Protein AF-A0A3S3P1I5-F1 (afdb_monomer_lite)

InterPro domains:
  IPR001251 CRAL-TRIO lipid binding domain [PF00650] (101-238)
  IPR001251 CRAL-TRIO lipid binding domain [PS50191] (78-244)
  IPR001251 CRAL-TRIO lipid binding domain [SM00516] (88-241)
  IPR001251 CRAL-TRIO lipid binding domain [cd00170] (95-239)
  IPR013320 Concanavalin A-like lectin/glucanase domain superfamily [SSF49899] (307-430)
  IPR036273 CRAL/TRIO, N-terminal domain superfamily [SSF46938] (18-89)
  IPR036865 CRAL-TRIO lipid binding domain superfamily [G3DSA:3.40.525.10] (7-259)
  IPR036865 CRAL-TRIO lipid binding domain superfamily [SSF52087] (93-247)
  IPR043136 B30.2/SPRY domain superfamily [G3DSA:2.60.120.920] (282-457)
  IPR053012 Endoplasmic reticulum-organelle contact domain-containing protein [PTHR46384] (13-240)

Sequence (585 aa):
MSQAKSDEKKYTNKSAHIVQRMRNEFLKEYARDPNQFDERDAEKVKTDDWFVKRFLLARNRDEKKAQNMLISTLRFFKEKNFRNIKPNDFPGEIYSLGGIFTYENDKEGNGTVYMRIKFVLRVSELKETMKKFASFLIFNLDEQVNGQGITAVVDFKDCGMRNCDLDLLWFAITTLTSYCPYGLTRILVVDLPKILQTFWFQAKYFIPSKWHNLIVFVDRNSIADYIEIEKLPKFLGGTCNRPYRGAEVIPDGCPSAFDFVRKLGHSVQLVAELADPQYVCSSTSVQQNGSLIHINAGDKLSVNPINCYYMLPSHGVESGTHFYEFTALESQSSFVGFTTKNHFAHGFRIRGLFYDGSLSSGGIFLSSFGPKIRKGDKVFSKLELTSDSIKMYVKHNERKLGLAFDVPRSNISALYPAISVYGDAVFKIRKLDAYPSSMEYEPPVYKGIEGDYKFEEALENGTRTSNDEWKNFELQIENKPERSNDTCQLYNLNFVLVNFIRAQLTRDEFGKDNVILISSSAIGIDGEAARAEIFVKELLSDFGGISVSGENFDIISKHNTQLKLKRFVMPAPKAVTKNPFLPQN

Foldseek 3Di:
DDDDDDPDPPDPVPCVVLLVVLLVVVVVVCVVPVLLADPVLNVCSVPPSCLLVLLCVLVVNPSVSSSVLSSVLRSVCSVLVLVPDDLQLAALQCQQVLQKFWFAAKPLRATEIEHELQLQAPDVLCVVVVLSVNLSRVLVSLVVCSLSAYEYEYHCVVHDPNSDDVVVLLSVQCSCSRNVRNRHQAYEDEPQDPNCVVVVVVSVVSHDPVCVVRYDYYYLVCVCVIHPLCRDDVVSVRDDPDDRHRPVRGDPNRHHPQVSCVVVVDDPLSSQQRDDAQKDKQDPQWDDGRQKIWHAPDPDQPPFWIKIFGCVPVQADFAAKWKKKKWWQAAPAKWKFKAAPVQDDTGQSHAGFIDQQFTDRSNDTDGGQGDGDHNGKMKMWMWHHDQFWTWIWIDIHPFQLATAATETCVPVGHMTIMMTGGHITMMGMDIDPDDPDDSHGDFDDDDPPFFKKFWDFKDDLNDTPDDPLSRVKIWGKDWDVVPADQFKTKIWIWIVQPKTWIWIWIQGNVRDIAIDDIDIDPDDDDDRSVVVVVLVVVLNVQFDGWDDDPQWIKTAGPRGIITIIGGDGDDRDDHHYYRRSDDDD

Secondary structure (DSSP, 8-state):
-------------TTHHHHHHHHHHHHHHHHH-GGGS-HHHHHHHHH-HHHHHHHHHHTTT-HHHHHHHHHHHHHHHHHTTGGG--GGGS-HHHHHHTSEEEES--TT--EEEEEEGGG----HHHHHHHHHHHHHHHHHHHHHHTTS-EEEEEE-TT--GGG--HHHHHHHHHHHHHTSTTTEEEEEEES--GGGHHHHHHHHHHS-GGGGGGEEEE-TTTGGGTS-GGGSBGGGT--B-S--SSGGGPPTTPPPHHHHHHHTT--HHHHHTTSS-SEEES-S-EEEETTEEEE---SS--SSPEEEEE-SSTT-B-SEEEEEEEEEEEEEEEEEEEE-GGG--SGGG--EEEESSEEE-SSSEEEE-SPPP-TT-EEEEEEEE-SSEEEEEEEETTEEEEEEEEEE-TT---BEEEEEEEEEEEEEEEEES--SS--S--PPPP-SS-EEEEEEEEEETTEE---GGGGG-EEEEEE-GGG-BTTEEEEEEEEESSSEEEEEEEEETT--EEEEEEEE------THHHHHHHHHHHHHHTEEEEEEETTEEEEEETTSEEEEEEE--PPPPPPB-S-TTS---

Structure (mmCIF, N/CA/C/O backbone):
data_AF-A0A3S3P1I5-F1
#
_entry.id   AF-A0A3S3P1I5-F1
#
loop_
_atom_site.group_PDB
_atom_site.id
_atom_site.type_symbol
_atom_site.label_atom_id
_atom_site.label_alt_id
_atom_site.label_comp_id
_atom_site.label_asym_id
_atom_site.label_entity_id
_atom_site.label_seq_id
_atom_site.pdbx_PDB_ins_code
_atom_site.Cartn_x
_atom_site.Cartn_y
_atom_site.Cartn_z
_atom_site.occupancy
_atom_site.B_iso_or_equiv
_atom_site.auth_seq_id
_atom_site.auth_comp_id
_atom_site.auth_asym_id
_atom_site.auth_atom_id
_atom_site.pdbx_PDB_model_num
ATOM 1 N N . MET A 1 1 ? 2.886 18.415 -58.358 1.00 35.53 1 MET A N 1
ATOM 2 C CA . MET A 1 1 ? 3.874 17.318 -58.267 1.00 35.53 1 MET A CA 1
ATOM 3 C C . MET A 1 1 ? 5.239 17.934 -58.013 1.00 35.53 1 MET A C 1
ATOM 5 O O . MET A 1 1 ? 5.839 18.468 -58.930 1.00 35.53 1 MET A O 1
ATOM 9 N N . SER A 1 2 ? 5.666 17.955 -56.752 1.00 33.59 2 SER A N 1
ATOM 10 C CA . SER A 1 2 ? 6.970 18.459 -56.317 1.00 33.59 2 SER A CA 1
ATOM 11 C C . SER A 1 2 ? 7.660 17.299 -55.606 1.00 33.59 2 SER A C 1
ATOM 13 O O . SER A 1 2 ? 7.254 16.919 -54.510 1.00 33.59 2 SER A O 1
ATOM 15 N N . GLN A 1 3 ? 8.608 16.657 -56.289 1.00 31.33 3 GLN A N 1
ATOM 16 C CA . GLN A 1 3 ? 9.484 15.649 -55.698 1.00 31.33 3 GLN A CA 1
ATOM 17 C C . GLN A 1 3 ? 10.530 16.379 -54.854 1.00 31.33 3 GLN A C 1
ATOM 19 O O . GLN A 1 3 ? 11.439 17.015 -55.388 1.00 31.33 3 GLN A O 1
ATOM 24 N N . ALA A 1 4 ? 10.387 16.292 -53.533 1.00 35.81 4 ALA A N 1
ATOM 25 C CA . ALA A 1 4 ? 11.450 16.643 -52.608 1.00 35.81 4 ALA A CA 1
ATOM 26 C C . ALA A 1 4 ? 12.604 15.646 -52.796 1.00 35.81 4 ALA A C 1
ATOM 28 O O . ALA A 1 4 ? 12.429 14.436 -52.653 1.00 35.81 4 ALA A O 1
ATOM 29 N N . LYS A 1 5 ? 13.772 16.174 -53.171 1.00 36.16 5 LYS A N 1
ATOM 30 C CA . LYS A 1 5 ? 15.036 15.442 -53.255 1.00 36.16 5 LYS A CA 1
ATOM 31 C C . LYS A 1 5 ? 15.383 14.890 -51.873 1.00 36.16 5 LYS A C 1
ATOM 33 O O . LYS A 1 5 ? 15.523 15.656 -50.926 1.00 36.16 5 LYS A O 1
ATOM 38 N N . SER A 1 6 ? 15.535 13.573 -51.771 1.00 34.59 6 SER A N 1
ATOM 39 C CA . SER A 1 6 ? 16.194 12.937 -50.636 1.00 34.59 6 SER A CA 1
ATOM 40 C C . SER A 1 6 ? 17.692 13.226 -50.721 1.00 34.59 6 SER A C 1
ATOM 42 O O . SER A 1 6 ? 18.356 12.760 -51.650 1.00 34.59 6 SER A O 1
ATOM 44 N N . ASP A 1 7 ? 18.222 13.989 -49.770 1.00 36.50 7 ASP A N 1
ATOM 45 C CA . ASP A 1 7 ? 19.663 14.164 -49.609 1.00 36.50 7 ASP A CA 1
ATOM 46 C C . ASP A 1 7 ? 20.293 12.839 -49.159 1.00 36.50 7 ASP A C 1
ATOM 48 O O . ASP A 1 7 ? 20.287 12.457 -47.988 1.00 36.50 7 ASP A O 1
ATOM 52 N N . GLU A 1 8 ? 20.831 12.109 -50.130 1.00 35.31 8 GLU A N 1
ATOM 53 C CA . GLU A 1 8 ? 21.612 10.900 -49.922 1.00 35.31 8 GLU A CA 1
ATOM 54 C C . GLU A 1 8 ? 22.943 11.283 -49.244 1.00 35.31 8 GLU A C 1
ATOM 56 O O . GLU A 1 8 ? 23.821 11.911 -49.846 1.00 35.31 8 GLU A O 1
ATOM 61 N N . LYS A 1 9 ? 23.107 10.937 -47.957 1.00 36.88 9 LYS A N 1
ATOM 62 C CA . LYS A 1 9 ? 24.373 11.107 -47.220 1.00 36.88 9 LYS A CA 1
ATOM 63 C C . LYS A 1 9 ? 25.491 10.337 -47.938 1.00 36.88 9 LYS A C 1
ATOM 65 O O . LYS A 1 9 ? 25.678 9.138 -47.743 1.00 36.88 9 LYS A O 1
ATOM 70 N N . LYS A 1 10 ? 26.294 11.044 -48.737 1.00 33.50 10 LYS A N 1
ATOM 71 C CA . LYS A 1 10 ? 27.502 10.525 -49.398 1.00 33.50 10 LYS A CA 1
ATOM 72 C C . LYS A 1 10 ? 28.579 10.185 -48.355 1.00 33.50 10 LYS A C 1
ATOM 74 O O . LYS A 1 10 ? 29.402 11.021 -47.981 1.00 33.50 10 LYS A O 1
ATOM 79 N N . TYR A 1 11 ? 28.607 8.945 -47.868 1.00 42.16 11 TYR A N 1
ATOM 80 C CA . TYR A 1 11 ? 29.710 8.464 -47.035 1.00 42.16 11 TYR A CA 1
ATOM 81 C C . TYR A 1 11 ? 30.971 8.286 -47.893 1.00 42.16 11 TYR A C 1
ATOM 83 O O . TYR A 1 11 ? 31.068 7.373 -48.708 1.00 42.16 11 TYR A O 1
ATOM 91 N N . THR A 1 12 ? 31.984 9.130 -47.691 1.00 47.41 12 THR A N 1
ATOM 92 C CA . THR A 1 12 ? 33.310 8.914 -48.289 1.00 47.41 12 THR A CA 1
ATOM 93 C C . THR A 1 12 ? 33.938 7.648 -47.695 1.00 47.41 12 THR A C 1
ATOM 95 O O . THR A 1 12 ? 34.118 7.512 -46.482 1.00 47.41 12 THR A O 1
ATOM 98 N N . ASN A 1 13 ? 34.244 6.671 -48.548 1.00 62.81 13 ASN A N 1
ATOM 99 C CA . ASN A 1 13 ? 34.503 5.294 -48.133 1.00 62.81 13 ASN A CA 1
ATOM 100 C C . ASN A 1 13 ? 35.945 5.021 -47.651 1.00 62.81 13 ASN A C 1
ATOM 102 O O . ASN A 1 13 ? 36.518 3.963 -47.903 1.00 62.81 13 ASN A O 1
ATOM 106 N N . LYS A 1 14 ? 36.558 5.962 -46.918 1.00 68.50 14 LYS A N 1
ATOM 107 C CA . LYS A 1 14 ? 37.915 5.784 -46.356 1.00 68.50 14 LYS A CA 1
ATOM 108 C C . LYS A 1 14 ? 38.019 4.590 -45.394 1.00 68.50 14 LYS A C 1
ATOM 110 O O . LYS A 1 14 ? 39.122 4.175 -45.070 1.00 68.50 14 LYS A O 1
ATOM 115 N N . SER A 1 15 ? 36.889 4.050 -44.930 1.00 81.31 15 SER A N 1
ATOM 116 C CA . SER A 1 15 ? 36.824 2.934 -43.981 1.00 81.31 15 SER A CA 1
ATOM 117 C C . SER A 1 15 ? 36.355 1.605 -44.580 1.00 81.31 15 SER A C 1
ATOM 119 O O . SER A 1 15 ? 36.384 0.632 -43.835 1.00 81.31 15 SER A O 1
ATOM 121 N N . ALA A 1 16 ? 35.967 1.513 -45.863 1.00 86.38 16 ALA A N 1
ATOM 122 C CA . ALA A 1 16 ? 35.454 0.254 -46.442 1.00 86.38 16 ALA A CA 1
ATOM 123 C C . ALA A 1 16 ? 36.399 -0.910 -46.229 1.00 86.38 16 ALA A C 1
ATOM 125 O O . ALA A 1 16 ? 35.989 -1.983 -45.813 1.00 86.38 16 ALA A O 1
ATOM 126 N N . HIS A 1 17 ? 37.677 -0.683 -46.516 1.00 89.25 17 HIS A N 1
ATOM 127 C CA . HIS A 1 17 ? 38.681 -1.726 -46.418 1.00 89.25 17 HIS A CA 1
ATOM 128 C C . HIS A 1 17 ? 38.835 -2.224 -44.970 1.00 89.25 17 HIS A C 1
ATOM 130 O O . HIS A 1 17 ? 39.037 -3.414 -44.762 1.00 89.25 17 HIS A O 1
ATOM 136 N N . ILE A 1 18 ? 38.672 -1.346 -43.970 1.00 92.19 18 ILE A N 1
ATOM 137 C CA . ILE A 1 18 ? 38.684 -1.720 -42.545 1.00 92.19 18 ILE A CA 1
ATOM 138 C C . ILE A 1 18 ? 37.405 -2.480 -42.184 1.00 92.19 18 ILE A C 1
ATOM 140 O O . ILE A 1 18 ? 37.477 -3.525 -41.550 1.00 92.19 18 ILE A O 1
ATOM 144 N N . VAL A 1 19 ? 36.240 -1.993 -42.624 1.00 93.38 19 VAL A N 1
ATOM 145 C CA . VAL A 1 19 ? 34.943 -2.660 -42.418 1.00 93.38 19 VAL A CA 1
ATOM 146 C C . VAL A 1 19 ? 34.963 -4.071 -43.007 1.00 93.38 19 VAL A C 1
ATOM 148 O O . VAL A 1 19 ? 34.580 -5.022 -42.333 1.00 93.38 19 VAL A O 1
ATOM 151 N N . GLN A 1 20 ? 35.492 -4.230 -44.220 1.00 94.19 20 GLN A N 1
ATOM 152 C CA . GLN A 1 20 ? 35.612 -5.530 -44.867 1.00 94.19 20 GLN A CA 1
ATOM 153 C C . GLN A 1 20 ? 36.593 -6.452 -44.133 1.00 94.19 20 GLN A C 1
ATOM 155 O O . GLN A 1 20 ? 36.316 -7.642 -44.000 1.00 94.19 20 GLN A O 1
ATOM 160 N N . ARG A 1 21 ? 37.719 -5.935 -43.620 1.00 94.62 21 ARG A N 1
ATOM 161 C CA . ARG A 1 21 ? 38.635 -6.733 -42.789 1.00 94.62 21 ARG A CA 1
ATOM 162 C C . ARG A 1 21 ? 37.979 -7.190 -41.490 1.00 94.62 21 ARG A C 1
ATOM 164 O O . ARG A 1 21 ? 38.061 -8.373 -41.178 1.00 94.62 21 ARG A O 1
ATOM 171 N N . MET A 1 22 ? 37.284 -6.293 -40.790 1.00 96.12 22 MET A N 1
ATOM 172 C CA . MET A 1 22 ? 36.538 -6.625 -39.573 1.00 96.12 22 MET A CA 1
ATOM 173 C C . MET A 1 22 ? 35.468 -7.693 -39.835 1.00 96.12 22 MET A C 1
ATOM 175 O O . MET A 1 22 ? 35.365 -8.673 -39.098 1.00 96.12 22 MET A O 1
ATOM 179 N N . ARG A 1 23 ? 34.716 -7.550 -40.934 1.00 96.50 23 ARG A N 1
ATOM 180 C CA . ARG A 1 23 ? 33.736 -8.540 -41.398 1.00 96.50 23 ARG A CA 1
ATOM 181 C C . ARG A 1 23 ? 34.389 -9.896 -41.650 1.00 96.50 23 ARG A C 1
ATOM 183 O O . ARG A 1 23 ? 33.915 -10.902 -41.134 1.00 96.50 23 ARG A O 1
ATOM 190 N N . ASN A 1 24 ? 35.490 -9.932 -42.397 1.00 96.19 24 ASN A N 1
ATOM 191 C CA . ASN A 1 24 ? 36.204 -11.175 -42.683 1.00 96.19 24 ASN A CA 1
ATOM 192 C C . ASN A 1 24 ? 36.729 -11.837 -41.401 1.00 96.19 24 ASN A C 1
ATOM 194 O O . ASN A 1 24 ? 36.658 -13.056 -41.272 1.00 96.19 24 ASN A O 1
ATOM 198 N N . GLU A 1 25 ? 37.244 -11.053 -40.454 1.00 95.94 25 GLU A N 1
ATOM 199 C CA . GLU A 1 25 ? 37.744 -11.579 -39.184 1.00 95.94 25 GLU A CA 1
ATOM 200 C C . GLU A 1 25 ? 36.613 -12.132 -38.313 1.00 95.94 25 GLU A C 1
ATOM 202 O O . GLU A 1 25 ? 36.729 -13.241 -37.796 1.00 95.94 25 GLU A O 1
ATOM 207 N N . PHE A 1 26 ? 35.479 -11.428 -38.243 1.00 97.00 26 PHE A N 1
ATOM 208 C CA . PHE A 1 26 ? 34.276 -11.945 -37.594 1.00 97.00 26 PHE A CA 1
ATOM 209 C C . PHE A 1 26 ? 33.808 -13.254 -38.239 1.00 97.00 26 PHE A C 1
ATOM 211 O O . PHE A 1 26 ? 33.504 -14.204 -37.530 1.00 97.00 26 PHE A O 1
ATOM 218 N N . LEU A 1 27 ? 33.789 -13.349 -39.573 1.00 96.06 27 LEU A N 1
ATOM 219 C CA . LEU A 1 27 ? 33.339 -14.559 -40.268 1.00 96.06 27 LEU A CA 1
ATOM 220 C C . LEU A 1 27 ? 34.244 -15.769 -40.013 1.00 96.06 27 LEU A C 1
ATOM 222 O O . LEU A 1 27 ? 33.740 -16.887 -39.939 1.00 96.06 27 LEU A O 1
ATOM 226 N N . LYS A 1 28 ? 35.555 -15.569 -39.819 1.00 95.88 28 LYS A N 1
ATOM 227 C CA . LYS A 1 28 ? 36.449 -16.650 -39.371 1.00 95.88 28 LYS A CA 1
ATOM 228 C C . LYS A 1 28 ? 36.082 -17.137 -37.974 1.00 95.88 28 LYS A C 1
ATOM 230 O O . LYS A 1 28 ? 36.137 -18.334 -37.716 1.00 95.88 28 LYS A O 1
ATOM 235 N N . GLU A 1 29 ? 35.746 -16.225 -37.069 1.00 94.69 29 GLU A N 1
ATOM 236 C CA . GLU A 1 29 ? 35.347 -16.570 -35.704 1.00 94.69 29 GLU A CA 1
ATOM 237 C C . GLU A 1 29 ? 33.972 -17.239 -35.663 1.00 94.69 29 GLU A C 1
ATOM 239 O O . GLU A 1 29 ? 33.818 -18.275 -35.023 1.00 94.69 29 GLU A O 1
ATOM 244 N N . TYR A 1 30 ? 33.015 -16.723 -36.434 1.00 95.50 30 TYR A N 1
ATOM 245 C CA . TYR A 1 30 ? 31.697 -17.319 -36.617 1.00 95.50 30 TYR A CA 1
ATOM 246 C C . TYR A 1 30 ? 31.790 -18.735 -37.199 1.00 95.50 30 TYR A C 1
ATOM 248 O O . TYR A 1 30 ? 31.117 -19.633 -36.716 1.00 95.50 30 TYR A O 1
ATOM 256 N N . ALA A 1 31 ? 32.668 -18.971 -38.180 1.00 95.38 31 ALA A N 1
ATOM 257 C CA . ALA A 1 31 ? 32.878 -20.304 -38.747 1.00 95.38 31 ALA A CA 1
ATOM 258 C C . ALA A 1 31 ? 33.515 -21.298 -37.758 1.00 95.38 31 ALA A C 1
ATOM 260 O O . ALA A 1 31 ? 33.302 -22.501 -37.889 1.00 95.38 31 ALA A O 1
ATOM 261 N N . ARG A 1 32 ? 34.301 -20.818 -36.781 1.00 95.50 32 ARG A N 1
ATOM 262 C CA . ARG A 1 32 ? 34.902 -21.671 -35.741 1.00 95.50 32 ARG A CA 1
ATOM 263 C C . ARG A 1 32 ? 33.875 -22.132 -34.713 1.00 95.50 32 ARG A C 1
ATOM 265 O O . ARG A 1 32 ? 33.935 -23.284 -34.298 1.00 95.50 32 ARG A O 1
ATOM 272 N N . ASP A 1 33 ? 32.976 -21.245 -34.293 1.00 93.75 33 ASP A N 1
ATOM 273 C CA . ASP A 1 33 ? 31.913 -21.569 -33.338 1.00 93.75 33 ASP A CA 1
ATOM 274 C C . ASP A 1 33 ? 30.654 -20.710 -33.583 1.00 93.75 33 ASP A C 1
ATOM 276 O O . ASP A 1 33 ? 30.484 -19.648 -32.969 1.00 93.75 33 ASP A O 1
ATOM 280 N N . PRO A 1 34 ? 29.744 -21.160 -34.470 1.00 93.00 34 PRO A N 1
ATOM 281 C CA . PRO A 1 34 ? 28.529 -20.415 -34.802 1.00 93.00 34 PRO A CA 1
ATOM 282 C C . PRO A 1 34 ? 27.584 -20.216 -33.610 1.00 93.00 34 PRO A C 1
ATOM 284 O O . PRO A 1 34 ? 26.812 -19.257 -33.587 1.00 93.00 34 PRO A O 1
ATOM 287 N N . ASN A 1 35 ? 27.641 -21.098 -32.604 1.00 93.56 35 ASN A N 1
ATOM 288 C CA . ASN A 1 35 ? 26.706 -21.100 -31.475 1.00 93.56 35 ASN A CA 1
ATOM 289 C C . ASN A 1 35 ? 26.898 -19.906 -30.533 1.00 93.56 35 ASN A C 1
ATOM 291 O O . ASN A 1 35 ? 25.989 -19.570 -29.770 1.00 93.56 35 ASN A O 1
ATOM 295 N N . GLN A 1 36 ? 28.051 -19.238 -30.607 1.00 94.00 36 GLN A N 1
ATOM 296 C CA . GLN A 1 36 ? 28.356 -18.045 -29.816 1.00 94.00 36 GLN A CA 1
ATOM 297 C C . GLN A 1 36 ? 27.582 -16.801 -30.265 1.00 94.00 36 GLN A C 1
ATOM 299 O O . GLN A 1 36 ? 27.602 -15.790 -29.563 1.00 94.00 36 GLN A O 1
ATOM 304 N N . PHE A 1 37 ? 26.901 -16.858 -31.412 1.00 95.50 37 PHE A N 1
ATOM 305 C CA . PHE A 1 37 ? 26.236 -15.713 -32.022 1.00 95.50 37 PHE A CA 1
ATOM 306 C C . PHE A 1 37 ? 24.789 -16.049 -32.415 1.00 95.50 37 PHE A C 1
ATOM 308 O O . PHE A 1 37 ? 24.403 -17.211 -32.567 1.00 95.50 37 PHE A O 1
ATOM 315 N N . ASP A 1 38 ? 23.944 -15.027 -32.546 1.00 95.19 38 ASP A N 1
ATOM 316 C CA . ASP A 1 38 ? 22.642 -15.176 -33.201 1.00 95.19 38 ASP A CA 1
ATOM 317 C C . ASP A 1 38 ? 22.833 -15.067 -34.720 1.00 95.19 38 ASP A C 1
ATOM 319 O O . ASP A 1 38 ? 23.585 -14.217 -35.202 1.00 95.19 38 ASP A O 1
ATOM 323 N N . GLU A 1 39 ? 22.166 -15.927 -35.487 1.00 95.12 39 GLU A N 1
ATOM 324 C CA . GLU A 1 39 ? 22.298 -15.960 -36.948 1.00 95.12 39 GLU A CA 1
ATOM 325 C C . GLU A 1 39 ? 21.882 -14.631 -37.593 1.00 95.12 39 GLU A C 1
ATOM 327 O O . GLU A 1 39 ? 22.525 -14.176 -38.538 1.00 95.12 39 GLU A O 1
ATOM 332 N N . ARG A 1 40 ? 20.876 -13.947 -37.029 1.00 95.12 40 ARG A N 1
ATOM 333 C CA . ARG A 1 40 ? 20.409 -12.639 -37.521 1.00 95.12 40 ARG A CA 1
ATOM 334 C C . ARG A 1 40 ? 21.469 -11.556 -37.348 1.00 95.12 40 ARG A C 1
ATOM 336 O O . ARG A 1 40 ? 21.622 -10.696 -38.211 1.00 95.12 40 ARG A O 1
ATOM 343 N N . ASP A 1 41 ? 22.218 -11.610 -36.250 1.00 93.81 41 ASP A N 1
ATOM 344 C CA . ASP A 1 41 ? 23.328 -10.691 -35.998 1.00 93.81 41 ASP A CA 1
ATOM 345 C C . ASP A 1 41 ? 24.514 -10.983 -36.922 1.00 93.81 41 ASP A C 1
ATOM 347 O O . ASP A 1 41 ? 25.108 -10.062 -37.485 1.00 93.81 41 ASP A O 1
ATOM 351 N N . ALA A 1 42 ? 24.832 -12.264 -37.133 1.00 95.50 42 ALA A N 1
ATOM 352 C CA . ALA A 1 42 ? 25.872 -12.670 -38.074 1.00 95.50 42 ALA A CA 1
ATOM 353 C C . ALA A 1 42 ? 25.541 -12.231 -39.509 1.00 95.50 42 ALA A C 1
ATOM 355 O O . ALA A 1 42 ? 26.423 -11.762 -40.231 1.00 95.50 42 ALA A O 1
ATOM 356 N N . GLU A 1 43 ? 24.274 -12.329 -39.913 1.00 95.44 43 GLU A N 1
ATOM 357 C CA . GLU A 1 43 ? 23.818 -11.871 -41.223 1.00 95.44 43 GLU A CA 1
ATOM 358 C C . GLU A 1 43 ? 23.924 -10.351 -41.376 1.00 95.44 43 GLU A C 1
ATOM 360 O O . GLU A 1 43 ? 24.395 -9.866 -42.407 1.00 95.44 43 GLU A O 1
ATOM 365 N N . LYS A 1 44 ? 23.610 -9.583 -40.326 1.00 92.56 44 LYS A N 1
ATOM 366 C CA . LYS A 1 44 ? 23.852 -8.134 -40.318 1.00 92.56 44 LYS A CA 1
ATOM 367 C C . LYS A 1 44 ? 25.323 -7.786 -40.494 1.00 92.56 44 LYS A C 1
ATOM 369 O O . LYS A 1 44 ? 25.641 -6.899 -41.276 1.00 92.56 44 LYS A O 1
ATOM 374 N N . VAL A 1 45 ? 26.245 -8.501 -39.846 1.00 95.31 45 VAL A N 1
ATOM 375 C CA . VAL A 1 45 ? 27.683 -8.256 -40.065 1.00 95.31 45 VAL A CA 1
ATOM 376 C C . VAL A 1 45 ? 28.066 -8.456 -41.534 1.00 95.31 45 VAL A C 1
ATOM 378 O O . VAL A 1 45 ? 28.888 -7.698 -42.053 1.00 95.31 45 VAL A O 1
ATOM 381 N N . LYS A 1 46 ? 27.471 -9.436 -42.226 1.00 94.12 46 LYS A N 1
ATOM 382 C CA . LYS A 1 46 ? 27.738 -9.695 -43.651 1.00 94.12 46 LYS A CA 1
ATOM 383 C C . LYS A 1 46 ? 27.188 -8.606 -44.567 1.00 94.12 46 LYS A C 1
ATOM 385 O O . LYS A 1 46 ? 27.853 -8.263 -45.540 1.00 94.12 46 LYS A O 1
ATOM 390 N N . THR A 1 47 ? 26.001 -8.091 -44.265 1.00 92.81 47 THR A N 1
ATOM 391 C CA . THR A 1 47 ? 25.189 -7.321 -45.221 1.00 92.81 47 THR A CA 1
ATOM 392 C C . THR A 1 47 ? 25.092 -5.830 -44.912 1.00 92.81 47 THR A C 1
ATOM 394 O O . THR A 1 47 ? 24.825 -5.045 -45.818 1.00 92.81 47 THR A O 1
ATOM 397 N N . ASP A 1 48 ? 25.357 -5.415 -43.673 1.00 91.88 48 ASP A N 1
ATOM 398 C CA . ASP A 1 48 ? 25.180 -4.039 -43.213 1.00 91.88 48 ASP A CA 1
ATOM 399 C C . ASP A 1 48 ? 26.530 -3.384 -42.869 1.00 91.88 48 ASP A C 1
ATOM 401 O O . ASP A 1 48 ? 27.181 -3.670 -41.858 1.00 91.88 48 ASP A O 1
ATOM 405 N N . ASP A 1 49 ? 26.966 -2.471 -43.738 1.00 90.69 49 ASP A N 1
ATOM 406 C CA . ASP A 1 49 ? 28.195 -1.700 -43.551 1.00 90.69 49 ASP A CA 1
ATOM 407 C C . ASP A 1 49 ? 28.119 -0.752 -42.349 1.00 90.69 49 ASP A C 1
ATOM 409 O O . ASP A 1 49 ? 29.126 -0.552 -41.661 1.00 90.69 49 ASP A O 1
ATOM 413 N N . TRP A 1 50 ? 26.955 -0.151 -42.081 1.00 88.31 50 TRP A N 1
ATOM 414 C CA . TRP A 1 50 ? 26.784 0.752 -40.945 1.00 88.31 50 TRP A CA 1
ATOM 415 C C . TRP A 1 50 ? 26.903 -0.009 -39.626 1.00 88.31 50 TRP A C 1
ATOM 417 O O . TRP A 1 50 ? 27.626 0.436 -38.723 1.00 88.31 50 TRP A O 1
ATOM 427 N N . PHE A 1 51 ? 26.275 -1.185 -39.553 1.00 90.50 51 PHE A N 1
ATOM 428 C CA . PHE A 1 51 ? 26.320 -2.054 -38.383 1.00 90.50 51 PHE A CA 1
ATOM 429 C C . PHE A 1 51 ? 27.751 -2.388 -37.958 1.00 90.50 51 PHE A C 1
ATOM 431 O O . PHE A 1 51 ? 28.054 -2.364 -36.771 1.00 90.50 51 PHE A O 1
ATOM 438 N N . VAL A 1 52 ? 28.666 -2.618 -38.902 1.00 92.56 52 VAL A N 1
ATOM 439 C CA . VAL A 1 52 ? 30.088 -2.857 -38.592 1.00 92.56 52 VAL A CA 1
ATOM 440 C C . VAL A 1 52 ? 30.829 -1.541 -38.326 1.00 92.56 52 VAL A C 1
ATOM 442 O O . VAL A 1 52 ? 31.581 -1.405 -37.355 1.00 92.56 52 VAL A O 1
ATOM 445 N N . LYS A 1 53 ? 30.609 -0.527 -39.169 1.00 91.12 53 LYS A N 1
ATOM 446 C CA . LYS A 1 53 ? 31.323 0.757 -39.125 1.00 91.12 53 LYS A CA 1
ATOM 447 C C . LYS A 1 53 ? 31.130 1.511 -37.810 1.00 91.12 53 LYS A C 1
ATOM 449 O O . LYS A 1 53 ? 32.064 2.177 -37.359 1.00 91.12 53 LYS A O 1
ATOM 454 N N . ARG A 1 54 ? 29.967 1.419 -37.164 1.00 89.81 54 ARG A N 1
ATOM 455 C CA . ARG A 1 54 ? 29.695 2.107 -35.888 1.00 89.81 54 ARG A CA 1
ATOM 456 C C . ARG A 1 54 ? 30.654 1.697 -34.759 1.00 89.81 54 ARG A C 1
ATOM 458 O O . ARG A 1 54 ? 31.061 2.548 -33.968 1.00 89.81 54 ARG A O 1
ATOM 465 N N . PHE A 1 55 ? 31.105 0.439 -34.728 1.00 92.12 55 PHE A N 1
ATOM 466 C CA . PHE A 1 55 ? 32.096 -0.042 -33.754 1.00 92.12 55 PHE A CA 1
ATOM 467 C C . PHE A 1 55 ? 33.469 0.581 -34.005 1.00 92.12 55 PHE A C 1
ATOM 469 O O . PHE A 1 55 ? 34.148 1.017 -33.071 1.00 92.12 55 PHE A O 1
ATOM 476 N N . LEU A 1 56 ? 33.840 0.706 -35.282 1.00 91.38 56 LEU A N 1
ATOM 477 C CA . LEU A 1 56 ? 35.064 1.379 -35.701 1.00 91.38 56 LEU A CA 1
ATOM 478 C C . LEU A 1 56 ? 35.056 2.854 -35.278 1.00 91.38 56 LEU A C 1
ATOM 480 O O . LEU A 1 56 ? 36.031 3.344 -34.707 1.00 91.38 56 LEU A O 1
ATOM 484 N N . LEU A 1 57 ? 33.942 3.558 -35.494 1.00 89.31 57 LEU A N 1
ATOM 485 C CA . LEU A 1 57 ? 33.786 4.951 -35.063 1.00 89.31 57 LEU A CA 1
ATOM 486 C C . LEU A 1 57 ? 33.826 5.082 -33.533 1.00 89.31 57 LEU A C 1
ATOM 488 O O . LEU A 1 57 ? 34.506 5.962 -33.004 1.00 89.31 57 LEU A O 1
ATOM 492 N N . ALA A 1 58 ? 33.177 4.172 -32.803 1.00 87.06 58 ALA A N 1
ATOM 493 C CA . ALA A 1 58 ? 33.139 4.190 -31.341 1.00 87.06 58 ALA A CA 1
ATOM 494 C C . ALA A 1 58 ? 34.502 3.949 -30.669 1.00 87.06 58 ALA A C 1
ATOM 496 O O . ALA A 1 58 ? 34.658 4.262 -29.478 1.00 87.06 58 ALA A O 1
ATOM 497 N N . ARG A 1 59 ? 35.474 3.398 -31.406 1.00 89.31 59 ARG A N 1
ATOM 498 C CA . ARG A 1 59 ? 36.847 3.123 -30.960 1.00 89.31 59 ARG A CA 1
ATOM 499 C C . ARG A 1 59 ? 37.893 3.950 -31.708 1.00 89.31 59 ARG A C 1
ATOM 501 O O . ARG A 1 59 ? 39.037 3.530 -31.816 1.00 89.31 59 ARG A O 1
ATOM 508 N N . ASN A 1 60 ? 37.526 5.143 -32.183 1.00 87.56 60 ASN A N 1
ATOM 509 C CA . ASN A 1 60 ? 38.444 6.089 -32.834 1.00 87.56 60 ASN A CA 1
ATOM 510 C C . ASN A 1 60 ? 39.227 5.463 -34.000 1.00 87.56 60 ASN A C 1
ATOM 512 O O . ASN A 1 60 ? 40.384 5.798 -34.232 1.00 87.56 60 ASN A O 1
ATOM 516 N N . ARG A 1 61 ? 38.579 4.555 -34.738 1.00 89.38 61 ARG A N 1
ATOM 517 C CA . ARG A 1 61 ? 39.141 3.813 -35.873 1.00 89.38 61 ARG A CA 1
ATOM 518 C C . ARG A 1 61 ? 40.273 2.835 -35.521 1.00 89.38 61 ARG A C 1
ATOM 520 O O . ARG A 1 61 ? 40.968 2.378 -36.421 1.00 89.38 61 ARG A O 1
ATOM 527 N N . ASP A 1 62 ? 40.423 2.470 -34.248 1.00 92.56 62 ASP A N 1
ATOM 528 C CA . ASP A 1 62 ? 41.293 1.374 -33.804 1.00 92.56 62 ASP A CA 1
ATOM 529 C C . ASP A 1 62 ? 40.643 0.027 -34.162 1.00 92.56 62 ASP A C 1
ATOM 531 O O . ASP A 1 62 ? 39.692 -0.410 -33.512 1.00 92.56 62 ASP A O 1
ATOM 535 N N . GLU A 1 63 ? 41.137 -0.605 -35.229 1.00 93.75 63 GLU A N 1
ATOM 536 C CA . GLU A 1 63 ? 40.577 -1.837 -35.802 1.00 93.75 63 GLU A CA 1
ATOM 537 C C . GLU A 1 63 ? 40.529 -2.984 -34.785 1.00 93.75 63 GLU A C 1
ATOM 539 O O . GLU A 1 63 ? 39.497 -3.634 -34.646 1.00 93.75 63 GLU A O 1
ATOM 544 N N . LYS A 1 64 ? 41.597 -3.191 -34.004 1.00 94.50 64 LYS A N 1
ATOM 545 C CA . LYS A 1 64 ? 41.662 -4.284 -33.024 1.00 94.50 64 LYS A CA 1
ATOM 546 C C . LYS A 1 64 ? 40.662 -4.076 -31.888 1.00 94.50 64 LYS A C 1
ATOM 548 O O . LYS A 1 64 ? 39.947 -5.003 -31.512 1.00 94.50 64 LYS A O 1
ATOM 553 N N . LYS A 1 65 ? 40.575 -2.858 -31.340 1.00 93.94 65 LYS A N 1
ATOM 554 C CA . LYS A 1 65 ? 39.593 -2.547 -30.287 1.00 93.94 65 LYS A CA 1
ATOM 555 C C . LYS A 1 65 ? 38.161 -2.594 -30.810 1.00 93.94 65 LYS A C 1
ATOM 557 O O . LYS A 1 65 ? 37.273 -3.018 -30.074 1.00 93.94 65 LYS A O 1
ATOM 562 N N . ALA A 1 66 ? 37.934 -2.154 -32.047 1.00 93.69 66 ALA A N 1
ATOM 563 C CA . ALA A 1 66 ? 36.629 -2.211 -32.692 1.00 93.69 66 ALA A CA 1
ATOM 564 C C . ALA A 1 66 ? 36.185 -3.657 -32.940 1.00 93.69 66 ALA A C 1
ATOM 566 O O . ALA A 1 66 ? 35.048 -3.991 -32.620 1.00 93.69 66 ALA A O 1
ATOM 567 N N . GLN A 1 67 ? 37.087 -4.517 -33.423 1.00 95.75 67 GLN A N 1
ATOM 568 C CA . GLN A 1 67 ? 36.826 -5.940 -33.633 1.00 95.75 67 GLN A CA 1
ATOM 569 C C . GLN A 1 67 ? 36.448 -6.632 -32.322 1.00 95.75 67 GLN A C 1
ATOM 571 O O . GLN A 1 67 ? 35.395 -7.258 -32.239 1.00 95.75 67 GLN A O 1
ATOM 576 N N . ASN A 1 68 ? 37.249 -6.441 -31.269 1.00 94.00 68 ASN A N 1
ATOM 577 C CA . ASN A 1 68 ? 36.964 -7.012 -29.951 1.00 94.00 68 ASN A CA 1
ATOM 578 C C . ASN A 1 68 ? 35.607 -6.554 -29.400 1.00 94.00 68 ASN A C 1
ATOM 580 O O . ASN A 1 68 ? 34.893 -7.352 -28.800 1.00 94.00 68 ASN A O 1
ATOM 584 N N . MET A 1 69 ? 35.256 -5.278 -29.603 1.00 92.12 69 MET A N 1
ATOM 585 C CA . MET A 1 69 ? 33.966 -4.734 -29.182 1.00 92.12 69 MET A CA 1
ATOM 586 C C . MET A 1 69 ? 32.801 -5.333 -29.976 1.00 92.12 69 MET A C 1
ATOM 588 O O . MET A 1 69 ? 31.793 -5.679 -29.376 1.00 92.12 69 MET A O 1
ATOM 592 N N . LEU A 1 70 ? 32.931 -5.469 -31.301 1.00 94.06 70 LEU A N 1
ATOM 593 C CA . LEU A 1 70 ? 31.911 -6.103 -32.139 1.00 94.06 70 LEU A CA 1
ATOM 594 C C . LEU A 1 70 ? 31.621 -7.523 -31.636 1.00 94.06 70 LEU A C 1
ATOM 596 O O . LEU A 1 70 ? 30.482 -7.843 -31.313 1.00 94.06 70 LEU A O 1
ATOM 600 N N . ILE A 1 71 ? 32.661 -8.348 -31.495 1.00 93.88 71 ILE A N 1
ATOM 601 C CA . ILE A 1 71 ? 32.532 -9.746 -31.067 1.00 93.88 71 ILE A CA 1
ATOM 602 C C . ILE A 1 71 ? 31.887 -9.852 -29.681 1.00 93.88 71 ILE A C 1
ATOM 604 O O . ILE A 1 71 ? 30.955 -10.637 -29.494 1.00 93.88 71 ILE A O 1
ATOM 608 N N . SER A 1 72 ? 32.367 -9.078 -28.701 1.00 91.75 72 SER A N 1
ATOM 609 C CA . SER A 1 72 ? 31.840 -9.152 -27.336 1.00 91.75 72 SER A CA 1
ATOM 610 C C . SER A 1 72 ? 30.384 -8.694 -27.251 1.00 91.75 72 SER A C 1
ATOM 612 O O . SER A 1 72 ? 29.601 -9.319 -26.538 1.00 91.75 72 SER A O 1
ATOM 614 N N . THR A 1 73 ? 29.994 -7.670 -28.016 1.00 90.06 73 THR A N 1
ATOM 615 C CA . THR A 1 73 ? 28.602 -7.211 -28.088 1.00 90.06 73 THR A CA 1
ATOM 616 C C . THR A 1 73 ? 27.687 -8.281 -28.691 1.00 90.06 73 THR A C 1
ATOM 618 O O . THR A 1 73 ? 26.635 -8.556 -28.118 1.00 90.06 73 THR A O 1
ATOM 621 N N . LEU A 1 74 ? 28.081 -8.945 -29.785 1.00 92.38 74 LEU A N 1
ATOM 622 C CA . LEU A 1 74 ? 27.238 -9.980 -30.404 1.00 92.38 74 LEU A CA 1
ATOM 623 C C . LEU A 1 74 ? 27.103 -11.239 -29.535 1.00 92.38 74 LEU A C 1
ATOM 625 O O . LEU A 1 74 ? 26.012 -11.801 -29.433 1.00 92.38 74 LEU A O 1
ATOM 629 N N . ARG A 1 75 ? 28.176 -11.648 -28.844 1.00 92.19 75 ARG A N 1
ATOM 630 C CA . ARG A 1 75 ? 28.104 -12.720 -27.834 1.00 92.19 75 ARG A CA 1
ATOM 631 C C . ARG A 1 75 ? 27.147 -12.365 -26.704 1.00 92.19 75 ARG A C 1
ATOM 633 O O . ARG A 1 75 ? 26.340 -13.194 -26.296 1.00 92.19 75 ARG A O 1
ATOM 640 N N . PHE A 1 76 ? 27.201 -11.125 -26.226 1.00 87.31 76 PHE A N 1
ATOM 641 C CA . PHE A 1 76 ? 26.292 -10.651 -25.188 1.00 87.31 76 PHE A CA 1
ATOM 642 C C . PHE A 1 76 ? 24.830 -10.657 -25.658 1.00 87.31 76 PHE A C 1
ATOM 644 O O . PHE A 1 76 ? 23.944 -11.072 -24.912 1.00 87.31 76 PHE A O 1
ATOM 651 N N . PHE A 1 77 ? 24.564 -10.257 -26.908 1.00 89.00 77 PHE A N 1
ATOM 652 C CA . PHE A 1 77 ? 23.213 -10.307 -27.475 1.00 89.00 77 PHE A CA 1
ATOM 653 C C . PHE A 1 77 ? 22.654 -11.727 -27.523 1.00 89.00 77 PHE A C 1
ATOM 655 O O . PHE A 1 77 ? 21.487 -11.941 -27.173 1.00 89.00 77 PHE A O 1
ATOM 662 N N . LYS A 1 78 ? 23.505 -12.695 -27.878 1.00 91.62 78 LYS A N 1
ATOM 663 C CA . LYS A 1 78 ? 23.182 -14.120 -27.833 1.00 91.62 78 LYS A CA 1
ATOM 664 C C . LYS A 1 78 ? 22.926 -14.602 -26.404 1.00 91.62 78 LYS A C 1
ATOM 666 O O . LYS A 1 78 ? 21.886 -15.205 -26.158 1.00 91.62 78 LYS A O 1
ATOM 671 N N . GLU A 1 79 ? 23.822 -14.298 -25.464 1.00 89.38 79 GLU A N 1
ATOM 672 C CA . GLU A 1 79 ? 23.713 -14.696 -24.052 1.00 89.38 79 GLU A CA 1
ATOM 673 C C . GLU A 1 79 ? 22.410 -14.195 -23.409 1.00 89.38 79 GLU A C 1
ATOM 675 O O . GLU A 1 79 ? 21.729 -14.939 -22.705 1.00 89.38 79 GLU A O 1
ATOM 680 N N . LYS A 1 80 ? 22.022 -12.940 -23.675 1.00 84.81 80 LYS A N 1
ATOM 681 C CA . LYS A 1 80 ? 20.778 -12.346 -23.149 1.00 84.81 80 LYS A CA 1
ATOM 682 C C . LYS A 1 80 ? 19.535 -12.680 -23.961 1.00 84.81 80 LYS A C 1
ATOM 684 O O . LYS A 1 80 ? 18.434 -12.294 -23.563 1.00 84.81 80 LYS A O 1
ATOM 689 N N . ASN A 1 81 ? 19.697 -13.407 -25.065 1.00 89.50 81 ASN A N 1
ATOM 690 C CA . ASN A 1 81 ? 18.621 -13.814 -25.954 1.00 89.50 81 ASN A CA 1
ATOM 691 C C . ASN A 1 81 ? 17.795 -12.621 -26.484 1.00 89.50 81 ASN A C 1
ATOM 693 O O . ASN A 1 81 ? 16.584 -12.745 -26.668 1.00 89.50 81 ASN A O 1
ATOM 697 N N . PHE A 1 82 ? 18.426 -11.454 -26.709 1.00 86.88 82 PHE A N 1
ATOM 698 C CA . PHE A 1 82 ? 17.714 -10.200 -27.026 1.00 86.88 82 PHE A CA 1
ATOM 699 C C . PHE A 1 82 ? 16.800 -10.331 -28.234 1.00 86.88 82 PHE A C 1
ATOM 701 O O . PHE A 1 82 ? 15.661 -9.874 -28.209 1.00 86.88 82 PHE A O 1
ATOM 708 N N . ARG A 1 83 ? 17.289 -11.013 -29.270 1.00 89.25 83 ARG A N 1
ATOM 709 C CA . ARG A 1 83 ? 16.578 -11.217 -30.529 1.00 89.25 83 ARG A CA 1
ATOM 710 C C . ARG A 1 83 ? 15.283 -12.034 -30.393 1.00 89.25 83 ARG A C 1
ATOM 712 O O . ARG A 1 83 ? 14.507 -12.096 -31.344 1.00 89.25 83 ARG A O 1
ATOM 719 N N . ASN A 1 84 ? 15.056 -12.672 -29.246 1.00 92.19 84 ASN A N 1
ATOM 720 C CA . ASN A 1 84 ? 13.868 -13.479 -28.971 1.00 92.19 84 ASN A CA 1
ATOM 721 C C . ASN A 1 84 ? 13.004 -12.914 -27.834 1.00 92.19 84 ASN A C 1
ATOM 723 O O . ASN A 1 84 ? 11.992 -13.531 -27.508 1.00 92.19 84 ASN A O 1
ATOM 727 N N . ILE A 1 85 ? 13.376 -11.769 -27.247 1.00 93.06 85 ILE A N 1
ATOM 728 C CA . ILE A 1 85 ? 12.538 -11.096 -26.251 1.00 93.06 85 ILE A CA 1
ATOM 729 C C . ILE A 1 85 ? 11.299 -10.533 -26.946 1.00 93.06 85 ILE A C 1
ATOM 731 O O . ILE A 1 85 ? 11.400 -9.849 -27.966 1.00 93.06 85 ILE A O 1
ATOM 735 N N . LYS A 1 86 ? 10.131 -10.795 -26.368 1.00 93.56 86 LYS A N 1
ATOM 736 C CA . LYS A 1 86 ? 8.837 -10.313 -26.847 1.00 93.56 86 LYS A CA 1
ATOM 737 C C . LYS A 1 86 ? 8.274 -9.246 -25.910 1.00 93.56 86 LYS A C 1
ATOM 739 O O . LYS A 1 86 ? 8.585 -9.252 -24.720 1.00 93.56 86 LYS A O 1
ATOM 744 N N . PRO A 1 87 ? 7.390 -8.360 -26.402 1.00 92.62 87 PRO A N 1
ATOM 745 C CA . PRO A 1 87 ? 6.726 -7.386 -25.539 1.00 92.62 87 PRO A CA 1
ATOM 746 C C . PRO A 1 87 ? 5.979 -8.032 -24.353 1.00 92.62 87 PRO A C 1
ATOM 748 O O . PRO A 1 87 ? 6.030 -7.536 -23.233 1.00 92.62 87 PRO A O 1
ATOM 751 N N . ASN A 1 88 ? 5.358 -9.195 -24.564 1.00 93.31 88 ASN A N 1
ATOM 752 C CA . ASN A 1 88 ? 4.627 -9.915 -23.520 1.00 93.31 88 ASN A CA 1
ATOM 753 C C . ASN A 1 88 ? 5.496 -10.763 -22.574 1.00 93.31 88 ASN A C 1
ATOM 755 O O . ASN A 1 88 ? 4.959 -11.413 -21.677 1.00 93.31 88 ASN A O 1
ATOM 759 N N . ASP A 1 89 ? 6.826 -10.708 -22.703 1.00 92.88 89 ASP A N 1
ATOM 760 C CA . ASP A 1 89 ? 7.739 -11.263 -21.696 1.00 92.88 89 ASP A CA 1
ATOM 761 C C . ASP A 1 89 ? 7.797 -10.396 -20.427 1.00 92.88 89 ASP A C 1
ATOM 763 O O . ASP A 1 89 ? 8.400 -10.807 -19.436 1.00 92.88 89 ASP A O 1
ATOM 767 N N . PHE A 1 90 ? 7.196 -9.201 -20.441 1.00 92.12 90 PHE A N 1
ATOM 768 C CA . PHE A 1 90 ? 7.182 -8.255 -19.327 1.00 92.12 90 PHE A CA 1
ATOM 769 C C . PHE A 1 90 ? 5.756 -7.997 -18.827 1.00 92.12 90 PHE A C 1
ATOM 771 O O . PHE A 1 90 ? 4.813 -8.029 -19.623 1.00 92.12 90 PHE A O 1
ATOM 778 N N . PRO A 1 91 ? 5.576 -7.706 -17.525 1.00 88.50 91 PRO A N 1
ATOM 779 C CA . PRO A 1 91 ? 4.260 -7.423 -16.972 1.00 88.50 91 PRO A CA 1
ATOM 780 C C . PRO A 1 91 ? 3.659 -6.129 -17.530 1.00 88.50 91 PRO A C 1
ATOM 782 O O . PRO A 1 91 ? 4.359 -5.125 -17.709 1.00 88.50 91 PRO A O 1
ATOM 785 N N . GLY A 1 92 ? 2.346 -6.141 -17.768 1.00 83.62 92 GLY A N 1
ATOM 786 C CA . GLY A 1 92 ? 1.621 -5.024 -18.383 1.00 83.62 92 GLY A CA 1
ATOM 787 C C . GLY A 1 92 ? 1.705 -3.724 -17.576 1.00 83.62 92 GLY A C 1
ATOM 788 O O . GLY A 1 92 ? 1.713 -2.625 -18.128 1.00 83.62 92 GLY A O 1
ATOM 789 N N . GLU A 1 93 ? 1.854 -3.830 -16.259 1.00 83.31 93 GLU A N 1
ATOM 790 C CA . GLU A 1 93 ? 1.969 -2.708 -15.334 1.00 83.31 93 GLU A CA 1
ATOM 791 C C . GLU A 1 93 ? 3.225 -1.863 -15.585 1.00 83.31 93 GLU A C 1
ATOM 793 O O . GLU A 1 93 ? 3.181 -0.653 -15.368 1.00 83.31 93 GLU A O 1
ATOM 798 N N . ILE A 1 94 ? 4.316 -2.445 -16.106 1.00 86.88 94 ILE A N 1
ATOM 799 C CA . ILE A 1 94 ? 5.521 -1.678 -16.472 1.00 86.88 94 ILE A CA 1
ATOM 800 C C . ILE A 1 94 ? 5.211 -0.710 -17.624 1.00 86.88 94 ILE A C 1
ATOM 802 O O . ILE A 1 94 ? 5.612 0.457 -17.575 1.00 86.88 94 ILE A O 1
ATOM 806 N N . TYR A 1 95 ? 4.451 -1.166 -18.624 1.00 87.38 95 TYR A N 1
ATOM 807 C CA . TYR A 1 95 ? 3.971 -0.328 -19.726 1.00 87.38 95 TYR A CA 1
ATOM 808 C C . TYR A 1 95 ? 2.967 0.715 -19.227 1.00 87.38 95 TYR A C 1
ATOM 810 O O . TYR A 1 95 ? 3.088 1.902 -19.531 1.00 87.38 95 TYR A O 1
ATOM 818 N N . SER A 1 96 ? 2.018 0.286 -18.391 1.00 84.06 96 SER A N 1
ATOM 819 C CA . SER A 1 96 ? 0.977 1.155 -17.835 1.00 84.06 96 SER A CA 1
ATOM 820 C C . SER A 1 96 ? 1.543 2.309 -16.997 1.00 84.06 96 SER A C 1
ATOM 822 O O . SER A 1 96 ? 1.025 3.428 -17.047 1.00 84.06 96 SER A O 1
ATOM 824 N N . LEU A 1 97 ? 2.636 2.070 -16.263 1.00 84.44 97 LEU A N 1
ATOM 825 C CA . LEU A 1 97 ? 3.321 3.078 -15.451 1.00 84.44 97 LEU A CA 1
ATOM 826 C C . LEU A 1 97 ? 4.014 4.149 -16.314 1.00 84.44 97 LEU A C 1
ATOM 828 O O . LEU A 1 97 ? 4.032 5.339 -15.966 1.00 84.44 97 LEU A O 1
ATOM 832 N N . GLY A 1 98 ? 4.583 3.729 -17.450 1.00 88.44 98 GLY A N 1
ATOM 833 C CA . GLY A 1 98 ? 5.329 4.589 -18.367 1.00 88.44 98 GLY A CA 1
ATOM 834 C C . GLY A 1 98 ? 6.574 5.191 -17.717 1.00 88.44 98 GLY A C 1
ATOM 835 O O . GLY A 1 98 ? 6.782 6.401 -17.806 1.00 88.44 98 GLY A O 1
ATOM 836 N N . GLY A 1 99 ? 7.355 4.385 -16.989 1.00 90.50 99 GLY A N 1
ATOM 837 C CA . GLY A 1 99 ? 8.612 4.816 -16.360 1.00 90.50 99 GLY A CA 1
ATOM 838 C C . GLY A 1 99 ? 9.760 4.974 -17.366 1.00 90.50 99 GLY A C 1
ATOM 839 O O . GLY A 1 99 ? 10.514 5.943 -17.294 1.00 90.50 99 GLY A O 1
ATOM 840 N N . ILE A 1 100 ? 9.842 4.060 -18.336 1.00 93.62 100 ILE A N 1
ATOM 841 C CA . ILE A 1 100 ? 10.699 4.153 -19.521 1.00 93.62 100 ILE A CA 1
ATOM 842 C C . ILE A 1 100 ? 9.890 3.751 -20.755 1.00 93.62 100 ILE A C 1
ATOM 844 O O . ILE A 1 100 ? 9.136 2.782 -20.697 1.00 93.62 100 ILE A O 1
ATOM 848 N N . PHE A 1 101 ? 10.007 4.504 -21.845 1.00 96.06 101 PHE A N 1
ATOM 849 C CA . PHE A 1 101 ? 9.276 4.241 -23.088 1.00 96.06 101 PHE A CA 1
ATOM 850 C C . PHE A 1 101 ? 9.947 4.929 -24.281 1.00 96.06 101 PHE A C 1
ATOM 852 O O . PHE A 1 101 ? 10.688 5.897 -24.113 1.00 96.06 101 PHE A O 1
ATOM 859 N N . THR A 1 102 ? 9.677 4.444 -25.491 1.00 96.75 102 THR A N 1
ATOM 860 C CA . THR A 1 102 ? 10.048 5.125 -26.740 1.00 96.75 102 THR A CA 1
ATOM 861 C C . THR A 1 102 ? 8.879 5.958 -27.255 1.00 96.75 102 THR A C 1
ATOM 863 O O . THR A 1 102 ? 7.718 5.662 -26.958 1.00 96.75 102 THR A O 1
ATOM 866 N N . TYR A 1 103 ? 9.164 7.022 -28.000 1.00 96.88 103 TYR A N 1
ATOM 867 C CA . TYR A 1 103 ? 8.124 7.930 -28.485 1.00 96.88 103 TYR A CA 1
ATOM 868 C C . TYR A 1 103 ? 8.493 8.554 -29.839 1.00 96.88 103 TYR A C 1
ATOM 870 O O . TYR A 1 103 ? 9.331 8.015 -30.557 1.00 96.88 103 TYR A O 1
ATOM 878 N N . GLU A 1 104 ? 7.820 9.641 -30.217 1.00 97.50 104 GLU A N 1
ATOM 879 C CA . GLU A 1 104 ? 8.045 10.366 -31.472 1.00 97.50 104 GLU A CA 1
ATOM 880 C C . GLU A 1 104 ? 9.473 10.912 -31.610 1.00 97.50 104 GLU A C 1
ATOM 882 O O . GLU A 1 104 ? 10.139 11.223 -30.621 1.00 97.50 104 GLU A O 1
ATOM 887 N N . ASN A 1 105 ? 9.933 11.059 -32.852 1.00 97.69 105 ASN A N 1
ATOM 888 C CA . ASN A 1 105 ? 11.286 11.523 -33.157 1.00 97.69 105 ASN A CA 1
ATOM 889 C C . ASN A 1 105 ? 11.521 12.984 -32.738 1.00 97.69 105 ASN A C 1
ATOM 891 O O . ASN A 1 105 ? 10.595 13.800 -32.706 1.00 97.69 105 ASN A O 1
ATOM 895 N N . ASP A 1 106 ? 12.783 13.323 -32.473 1.00 97.62 106 ASP A N 1
ATOM 896 C CA . ASP A 1 106 ? 13.199 14.709 -32.252 1.00 97.62 106 ASP A CA 1
ATOM 897 C C . ASP A 1 106 ? 13.248 15.519 -33.568 1.00 97.62 106 ASP A C 1
ATOM 899 O O . ASP A 1 106 ? 13.002 14.994 -34.659 1.00 97.62 106 ASP A O 1
ATOM 903 N N . LYS A 1 107 ? 13.560 16.820 -33.480 1.00 97.75 107 LYS A N 1
ATOM 904 C CA . LYS A 1 107 ? 13.646 17.712 -34.655 1.00 97.75 107 LYS A CA 1
ATOM 905 C C . LYS A 1 107 ? 14.739 17.331 -35.655 1.00 97.75 107 LYS A C 1
ATOM 907 O O . LYS A 1 107 ? 14.684 17.747 -36.807 1.00 97.75 107 LYS A O 1
ATOM 912 N N . GLU A 1 108 ? 15.731 16.557 -35.230 1.00 96.19 108 GLU A N 1
ATOM 913 C CA . GLU A 1 108 ? 16.807 16.053 -36.086 1.00 96.19 108 GLU A CA 1
ATOM 914 C C . GLU A 1 108 ? 16.465 14.677 -36.675 1.00 96.19 108 GLU A C 1
ATOM 916 O O . GLU A 1 108 ? 17.271 14.087 -37.393 1.00 96.19 108 GLU A O 1
ATOM 921 N N . GLY A 1 109 ? 15.267 14.159 -36.394 1.00 95.75 109 GLY A N 1
ATOM 922 C CA . GLY A 1 109 ? 14.804 12.853 -36.841 1.00 95.75 109 GLY A CA 1
ATOM 923 C C . GLY A 1 109 ? 15.354 11.688 -36.020 1.00 95.75 109 GLY A C 1
ATOM 924 O O . GLY A 1 109 ? 15.134 10.544 -36.409 1.00 95.75 109 GLY A O 1
ATOM 925 N N . ASN A 1 110 ? 16.051 11.936 -34.907 1.00 96.25 110 ASN A N 1
ATOM 926 C CA . ASN A 1 110 ? 16.532 10.872 -34.028 1.00 96.25 110 ASN A CA 1
ATOM 927 C C . ASN A 1 110 ? 15.353 10.224 -33.298 1.00 96.25 110 ASN A C 1
ATOM 929 O O . ASN A 1 110 ? 14.435 10.913 -32.843 1.00 96.25 110 ASN A O 1
ATOM 933 N N . GLY A 1 111 ? 15.409 8.904 -33.124 1.00 96.62 111 GLY A N 1
ATOM 934 C CA . GLY A 1 111 ? 14.451 8.198 -32.279 1.00 96.62 111 GLY A CA 1
ATOM 935 C C . GLY A 1 111 ? 14.609 8.616 -30.820 1.00 96.62 111 GLY A C 1
ATOM 936 O O . GLY A 1 111 ? 15.716 8.914 -30.371 1.00 96.62 111 GLY A O 1
ATOM 937 N N . THR A 1 112 ? 13.519 8.643 -30.057 1.00 97.31 112 THR A N 1
ATOM 938 C CA . THR A 1 112 ? 13.559 9.122 -28.671 1.00 97.31 112 THR A CA 1
ATOM 939 C C . THR A 1 112 ? 13.251 8.019 -27.667 1.00 97.31 112 THR A C 1
ATOM 941 O O . THR A 1 112 ? 12.372 7.177 -27.870 1.00 97.31 112 THR A O 1
ATOM 944 N N . VAL A 1 113 ? 13.972 8.044 -26.545 1.00 96.38 113 VAL A N 1
ATOM 945 C CA . VAL A 1 113 ? 13.684 7.221 -25.366 1.00 96.38 113 VAL A CA 1
ATOM 946 C C . VAL A 1 113 ? 13.543 8.118 -24.146 1.00 96.38 113 VAL A C 1
ATOM 948 O O . VAL A 1 113 ? 14.424 8.919 -23.845 1.00 96.38 113 VAL A O 1
ATOM 951 N N . TYR A 1 114 ? 12.428 7.987 -23.440 1.00 97.25 114 TYR A N 1
ATOM 952 C CA . TYR A 1 114 ? 12.095 8.779 -22.265 1.00 97.25 114 TYR A CA 1
ATOM 953 C C . TYR A 1 114 ? 12.300 7.949 -21.007 1.00 97.25 114 TYR A C 1
ATOM 955 O O . TYR A 1 114 ? 11.842 6.813 -20.934 1.00 97.25 114 TYR A O 1
ATOM 963 N N . MET A 1 115 ? 12.941 8.535 -20.001 1.00 95.38 115 MET A N 1
ATOM 964 C CA . MET A 1 115 ? 13.158 7.956 -18.678 1.00 95.38 115 MET A CA 1
ATOM 965 C C . MET A 1 115 ? 12.644 8.929 -17.621 1.00 95.38 115 MET A C 1
ATOM 967 O O . MET A 1 115 ? 13.173 10.027 -17.471 1.00 95.38 115 MET A O 1
ATOM 971 N N . ARG A 1 116 ? 11.611 8.533 -16.878 1.00 93.25 116 ARG A N 1
ATOM 972 C CA . ARG A 1 116 ? 10.997 9.342 -15.817 1.00 93.25 116 ARG A CA 1
ATOM 973 C C . ARG A 1 116 ? 11.522 8.875 -14.468 1.00 93.25 116 ARG A C 1
ATOM 975 O O . ARG A 1 116 ? 11.058 7.874 -13.921 1.00 93.25 116 ARG A O 1
ATOM 982 N N . ILE A 1 117 ? 12.488 9.611 -13.923 1.00 90.12 117 ILE A N 1
ATOM 983 C CA . ILE A 1 117 ? 13.315 9.149 -12.801 1.00 90.12 117 ILE A CA 1
ATOM 984 C C . ILE A 1 117 ? 12.509 8.945 -11.515 1.00 90.12 117 ILE A C 1
ATOM 986 O O . ILE A 1 117 ? 12.824 8.051 -10.733 1.00 90.12 117 ILE A O 1
ATOM 990 N N . LYS A 1 118 ? 11.397 9.663 -11.322 1.00 85.12 118 LYS A N 1
ATOM 991 C CA . LYS A 1 118 ? 10.511 9.445 -10.167 1.00 85.12 118 LYS A CA 1
ATOM 992 C C . LYS A 1 118 ? 9.945 8.021 -10.049 1.00 85.12 118 LYS A C 1
ATOM 994 O O . LYS A 1 118 ? 9.582 7.616 -8.949 1.00 85.12 118 LYS A O 1
ATOM 999 N N . PHE A 1 119 ? 9.903 7.260 -11.148 1.00 83.50 119 PHE A N 1
ATOM 1000 C CA . PHE A 1 119 ? 9.466 5.855 -11.170 1.00 83.50 119 PHE A CA 1
ATOM 1001 C C . PHE A 1 119 ? 10.615 4.854 -11.069 1.00 83.50 119 PHE A C 1
ATOM 1003 O O . PHE A 1 119 ? 10.387 3.652 -11.166 1.00 83.50 119 PHE A O 1
ATOM 1010 N N . VAL A 1 120 ? 11.853 5.313 -10.879 1.00 79.38 120 VAL A N 1
ATOM 1011 C CA . VAL A 1 120 ? 12.956 4.418 -10.530 1.00 79.38 120 VAL A CA 1
ATOM 1012 C C . VAL A 1 120 ? 12.697 3.908 -9.115 1.00 79.38 120 VAL A C 1
ATOM 1014 O O . VAL A 1 120 ? 12.904 4.619 -8.128 1.00 79.38 120 VAL A O 1
ATOM 1017 N N . LEU A 1 121 ? 12.181 2.681 -9.032 1.00 64.25 121 LEU A N 1
ATOM 1018 C CA . LEU A 1 121 ? 11.910 1.977 -7.785 1.00 64.25 121 LEU A CA 1
ATOM 1019 C C . LEU A 1 121 ? 13.151 1.165 -7.384 1.00 64.25 121 LEU A C 1
ATOM 1021 O O . LEU A 1 121 ? 13.698 0.410 -8.188 1.00 64.25 121 LEU A O 1
ATOM 1025 N N . ARG A 1 122 ? 13.586 1.282 -6.125 1.00 63.22 122 ARG A N 1
ATOM 1026 C CA . ARG A 1 122 ? 14.659 0.446 -5.559 1.00 63.22 122 ARG A CA 1
ATOM 1027 C C . ARG A 1 122 ? 14.088 -0.878 -5.068 1.00 63.22 122 ARG A C 1
ATOM 1029 O O . ARG A 1 122 ? 13.904 -1.079 -3.874 1.00 63.22 122 ARG A O 1
ATOM 1036 N N . VAL A 1 123 ? 13.784 -1.746 -6.020 1.00 64.69 123 VAL A N 1
ATOM 1037 C CA . VAL A 1 123 ? 13.255 -3.087 -5.772 1.00 64.69 123 VAL A CA 1
ATOM 1038 C C . VAL A 1 123 ? 14.294 -4.054 -6.278 1.00 64.69 123 VAL A C 1
ATOM 1040 O O . VAL A 1 123 ? 14.422 -4.244 -7.488 1.00 64.69 123 VAL A O 1
ATOM 1043 N N . SER A 1 124 ? 15.081 -4.611 -5.368 1.00 66.69 124 SER A N 1
ATOM 1044 C CA . SER A 1 124 ? 16.174 -5.532 -5.692 1.00 66.69 124 SER A CA 1
ATOM 1045 C C . SER A 1 124 ? 15.730 -6.656 -6.629 1.00 66.69 124 SER A C 1
ATOM 1047 O O . SER A 1 124 ? 16.423 -6.980 -7.587 1.00 66.69 124 SER A O 1
ATOM 1049 N N . GLU A 1 125 ? 14.537 -7.186 -6.396 1.00 69.81 125 GLU A N 1
ATOM 1050 C CA . GLU A 1 125 ? 13.965 -8.357 -7.047 1.00 69.81 125 GLU A CA 1
ATOM 1051 C C . GLU A 1 125 ? 13.444 -8.054 -8.457 1.00 69.81 125 GLU A C 1
ATOM 1053 O O . GLU A 1 125 ? 13.500 -8.905 -9.339 1.00 69.81 125 GLU A O 1
ATOM 1058 N N . LEU A 1 126 ? 12.986 -6.823 -8.713 1.00 74.94 126 LEU A N 1
ATOM 1059 C CA . LEU A 1 126 ? 12.573 -6.394 -10.055 1.00 74.94 126 LEU A CA 1
ATOM 1060 C C . LEU A 1 126 ? 13.689 -5.692 -10.826 1.00 74.94 126 LEU A C 1
ATOM 1062 O O . LEU A 1 126 ? 13.530 -5.431 -12.018 1.00 74.94 126 LEU A O 1
ATOM 1066 N N . LYS A 1 127 ? 14.824 -5.403 -10.185 1.00 82.31 127 LYS A N 1
ATOM 1067 C CA . LYS A 1 127 ? 15.909 -4.616 -10.774 1.00 82.31 127 LYS A CA 1
ATOM 1068 C C . LYS A 1 127 ? 16.399 -5.201 -12.095 1.00 82.31 127 LYS A C 1
ATOM 1070 O O . LYS A 1 127 ? 16.491 -4.480 -13.085 1.00 82.31 127 LYS A O 1
ATOM 1075 N N . GLU A 1 128 ? 16.645 -6.507 -12.132 1.00 85.00 128 GLU A N 1
ATOM 1076 C CA . GLU A 1 128 ? 17.098 -7.188 -13.349 1.00 85.00 128 GLU A CA 1
ATOM 1077 C C . GLU A 1 128 ? 16.010 -7.242 -14.429 1.00 85.00 128 GLU A C 1
ATOM 1079 O O . GLU A 1 128 ? 16.303 -7.061 -15.611 1.00 85.00 128 GLU A O 1
ATOM 1084 N N . THR A 1 129 ? 14.737 -7.368 -14.040 1.00 87.00 129 THR A N 1
ATOM 1085 C CA . THR A 1 129 ? 13.606 -7.255 -14.978 1.00 87.00 129 THR A CA 1
ATOM 1086 C C . THR A 1 129 ? 13.557 -5.866 -15.613 1.00 87.00 129 THR A C 1
ATOM 1088 O O . THR A 1 129 ? 13.440 -5.752 -16.831 1.00 87.00 129 THR A O 1
ATOM 1091 N N . MET A 1 130 ? 13.713 -4.804 -14.817 1.00 87.31 130 MET A N 1
ATOM 1092 C CA . MET A 1 130 ? 13.720 -3.424 -15.311 1.00 87.31 130 MET A CA 1
ATOM 1093 C C . MET A 1 130 ? 14.922 -3.144 -16.220 1.00 87.31 130 MET A C 1
ATOM 1095 O O . MET A 1 130 ? 14.763 -2.520 -17.268 1.00 87.31 130 MET A O 1
ATOM 1099 N N . LYS A 1 131 ? 16.112 -3.650 -15.868 1.00 88.69 131 LYS A N 1
ATOM 1100 C CA . LYS A 1 131 ? 17.315 -3.590 -16.715 1.00 88.69 131 LYS A CA 1
ATOM 1101 C C . LYS A 1 131 ? 17.090 -4.287 -18.062 1.00 88.69 131 LYS A C 1
ATOM 1103 O O . LYS A 1 131 ? 17.416 -3.729 -19.115 1.00 88.69 131 LYS A O 1
ATOM 1108 N N . LYS A 1 132 ? 16.484 -5.479 -18.042 1.00 89.81 132 LYS A N 1
ATOM 1109 C CA . LYS A 1 132 ? 16.138 -6.245 -19.247 1.00 89.81 132 LYS A CA 1
ATOM 1110 C C . LYS A 1 132 ? 15.098 -5.518 -20.103 1.00 89.81 132 LYS A C 1
ATOM 1112 O O . LYS A 1 132 ? 15.280 -5.434 -21.314 1.00 89.81 132 LYS A O 1
ATOM 1117 N N . PHE A 1 133 ? 14.067 -4.940 -19.487 1.00 91.75 133 PHE A N 1
ATOM 1118 C CA . PHE A 1 133 ? 13.039 -4.158 -20.177 1.00 91.75 133 PHE A CA 1
ATOM 1119 C C . PHE A 1 133 ? 13.610 -2.901 -20.844 1.00 91.75 133 PHE A C 1
ATOM 1121 O O . PHE A 1 133 ? 13.376 -2.659 -22.027 1.00 91.75 133 PHE A O 1
ATOM 1128 N N . ALA A 1 134 ? 14.430 -2.135 -20.120 1.00 91.38 134 ALA A N 1
ATOM 1129 C CA . ALA A 1 134 ? 15.102 -0.961 -20.669 1.00 91.38 134 ALA A CA 1
ATOM 1130 C C . ALA A 1 134 ? 16.013 -1.327 -21.851 1.00 91.38 134 ALA A C 1
ATOM 1132 O O . ALA A 1 134 ? 15.986 -0.659 -22.883 1.00 91.38 134 ALA A O 1
ATOM 1133 N N . SER A 1 135 ? 16.769 -2.422 -21.727 1.00 89.88 135 SER A N 1
ATOM 1134 C CA . SER A 1 135 ? 17.617 -2.928 -22.813 1.00 89.88 135 SER A CA 1
ATOM 1135 C C . SER A 1 135 ? 16.800 -3.332 -24.031 1.00 89.88 135 SER A C 1
ATOM 1137 O O . SER A 1 135 ? 17.177 -2.989 -25.143 1.00 89.88 135 SER A O 1
ATOM 1139 N N . PHE A 1 136 ? 15.669 -4.013 -23.830 1.00 91.50 136 PHE A N 1
ATOM 1140 C CA . PHE A 1 136 ? 14.749 -4.388 -24.902 1.00 91.50 136 PHE A CA 1
ATOM 1141 C C . PHE A 1 136 ? 14.228 -3.162 -25.665 1.00 91.50 136 PHE A C 1
ATOM 1143 O O . PHE A 1 136 ? 14.269 -3.146 -26.895 1.00 91.50 136 PHE A O 1
ATOM 1150 N N . LEU A 1 137 ? 13.794 -2.111 -24.959 1.00 93.19 137 LEU A N 1
ATOM 1151 C CA . LEU A 1 137 ? 13.328 -0.876 -25.598 1.00 93.19 137 LEU A CA 1
ATOM 1152 C C . LEU A 1 137 ? 14.436 -0.184 -26.399 1.00 93.19 137 LEU A C 1
ATOM 1154 O O . LEU A 1 137 ? 14.217 0.187 -27.549 1.00 93.19 137 LEU A O 1
ATOM 1158 N N . ILE A 1 138 ? 15.621 -0.030 -25.805 1.00 90.81 138 ILE A N 1
ATOM 1159 C CA . ILE A 1 138 ? 16.764 0.635 -26.447 1.00 90.81 138 ILE A CA 1
ATOM 1160 C C . ILE A 1 138 ? 17.249 -0.166 -27.659 1.00 90.81 138 ILE A C 1
ATOM 1162 O O . ILE A 1 138 ? 17.506 0.416 -28.707 1.00 90.81 138 ILE A O 1
ATOM 1166 N N . PHE A 1 139 ? 17.338 -1.491 -27.533 1.00 90.19 139 PHE A N 1
ATOM 1167 C CA . PHE A 1 139 ? 17.749 -2.385 -28.611 1.00 90.19 139 PHE A CA 1
ATOM 1168 C C . PHE A 1 139 ? 16.808 -2.285 -29.814 1.00 90.19 139 PHE A C 1
ATOM 1170 O O . PHE A 1 139 ? 17.260 -2.077 -30.935 1.00 90.19 139 PHE A O 1
ATOM 1177 N N . ASN A 1 140 ? 15.494 -2.360 -29.584 1.00 91.19 140 ASN A N 1
ATOM 1178 C CA . ASN A 1 140 ? 14.520 -2.222 -30.664 1.00 91.19 140 ASN A CA 1
ATOM 1179 C C . ASN A 1 140 ? 14.536 -0.822 -31.281 1.00 91.19 140 ASN A C 1
ATOM 1181 O O . ASN A 1 140 ? 14.405 -0.701 -32.496 1.00 91.19 140 ASN A O 1
ATOM 1185 N N . LEU A 1 141 ? 14.722 0.225 -30.471 1.00 93.06 141 LEU A N 1
ATOM 1186 C CA . LEU A 1 141 ? 14.841 1.587 -30.983 1.00 93.06 141 LEU A CA 1
ATOM 1187 C C . LEU A 1 141 ? 16.070 1.737 -31.886 1.00 93.06 141 LEU A C 1
ATOM 1189 O O . LEU A 1 141 ? 15.957 2.292 -32.971 1.00 93.06 141 LEU A O 1
ATOM 1193 N N . ASP A 1 142 ? 17.228 1.224 -31.466 1.00 89.94 142 ASP A N 1
ATOM 1194 C CA . ASP A 1 142 ? 18.477 1.271 -32.236 1.00 89.94 142 ASP A CA 1
ATOM 1195 C C . ASP A 1 142 ? 18.354 0.545 -33.585 1.00 89.94 142 ASP A C 1
ATOM 1197 O O . ASP A 1 142 ? 18.811 1.049 -34.614 1.00 89.94 142 ASP A O 1
ATOM 1201 N N . GLU A 1 143 ? 17.656 -0.591 -33.598 1.00 88.19 143 GLU A N 1
ATOM 1202 C CA . GLU A 1 143 ? 17.328 -1.328 -34.819 1.00 88.19 143 GLU A CA 1
ATOM 1203 C C . GLU A 1 143 ? 16.380 -0.538 -35.735 1.00 88.19 143 GLU A C 1
ATOM 1205 O O . GLU A 1 143 ? 16.576 -0.522 -36.950 1.00 88.19 143 GLU A O 1
ATOM 1210 N N . GLN A 1 144 ? 15.380 0.143 -35.166 1.00 90.44 144 GLN A N 1
ATOM 1211 C CA . GLN A 1 144 ? 14.404 0.944 -35.912 1.00 90.44 144 GLN A CA 1
ATOM 1212 C C . GLN A 1 144 ? 15.016 2.200 -36.537 1.00 90.44 144 GLN A C 1
ATOM 1214 O O . GLN A 1 144 ? 14.696 2.532 -37.676 1.00 90.44 144 GLN A O 1
ATOM 1219 N N . VAL A 1 145 ? 15.891 2.907 -35.813 1.00 90.06 145 VAL A N 1
ATOM 1220 C CA . VAL A 1 145 ? 16.486 4.164 -36.303 1.00 90.06 145 VAL A CA 1
ATOM 1221 C C . VAL A 1 145 ? 17.569 3.938 -37.356 1.00 90.06 145 VAL A C 1
ATOM 1223 O O . VAL A 1 145 ? 17.957 4.892 -38.026 1.00 90.06 145 VAL A O 1
ATOM 1226 N N . ASN A 1 146 ? 18.085 2.710 -37.487 1.00 85.12 146 ASN A N 1
ATOM 1227 C CA . ASN A 1 146 ? 19.040 2.283 -38.516 1.00 85.12 146 ASN A CA 1
ATOM 1228 C C . ASN A 1 146 ? 20.183 3.291 -38.785 1.00 85.12 146 ASN A C 1
ATOM 1230 O O . ASN A 1 146 ? 20.494 3.642 -39.922 1.00 85.12 146 ASN A O 1
ATOM 1234 N N . GLY A 1 147 ? 20.789 3.809 -37.712 1.00 84.75 147 GLY A N 1
ATOM 1235 C CA . GLY A 1 147 ? 21.904 4.757 -37.797 1.00 84.75 147 GLY A CA 1
ATOM 1236 C C . GLY A 1 147 ? 21.550 6.239 -37.898 1.00 84.75 147 GLY A C 1
ATOM 1237 O O . GLY A 1 147 ? 22.475 7.051 -37.957 1.00 84.75 147 GLY A O 1
ATOM 1238 N N . GLN A 1 148 ? 20.267 6.613 -37.863 1.00 90.25 148 GLN A N 1
ATOM 1239 C CA . GLN A 1 148 ? 19.854 8.016 -37.756 1.00 90.25 148 GLN A CA 1
ATOM 1240 C C . GLN A 1 148 ? 20.327 8.638 -36.434 1.00 90.25 148 GLN A C 1
ATOM 1242 O O . GLN A 1 148 ? 20.968 9.686 -36.454 1.00 90.25 148 GLN A O 1
ATOM 1247 N N . GLY A 1 149 ? 20.082 7.951 -35.313 1.00 91.50 149 GLY A N 1
ATOM 1248 C CA . GLY A 1 149 ? 20.498 8.379 -33.979 1.00 91.50 149 GLY A CA 1
ATOM 1249 C C . GLY A 1 149 ? 19.406 8.212 -32.925 1.00 91.50 149 GLY A C 1
ATOM 1250 O O . GLY A 1 149 ? 18.238 7.997 -33.253 1.00 91.50 149 GLY A O 1
ATOM 1251 N N . ILE A 1 150 ? 19.797 8.310 -31.653 1.00 93.81 150 ILE A N 1
ATOM 1252 C CA . ILE A 1 150 ? 18.911 8.238 -30.487 1.00 93.81 150 ILE A CA 1
ATOM 1253 C C . ILE A 1 150 ? 19.117 9.460 -29.591 1.00 93.81 150 ILE A C 1
ATOM 1255 O O . ILE A 1 150 ? 20.242 9.737 -29.164 1.00 93.81 150 ILE A O 1
ATOM 1259 N N . THR A 1 151 ? 18.014 10.106 -29.219 1.00 95.81 151 THR A N 1
ATOM 1260 C CA . THR A 1 151 ? 17.958 11.135 -28.177 1.00 95.81 151 THR A CA 1
ATOM 1261 C C . THR A 1 151 ? 17.326 10.560 -26.909 1.00 95.81 151 THR A C 1
ATOM 1263 O O . THR A 1 151 ? 16.171 10.134 -26.900 1.00 95.81 151 THR A O 1
ATOM 1266 N N . ALA A 1 152 ? 18.080 10.551 -25.810 1.00 95.44 152 ALA A N 1
ATOM 1267 C CA . ALA A 1 152 ? 17.567 10.167 -24.499 1.00 95.44 152 ALA A CA 1
ATOM 1268 C C . ALA A 1 152 ? 16.995 11.391 -23.772 1.00 95.44 152 ALA A C 1
ATOM 1270 O O . ALA A 1 152 ? 17.686 12.393 -23.616 1.00 95.44 152 ALA A O 1
ATOM 1271 N N . VAL A 1 153 ? 15.760 11.306 -23.287 1.00 97.56 153 VAL A N 1
ATOM 1272 C CA . VAL A 1 153 ? 15.103 12.350 -22.493 1.00 97.56 153 VAL A CA 1
ATOM 1273 C C . VAL A 1 153 ? 14.953 11.855 -21.061 1.00 97.56 153 VAL A C 1
ATOM 1275 O O . VAL A 1 153 ? 14.261 10.873 -20.804 1.00 97.56 153 VAL A O 1
ATOM 1278 N N . VAL A 1 154 ? 15.608 12.522 -20.118 1.00 95.50 154 VAL A N 1
ATOM 1279 C CA . VAL A 1 154 ? 15.662 12.121 -18.710 1.00 95.50 154 VAL A 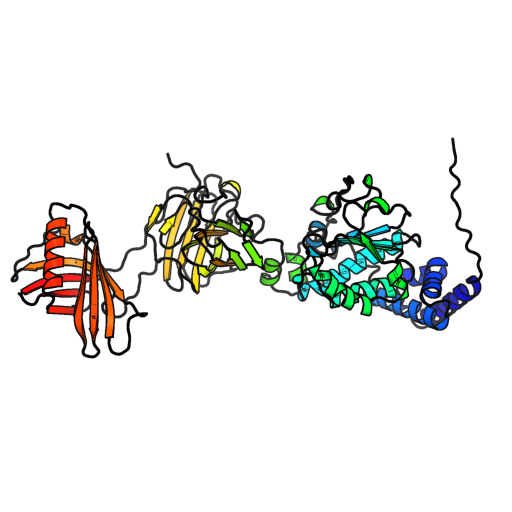CA 1
ATOM 1280 C C . VAL A 1 154 ? 14.908 13.146 -17.872 1.00 95.50 154 VAL A C 1
ATOM 1282 O O . VAL A 1 154 ? 15.415 14.233 -17.616 1.00 95.50 154 VAL A O 1
ATOM 1285 N N . ASP A 1 155 ? 13.686 12.806 -17.467 1.00 95.44 155 ASP A N 1
ATOM 1286 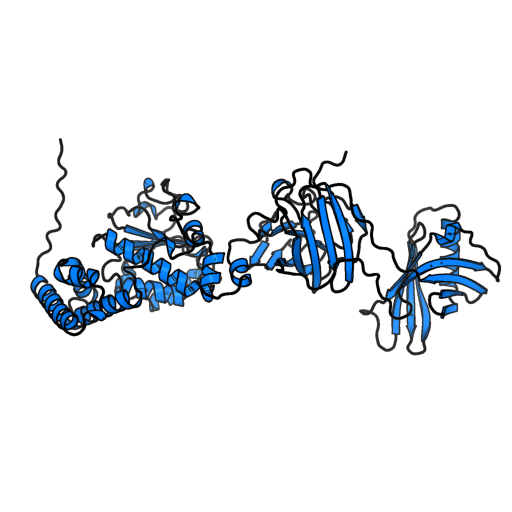C CA . ASP A 1 155 ? 12.778 13.677 -16.714 1.00 95.44 155 ASP A CA 1
ATOM 1287 C C . ASP A 1 155 ? 12.957 13.496 -15.204 1.00 95.44 155 ASP A C 1
ATOM 1289 O O . ASP A 1 155 ? 12.712 12.412 -14.659 1.00 95.44 155 ASP A O 1
ATOM 1293 N N . PHE A 1 156 ? 13.349 14.577 -14.526 1.00 92.88 156 PHE A N 1
ATOM 1294 C CA . PHE A 1 156 ? 13.538 14.620 -13.078 1.00 92.88 156 PHE A CA 1
ATOM 1295 C C . PHE A 1 156 ? 12.377 15.282 -12.315 1.00 92.88 156 PHE A C 1
ATOM 1297 O O . PHE A 1 156 ? 12.518 15.557 -11.118 1.00 92.88 156 PHE A O 1
ATOM 1304 N N . LYS A 1 157 ? 11.207 15.505 -12.940 1.00 88.38 157 LYS A N 1
ATOM 1305 C CA . LYS A 1 157 ? 10.027 15.986 -12.199 1.00 88.38 157 LYS A CA 1
ATOM 1306 C C . LYS A 1 157 ? 9.742 15.109 -10.986 1.00 88.38 157 LYS A C 1
ATOM 1308 O O . LYS A 1 157 ? 9.704 13.887 -11.109 1.00 88.38 157 LYS A O 1
ATOM 1313 N N . ASP A 1 158 ? 9.473 15.738 -9.845 1.00 84.38 158 ASP A N 1
ATOM 1314 C CA . ASP A 1 158 ? 9.120 15.070 -8.585 1.00 84.38 158 ASP A CA 1
ATOM 1315 C C . ASP A 1 158 ? 10.171 14.035 -8.115 1.00 84.38 158 ASP A C 1
ATOM 1317 O O . ASP A 1 158 ? 9.861 13.127 -7.347 1.00 84.38 158 ASP A O 1
ATOM 1321 N N . CYS A 1 159 ? 11.417 14.144 -8.593 1.00 80.62 159 CYS A N 1
ATOM 1322 C CA . CYS A 1 159 ? 12.511 13.252 -8.229 1.00 80.62 159 CYS A CA 1
ATOM 1323 C C . CYS A 1 159 ? 13.210 13.719 -6.943 1.00 80.62 159 CYS A C 1
ATOM 1325 O O . CYS A 1 159 ? 13.534 14.897 -6.790 1.00 80.62 159 CYS A O 1
ATOM 1327 N N . GLY A 1 160 ? 13.528 12.775 -6.053 1.00 78.62 160 GLY A N 1
ATOM 1328 C CA . GLY A 1 160 ? 14.348 13.003 -4.860 1.00 78.62 160 GLY A CA 1
ATOM 1329 C C . GLY A 1 160 ? 15.532 12.038 -4.752 1.00 78.62 160 GLY A C 1
ATOM 1330 O O . GLY A 1 160 ? 15.733 11.170 -5.599 1.00 78.62 160 GLY A O 1
ATOM 1331 N N . MET A 1 161 ? 16.305 12.140 -3.664 1.00 74.94 161 MET A N 1
ATOM 1332 C CA . MET A 1 161 ? 17.497 11.300 -3.418 1.00 74.94 161 MET A CA 1
ATOM 1333 C C . MET A 1 161 ? 17.211 9.788 -3.414 1.00 74.94 161 MET A C 1
ATOM 1335 O O . MET A 1 161 ? 18.095 8.979 -3.703 1.00 74.94 161 MET A O 1
ATOM 1339 N N . ARG A 1 162 ? 15.975 9.380 -3.100 1.00 75.44 162 ARG A N 1
ATOM 1340 C CA . ARG A 1 162 ? 15.545 7.972 -3.122 1.00 75.44 162 ARG A CA 1
ATOM 1341 C C . ARG A 1 162 ? 15.535 7.379 -4.537 1.00 75.44 162 ARG A C 1
ATOM 1343 O O . ARG A 1 162 ? 15.713 6.173 -4.672 1.00 75.44 162 ARG A O 1
ATOM 1350 N N . ASN A 1 163 ? 15.362 8.202 -5.568 1.00 79.62 163 ASN A N 1
ATOM 1351 C CA . ASN A 1 163 ? 15.310 7.757 -6.961 1.00 79.62 163 ASN A CA 1
ATOM 1352 C C . ASN A 1 163 ? 16.701 7.643 -7.612 1.00 79.62 163 ASN A C 1
ATOM 1354 O O . ASN A 1 163 ? 16.839 7.059 -8.683 1.00 79.62 163 ASN A O 1
ATOM 1358 N N . CYS A 1 164 ? 17.742 8.190 -6.980 1.00 78.62 164 CYS A N 1
ATOM 1359 C CA . CYS A 1 164 ? 19.110 8.144 -7.488 1.00 78.62 164 CYS A CA 1
ATOM 1360 C C . CYS A 1 164 ? 19.739 6.764 -7.246 1.00 78.62 164 CYS A C 1
ATOM 1362 O O . CYS A 1 164 ? 20.124 6.450 -6.123 1.00 78.62 164 CYS A O 1
ATOM 1364 N N . ASP A 1 165 ? 19.862 5.928 -8.273 1.00 82.88 165 ASP A N 1
ATOM 1365 C CA . ASP A 1 165 ? 20.483 4.598 -8.180 1.00 82.88 165 ASP A CA 1
ATOM 1366 C C . ASP A 1 165 ? 21.740 4.548 -9.061 1.00 82.88 165 ASP A C 1
ATOM 1368 O O . ASP A 1 165 ? 21.654 4.605 -10.288 1.00 82.88 165 ASP A O 1
ATOM 1372 N N . LEU A 1 166 ? 22.918 4.489 -8.428 1.00 81.62 166 LEU A N 1
ATOM 1373 C CA . LEU A 1 166 ? 24.206 4.484 -9.134 1.00 81.62 166 LEU A CA 1
ATOM 1374 C C . LEU A 1 166 ? 24.426 3.215 -9.960 1.00 81.62 166 LEU A C 1
ATOM 1376 O O . LEU A 1 166 ? 25.075 3.290 -10.998 1.00 81.62 166 LEU A O 1
ATOM 1380 N N . ASP A 1 167 ? 23.878 2.073 -9.544 1.00 84.31 167 ASP A N 1
ATOM 1381 C CA . ASP A 1 167 ? 23.992 0.828 -10.308 1.00 84.31 167 ASP A CA 1
ATOM 1382 C C . ASP A 1 167 ? 23.096 0.868 -11.553 1.00 84.31 167 ASP A C 1
ATOM 1384 O O . ASP A 1 167 ? 23.532 0.487 -12.634 1.00 84.31 167 ASP A O 1
ATOM 1388 N N . LEU A 1 168 ? 21.878 1.415 -11.461 1.00 85.50 168 LEU A N 1
ATOM 1389 C CA . LEU A 1 168 ? 21.045 1.636 -12.651 1.00 85.50 168 LEU A CA 1
ATOM 1390 C C . LEU A 1 168 ? 21.643 2.686 -13.591 1.00 85.50 168 LEU A C 1
ATOM 1392 O O . LEU A 1 168 ? 21.588 2.509 -14.807 1.00 85.50 168 LEU A O 1
ATOM 1396 N N . LEU A 1 169 ? 22.251 3.746 -13.052 1.00 86.00 169 LEU A N 1
ATOM 1397 C CA . LEU A 1 169 ? 22.987 4.723 -13.853 1.00 86.00 169 LEU A CA 1
ATOM 1398 C C . LEU A 1 169 ? 24.176 4.068 -14.570 1.00 86.00 169 LEU A C 1
ATOM 1400 O O . LEU A 1 169 ? 24.328 4.233 -15.780 1.00 86.00 169 LEU A O 1
ATOM 1404 N N . TRP A 1 170 ? 24.995 3.306 -13.841 1.00 85.38 170 TRP A N 1
ATOM 1405 C CA . TRP A 1 170 ? 26.125 2.570 -14.406 1.00 85.38 170 TRP A CA 1
ATOM 1406 C C . TRP A 1 170 ? 25.668 1.582 -15.475 1.00 85.38 170 TRP A C 1
ATOM 1408 O O . TRP A 1 170 ? 26.258 1.519 -16.554 1.00 85.38 170 TRP A O 1
ATOM 1418 N N . PHE A 1 171 ? 24.577 0.864 -15.220 1.00 87.25 171 PHE A N 1
ATOM 1419 C CA . PHE A 1 171 ? 23.963 -0.037 -16.182 1.00 87.25 171 PHE A CA 1
ATOM 1420 C C . PHE A 1 171 ? 23.503 0.699 -17.445 1.00 87.25 171 PHE A C 1
ATOM 1422 O O . PHE A 1 171 ? 23.818 0.256 -18.547 1.00 87.25 171 PHE A O 1
ATOM 1429 N N . ALA A 1 172 ? 22.809 1.833 -17.313 1.00 85.31 172 ALA A N 1
ATOM 1430 C CA . ALA A 1 172 ? 22.342 2.623 -18.450 1.00 85.31 172 ALA A CA 1
ATOM 1431 C C . ALA A 1 172 ? 23.515 3.150 -19.292 1.00 85.31 172 ALA A C 1
ATOM 1433 O O . ALA A 1 172 ? 23.517 3.005 -20.515 1.00 85.31 172 ALA A O 1
ATOM 1434 N N . ILE A 1 173 ? 24.555 3.689 -18.644 1.00 83.44 173 ILE A N 1
ATOM 1435 C CA . ILE A 1 173 ? 25.782 4.135 -19.318 1.00 83.44 173 ILE A CA 1
ATOM 1436 C C . ILE A 1 173 ? 26.458 2.955 -20.022 1.00 83.44 173 ILE A C 1
ATOM 1438 O O . ILE A 1 173 ? 26.792 3.056 -21.202 1.00 83.44 173 ILE A O 1
ATOM 1442 N N . THR A 1 174 ? 26.634 1.824 -19.336 1.00 82.19 174 THR A N 1
ATOM 1443 C CA . THR A 1 174 ? 27.247 0.612 -19.902 1.00 82.19 174 THR A CA 1
ATOM 1444 C C . THR A 1 174 ? 26.469 0.116 -21.120 1.00 82.19 174 THR A C 1
ATOM 1446 O O . THR A 1 174 ? 27.069 -0.154 -22.160 1.00 82.19 174 THR A O 1
ATOM 1449 N N . THR A 1 175 ? 25.139 0.082 -21.021 1.00 80.94 175 THR A N 1
ATOM 1450 C CA . THR A 1 175 ? 24.216 -0.334 -22.085 1.00 80.94 175 THR A CA 1
ATOM 1451 C C . THR A 1 175 ? 24.369 0.559 -23.310 1.00 80.94 175 THR A C 1
ATOM 1453 O O . THR A 1 175 ? 24.671 0.079 -24.400 1.00 80.94 175 THR A O 1
ATOM 1456 N N . LEU A 1 176 ? 24.258 1.876 -23.141 1.00 81.00 176 LEU A N 1
ATOM 1457 C CA . LEU A 1 176 ? 24.350 2.813 -24.259 1.00 81.00 176 LEU A CA 1
ATOM 1458 C C . LEU A 1 176 ? 25.762 2.832 -24.877 1.00 81.00 176 LEU A C 1
ATOM 1460 O O . LEU A 1 176 ? 25.907 2.927 -26.094 1.00 81.00 176 LEU A O 1
ATOM 1464 N N . THR A 1 177 ? 26.820 2.734 -24.064 1.00 76.69 177 THR A N 1
ATOM 1465 C CA . THR A 1 177 ? 28.214 2.798 -24.546 1.00 76.69 177 THR A CA 1
ATOM 1466 C C . THR A 1 177 ? 28.701 1.504 -25.196 1.00 76.69 177 THR A C 1
ATOM 1468 O O . THR A 1 177 ? 29.581 1.569 -26.063 1.00 76.69 177 THR A O 1
ATOM 1471 N N . SER A 1 178 ? 28.159 0.353 -24.790 1.00 70.62 178 SER A N 1
ATOM 1472 C CA . SER A 1 178 ? 28.599 -0.972 -25.246 1.00 70.62 178 SER A CA 1
ATOM 1473 C C . SER A 1 178 ? 27.669 -1.594 -26.288 1.00 70.62 178 SER A C 1
ATOM 1475 O O . SER A 1 178 ? 28.161 -2.255 -27.201 1.00 70.62 178 SER A O 1
ATOM 1477 N N . TYR A 1 179 ? 26.353 -1.374 -26.188 1.00 72.38 179 TYR A N 1
ATOM 1478 C CA . TYR A 1 179 ? 25.354 -2.032 -27.047 1.00 72.38 179 TYR A CA 1
ATOM 1479 C C . TYR A 1 179 ? 24.896 -1.159 -28.209 1.00 72.38 179 TYR A C 1
ATOM 1481 O O . TYR A 1 179 ? 24.671 -1.684 -29.294 1.00 72.38 179 TYR A O 1
ATOM 1489 N N . CYS A 1 180 ? 24.854 0.164 -28.023 1.00 74.38 180 CYS A N 1
ATOM 1490 C CA . CYS A 1 180 ? 24.529 1.119 -29.085 1.00 74.38 180 CYS A CA 1
ATOM 1491 C C . CYS A 1 180 ? 25.735 2.014 -29.431 1.00 74.38 180 CYS A C 1
ATOM 1493 O O . CYS A 1 180 ? 25.629 3.248 -29.387 1.00 74.38 180 CYS A O 1
ATOM 1495 N N . PRO A 1 181 ? 26.913 1.443 -29.776 1.00 76.69 181 PRO A N 1
ATOM 1496 C CA . PRO A 1 181 ? 28.097 2.238 -30.065 1.00 76.69 181 PRO A CA 1
ATOM 1497 C C . PRO A 1 181 ? 27.807 3.229 -31.186 1.00 76.69 181 PRO A C 1
ATOM 1499 O O . PRO A 1 181 ? 27.347 2.842 -32.255 1.00 76.69 181 PRO A O 1
ATOM 1502 N N . TYR A 1 182 ? 28.082 4.509 -30.939 1.00 79.00 182 TYR A N 1
ATOM 1503 C CA . TYR A 1 182 ? 27.850 5.585 -31.909 1.00 79.00 182 TYR A CA 1
ATOM 1504 C C . TYR A 1 182 ? 26.367 5.767 -32.327 1.00 79.00 182 TYR A C 1
ATOM 1506 O O . TYR A 1 182 ? 26.101 6.379 -33.352 1.00 79.00 182 TYR A O 1
ATOM 1514 N N . GLY A 1 183 ? 25.404 5.243 -31.551 1.00 81.88 183 GLY A N 1
ATOM 1515 C CA . GLY A 1 183 ? 23.962 5.438 -31.784 1.00 81.88 183 GLY A CA 1
ATOM 1516 C C . GLY A 1 183 ? 23.349 6.601 -30.994 1.00 81.88 183 GLY A C 1
ATOM 1517 O O . GLY A 1 183 ? 22.374 7.195 -31.435 1.00 81.88 183 GLY A O 1
ATOM 1518 N N . LEU A 1 184 ? 23.928 6.961 -29.845 1.00 88.50 184 LEU A N 1
ATOM 1519 C CA . LEU A 1 184 ? 23.440 8.058 -29.005 1.00 88.50 184 LEU A CA 1
ATOM 1520 C C . LEU A 1 184 ? 23.918 9.420 -29.531 1.00 88.50 184 LEU A C 1
ATOM 1522 O O . LEU A 1 184 ? 25.127 9.658 -29.605 1.00 88.50 184 LEU A O 1
ATOM 1526 N N . THR A 1 185 ? 22.980 10.314 -29.843 1.00 90.75 185 THR A N 1
ATOM 1527 C CA . THR A 1 185 ? 23.248 11.664 -30.369 1.00 90.75 185 THR A CA 1
ATOM 1528 C C . THR A 1 185 ? 23.089 12.748 -29.310 1.00 90.75 185 THR A C 1
ATOM 1530 O O . THR A 1 185 ? 23.841 13.722 -29.322 1.00 90.75 185 THR A O 1
ATOM 1533 N N . ARG A 1 186 ? 22.148 12.586 -28.370 1.00 93.12 186 ARG A N 1
ATOM 1534 C CA . ARG A 1 186 ? 21.867 13.589 -27.335 1.00 93.12 186 ARG A CA 1
ATOM 1535 C C . ARG A 1 186 ? 21.272 12.972 -26.070 1.00 93.12 186 ARG A C 1
ATOM 1537 O O . ARG A 1 186 ? 20.556 11.976 -26.127 1.00 93.12 186 ARG A O 1
ATOM 1544 N N . ILE A 1 187 ? 21.546 13.595 -24.926 1.00 94.56 187 ILE A N 1
ATOM 1545 C CA . ILE A 1 187 ? 20.863 13.352 -23.652 1.00 94.56 187 ILE A CA 1
ATOM 1546 C C . ILE A 1 187 ? 20.285 14.686 -23.169 1.00 94.56 187 ILE A C 1
ATOM 1548 O O . ILE A 1 187 ? 21.034 15.581 -22.785 1.00 94.56 187 ILE A O 1
ATOM 1552 N N . LEU A 1 188 ? 18.961 14.813 -23.169 1.00 96.94 188 LEU A N 1
ATOM 1553 C CA . LEU A 1 188 ? 18.234 15.941 -22.595 1.00 96.94 188 LEU A CA 1
ATOM 1554 C C . LEU A 1 188 ? 17.920 15.638 -21.129 1.00 96.94 188 LEU A C 1
ATOM 1556 O O . LEU A 1 188 ? 17.107 14.764 -20.832 1.00 96.94 188 LEU A O 1
ATOM 1560 N N . VAL A 1 189 ? 18.565 16.347 -20.209 1.00 95.44 189 VAL A N 1
ATOM 1561 C CA . VAL A 1 189 ? 18.316 16.246 -18.768 1.00 95.44 189 VAL A CA 1
ATOM 1562 C C . VAL A 1 189 ? 17.318 17.330 -18.379 1.00 95.44 189 VAL A C 1
ATOM 1564 O O . VAL A 1 189 ? 17.669 18.508 -18.342 1.00 95.44 189 VAL A O 1
ATOM 1567 N N . VAL A 1 190 ? 16.078 16.928 -18.110 1.00 97.00 190 VAL A N 1
ATOM 1568 C CA . VAL A 1 190 ? 14.942 17.835 -17.921 1.00 97.00 190 VAL A CA 1
ATOM 1569 C C . VAL A 1 190 ? 14.692 18.085 -16.435 1.00 97.00 190 VAL A C 1
ATOM 1571 O O . VAL A 1 190 ? 14.485 17.141 -15.670 1.00 97.00 190 VAL A O 1
ATOM 1574 N N . ASP A 1 191 ? 14.694 19.360 -16.043 1.00 93.69 191 ASP A N 1
ATOM 1575 C CA . ASP A 1 191 ? 14.391 19.859 -14.692 1.00 93.69 191 ASP A CA 1
ATOM 1576 C C . ASP A 1 191 ? 15.180 19.189 -13.556 1.00 93.69 191 ASP A C 1
ATOM 1578 O O . ASP A 1 191 ? 14.603 18.813 -12.534 1.00 93.69 191 ASP A O 1
ATOM 1582 N N . LEU A 1 192 ? 16.502 19.041 -13.702 1.00 91.31 192 LEU A N 1
ATOM 1583 C CA . LEU A 1 192 ? 17.347 18.481 -12.640 1.00 91.31 192 LEU A CA 1
ATOM 1584 C C . LEU A 1 192 ? 17.238 19.318 -11.340 1.00 91.31 192 LEU A C 1
ATOM 1586 O O . LEU A 1 192 ? 17.684 20.471 -11.318 1.00 91.31 192 LEU A O 1
ATOM 1590 N N . PRO A 1 193 ? 16.725 18.757 -10.226 1.00 87.75 193 PRO A N 1
ATOM 1591 C CA . PRO A 1 193 ? 16.600 19.476 -8.966 1.00 87.75 193 PRO A CA 1
ATOM 1592 C C . PRO A 1 193 ? 17.964 19.876 -8.401 1.00 87.75 193 PRO A C 1
ATOM 1594 O O . PRO A 1 193 ? 18.920 19.101 -8.453 1.00 87.75 193 PRO A O 1
ATOM 1597 N N . LYS A 1 194 ? 18.040 21.048 -7.754 1.00 84.00 194 LYS A N 1
ATOM 1598 C CA . LYS A 1 194 ? 19.281 21.541 -7.119 1.00 84.00 194 LYS A CA 1
ATOM 1599 C C . LYS A 1 194 ? 19.886 20.533 -6.137 1.00 84.00 194 LYS A C 1
ATOM 1601 O O . LYS A 1 194 ? 21.092 20.328 -6.146 1.00 84.00 194 LYS A O 1
ATOM 1606 N N . ILE A 1 195 ? 19.047 19.849 -5.353 1.00 79.75 195 ILE A N 1
ATOM 1607 C CA . ILE A 1 195 ? 19.477 18.813 -4.397 1.00 79.75 195 ILE A CA 1
ATOM 1608 C C . ILE A 1 195 ? 20.211 17.640 -5.076 1.00 79.75 195 ILE A C 1
ATOM 1610 O O . ILE A 1 195 ? 21.047 16.994 -4.451 1.00 79.75 195 ILE A O 1
ATOM 1614 N N . LEU A 1 196 ? 19.952 17.390 -6.364 1.00 80.81 196 LEU A N 1
ATOM 1615 C CA . LEU A 1 196 ? 20.577 16.319 -7.145 1.00 80.81 196 LEU A CA 1
ATOM 1616 C C . LEU A 1 196 ? 21.774 16.794 -7.981 1.00 80.81 196 LEU A C 1
ATOM 1618 O O . LEU A 1 196 ? 22.447 15.970 -8.599 1.00 80.81 196 LEU A O 1
ATOM 1622 N N . GLN A 1 197 ? 22.109 18.088 -7.968 1.00 79.12 197 GLN A N 1
ATOM 1623 C CA . GLN A 1 197 ? 23.314 18.582 -8.647 1.00 79.12 197 GLN A CA 1
ATOM 1624 C C . GLN A 1 197 ? 24.594 17.965 -8.064 1.00 79.12 197 GLN A C 1
ATOM 1626 O O . GLN A 1 197 ? 25.526 17.667 -8.806 1.00 79.12 197 GLN A O 1
ATOM 1631 N N . THR A 1 198 ? 24.630 17.668 -6.761 1.00 72.25 198 THR A N 1
ATOM 1632 C CA . THR A 1 198 ? 25.761 16.958 -6.139 1.00 72.25 198 THR A CA 1
ATOM 1633 C C . THR A 1 198 ? 25.896 15.520 -6.653 1.00 72.25 198 THR A C 1
ATOM 1635 O O . THR A 1 198 ? 27.007 15.025 -6.842 1.00 72.25 198 THR A O 1
ATOM 1638 N N . PHE A 1 199 ? 24.775 14.853 -6.943 1.00 74.06 199 PHE A N 1
ATOM 1639 C CA . PHE A 1 199 ? 24.767 13.516 -7.540 1.00 74.06 199 PHE A CA 1
ATOM 1640 C C . PHE A 1 199 ? 25.264 13.537 -8.993 1.00 74.06 199 PHE A C 1
ATOM 1642 O O . PHE A 1 199 ? 25.999 12.644 -9.408 1.00 74.06 199 PHE A O 1
ATOM 1649 N N . TRP A 1 200 ? 24.943 14.591 -9.751 1.00 76.88 200 TRP A N 1
ATOM 1650 C CA . TRP A 1 200 ? 25.460 14.785 -11.108 1.00 76.88 200 TRP A CA 1
ATOM 1651 C C . TRP A 1 200 ? 26.997 14.812 -11.167 1.00 76.88 200 TRP A C 1
ATOM 1653 O O . TRP A 1 200 ? 27.585 14.221 -12.074 1.00 76.88 200 TRP A O 1
ATOM 1663 N N . PHE A 1 201 ? 27.672 15.416 -10.184 1.00 79.00 201 PHE A N 1
ATOM 1664 C CA . PHE A 1 201 ? 29.139 15.392 -10.140 1.00 79.00 201 PHE A CA 1
ATOM 1665 C C . PHE A 1 201 ? 29.705 13.972 -9.999 1.00 79.00 201 PHE A C 1
ATOM 1667 O O . PHE A 1 201 ? 30.725 13.666 -10.614 1.00 79.00 201 PHE A O 1
ATOM 1674 N N . GLN A 1 202 ? 29.023 13.088 -9.264 1.00 76.38 202 GLN A N 1
ATOM 1675 C CA . GLN A 1 202 ? 29.394 11.671 -9.177 1.00 76.38 202 GLN A CA 1
ATOM 1676 C C . GLN A 1 202 ? 29.086 10.937 -10.488 1.00 76.38 202 GLN A C 1
ATOM 1678 O O . GLN A 1 202 ? 29.921 10.189 -10.988 1.00 76.38 202 GLN A O 1
ATOM 1683 N N . ALA A 1 203 ? 27.927 11.211 -11.097 1.00 78.12 203 ALA A N 1
ATOM 1684 C CA . ALA A 1 203 ? 27.548 10.662 -12.399 1.00 78.12 203 ALA A CA 1
ATOM 1685 C C . ALA A 1 203 ? 28.587 10.978 -13.488 1.00 78.12 203 ALA A C 1
ATOM 1687 O O . ALA A 1 203 ? 28.937 10.106 -14.281 1.00 78.12 203 ALA A O 1
ATOM 1688 N N . LYS A 1 204 ? 29.138 12.199 -13.486 1.00 80.62 204 LYS A N 1
ATOM 1689 C CA . LYS A 1 204 ? 30.162 12.648 -14.440 1.00 80.62 204 LYS A CA 1
ATOM 1690 C C . LYS A 1 204 ? 31.429 11.783 -14.425 1.00 80.62 204 LYS A C 1
ATOM 1692 O O . LYS A 1 204 ? 32.069 11.657 -15.460 1.00 80.62 204 LYS A O 1
ATOM 1697 N N . TYR A 1 205 ? 31.777 11.157 -13.297 1.00 81.12 205 TYR A N 1
ATOM 1698 C CA . TYR A 1 205 ? 32.920 10.237 -13.225 1.00 81.12 205 TYR A CA 1
ATOM 1699 C C . TYR A 1 205 ? 32.687 8.943 -14.022 1.00 81.12 205 TYR A C 1
ATOM 1701 O O . TYR A 1 205 ? 33.620 8.380 -14.589 1.00 81.12 205 TYR A O 1
ATOM 1709 N N . PHE A 1 206 ? 31.436 8.487 -14.100 1.00 76.31 206 PHE A N 1
ATOM 1710 C CA . PHE A 1 206 ? 31.059 7.277 -14.833 1.00 76.31 206 PHE A CA 1
ATOM 1711 C C . PHE A 1 206 ? 30.843 7.524 -16.331 1.00 76.31 206 PHE A C 1
ATOM 1713 O O . PHE A 1 206 ? 30.929 6.595 -17.134 1.00 76.31 206 PHE A O 1
ATOM 1720 N N . ILE A 1 207 ? 30.547 8.766 -16.719 1.00 81.88 207 ILE A N 1
ATOM 1721 C CA . ILE A 1 207 ? 30.252 9.132 -18.104 1.00 81.88 207 ILE A CA 1
ATOM 1722 C C . ILE A 1 207 ? 31.569 9.312 -18.874 1.00 81.88 207 ILE A C 1
ATOM 1724 O O . ILE A 1 207 ? 32.426 10.092 -18.459 1.00 81.88 207 ILE A O 1
ATOM 1728 N N . PRO A 1 208 ? 31.755 8.647 -20.031 1.00 81.25 208 PRO A N 1
ATOM 1729 C CA . PRO A 1 208 ? 32.940 8.868 -20.853 1.00 81.25 208 PRO A CA 1
ATOM 1730 C C . PRO A 1 208 ? 33.069 10.339 -21.259 1.00 81.25 208 PRO A C 1
ATOM 1732 O O . PRO A 1 208 ? 32.107 10.922 -21.751 1.00 81.25 208 PRO A O 1
ATOM 1735 N N . SER A 1 209 ? 34.270 10.921 -21.180 1.00 82.12 209 SER A N 1
ATOM 1736 C CA . SER A 1 209 ? 34.476 12.361 -21.428 1.00 82.12 209 SER A CA 1
ATOM 1737 C C . SER A 1 209 ? 33.945 12.854 -22.779 1.00 82.12 209 SER A C 1
ATOM 1739 O O . SER A 1 209 ? 33.465 13.978 -22.891 1.00 82.12 209 SER A O 1
ATOM 1741 N N . LYS A 1 210 ? 33.970 11.992 -23.804 1.00 79.38 210 LYS A N 1
ATOM 1742 C CA . LYS A 1 210 ? 33.416 12.272 -25.139 1.00 79.38 210 LYS A CA 1
ATOM 1743 C C . LYS A 1 210 ? 31.891 12.464 -25.166 1.00 79.38 210 LYS A C 1
ATOM 1745 O O . LYS A 1 210 ? 31.374 12.968 -26.154 1.00 79.38 210 LYS A O 1
ATOM 1750 N N . TRP A 1 211 ? 31.173 12.038 -24.128 1.00 84.44 211 TRP A N 1
ATOM 1751 C CA . TRP A 1 211 ? 29.717 12.158 -24.011 1.00 84.44 211 TRP A CA 1
ATOM 1752 C C . TRP A 1 211 ? 29.279 13.392 -23.232 1.00 84.44 211 TRP A C 1
ATOM 1754 O O . TRP A 1 211 ? 28.109 13.747 -23.296 1.00 84.44 211 TRP A O 1
ATOM 1764 N N . HIS A 1 212 ? 30.197 14.087 -22.554 1.00 85.94 212 HIS A N 1
ATOM 1765 C CA . HIS A 1 212 ? 29.860 15.317 -21.834 1.00 85.94 212 HIS A CA 1
ATOM 1766 C C . HIS A 1 212 ? 29.194 16.357 -22.742 1.00 85.94 212 HIS A C 1
ATOM 1768 O O . HIS A 1 212 ? 28.253 17.013 -22.318 1.00 85.94 212 HIS A O 1
ATOM 1774 N N . ASN A 1 213 ? 29.621 16.441 -24.005 1.00 87.88 213 ASN A N 1
ATOM 1775 C CA . ASN A 1 213 ? 29.059 17.376 -24.982 1.00 87.88 213 ASN A CA 1
ATOM 1776 C C . ASN A 1 213 ? 27.704 16.925 -25.556 1.00 87.88 213 ASN A C 1
ATOM 1778 O O . ASN A 1 213 ? 27.048 17.708 -26.231 1.00 87.88 213 ASN A O 1
ATOM 1782 N N . LEU A 1 214 ? 27.292 15.674 -25.322 1.00 89.75 214 LEU A N 1
ATOM 1783 C CA . LEU A 1 214 ? 25.975 15.171 -25.728 1.00 89.75 214 LEU A CA 1
ATOM 1784 C C . LEU A 1 214 ? 24.899 15.521 -24.693 1.00 89.75 214 LEU A C 1
ATOM 1786 O O . LEU A 1 214 ? 23.712 15.389 -24.983 1.00 89.75 214 LEU A O 1
ATOM 1790 N N . ILE A 1 215 ? 25.306 15.916 -23.483 1.00 92.81 215 ILE A N 1
ATOM 1791 C CA . ILE A 1 215 ? 24.414 16.140 -22.350 1.00 92.81 215 ILE A CA 1
ATOM 1792 C C . ILE A 1 215 ? 24.016 17.607 -22.306 1.00 92.81 215 ILE A C 1
ATOM 1794 O O . ILE A 1 215 ? 24.859 18.491 -22.169 1.00 92.81 215 ILE A O 1
ATOM 1798 N N . VAL A 1 216 ? 22.714 17.849 -22.396 1.00 95.25 216 VAL A N 1
ATOM 1799 C CA . VAL A 1 216 ? 22.115 19.179 -22.404 1.00 95.25 216 VAL A CA 1
ATOM 1800 C C . VAL A 1 216 ? 21.105 19.258 -21.269 1.00 95.25 216 VAL A C 1
ATOM 1802 O O . VAL A 1 216 ? 20.202 18.429 -21.175 1.00 95.25 216 VAL A O 1
ATOM 1805 N N . PHE A 1 217 ? 21.255 20.259 -20.406 1.00 94.50 217 PHE A N 1
ATOM 1806 C CA . PHE A 1 217 ? 20.296 20.543 -19.342 1.00 94.50 217 PHE A CA 1
ATOM 1807 C C . PHE A 1 217 ? 19.221 21.479 -19.874 1.00 94.50 217 PHE A C 1
ATOM 1809 O O . PHE A 1 217 ? 19.540 22.540 -20.406 1.00 94.50 217 PHE A O 1
ATOM 1816 N N . VAL A 1 218 ? 17.966 21.073 -19.728 1.00 97.00 218 VAL A N 1
ATOM 1817 C CA . VAL A 1 218 ? 16.799 21.817 -20.205 1.00 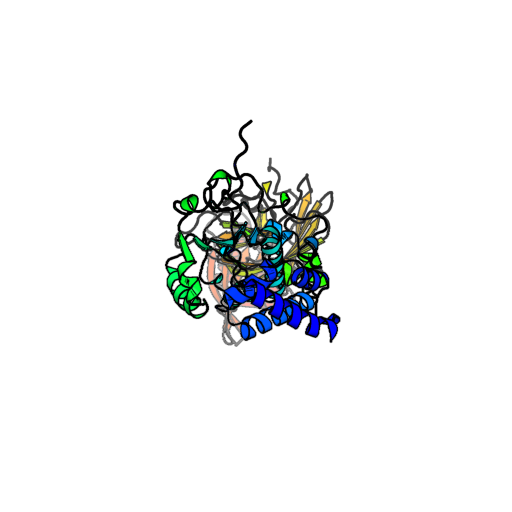97.00 218 VAL A CA 1
ATOM 1818 C C . VAL A 1 218 ? 15.721 21.842 -19.128 1.00 97.00 218 VAL A C 1
ATOM 1820 O O . VAL A 1 218 ? 15.743 21.070 -18.168 1.00 97.00 218 VAL A O 1
ATOM 1823 N N . ASP A 1 219 ? 14.756 22.725 -19.304 1.00 95.25 219 ASP A N 1
ATOM 1824 C CA . ASP A 1 219 ? 13.502 22.744 -18.561 1.00 95.25 219 ASP A CA 1
ATOM 1825 C C . ASP A 1 219 ? 12.323 22.484 -19.513 1.00 95.25 219 ASP A C 1
ATOM 1827 O O . ASP A 1 219 ? 12.491 22.313 -20.726 1.00 95.25 219 ASP A O 1
ATOM 1831 N N . ARG A 1 220 ? 11.102 22.450 -18.973 1.00 93.50 220 ARG A N 1
ATOM 1832 C CA . ARG A 1 220 ? 9.884 22.263 -19.787 1.00 93.50 220 ARG A CA 1
ATOM 1833 C C . ARG A 1 220 ? 9.642 23.364 -20.819 1.00 93.50 220 ARG A C 1
ATOM 1835 O O . ARG A 1 220 ? 8.897 23.126 -21.761 1.00 93.50 220 ARG A O 1
ATOM 1842 N N . ASN A 1 221 ? 10.242 24.539 -20.658 1.00 91.69 221 ASN A N 1
ATOM 1843 C CA . ASN A 1 221 ? 10.068 25.642 -21.600 1.00 91.69 221 ASN A CA 1
ATOM 1844 C C . ASN A 1 221 ? 11.061 25.541 -22.769 1.00 91.69 221 ASN A C 1
ATOM 1846 O O . ASN A 1 221 ? 10.725 25.909 -23.888 1.00 91.69 221 ASN A O 1
ATOM 1850 N N . SER A 1 222 ? 12.260 25.014 -22.517 1.00 96.38 222 SER A N 1
ATOM 1851 C CA . SER A 1 222 ? 13.370 24.921 -23.480 1.00 96.38 222 SER A CA 1
ATOM 1852 C C . SER A 1 222 ? 13.498 23.556 -24.163 1.00 96.38 222 SER A C 1
ATOM 1854 O O . SER A 1 222 ? 14.142 23.442 -25.202 1.00 96.38 222 SER A O 1
ATOM 1856 N N . ILE A 1 223 ? 12.851 22.498 -23.662 1.00 97.31 223 ILE A N 1
ATOM 1857 C CA . ILE A 1 223 ? 12.837 21.192 -24.351 1.00 97.31 223 ILE A CA 1
ATOM 1858 C C . ILE A 1 223 ? 12.236 21.272 -25.767 1.00 97.31 223 ILE A C 1
ATOM 1860 O O . ILE A 1 223 ? 12.636 20.512 -26.654 1.00 97.31 223 ILE A O 1
ATOM 1864 N N . ALA A 1 224 ? 11.331 22.229 -25.996 1.00 96.12 224 ALA A N 1
ATOM 1865 C CA . ALA A 1 224 ? 10.726 22.491 -27.297 1.00 96.12 224 ALA A CA 1
ATOM 1866 C C . ALA A 1 224 ? 11.741 22.958 -28.357 1.00 96.12 224 ALA A C 1
ATOM 1868 O O . ALA A 1 224 ? 11.448 22.896 -29.551 1.00 96.12 224 ALA A O 1
ATOM 1869 N N . ASP A 1 225 ? 12.950 23.371 -27.963 1.00 97.25 225 ASP A N 1
ATOM 1870 C CA . ASP A 1 225 ? 14.035 23.682 -28.898 1.00 97.25 225 ASP A CA 1
ATOM 1871 C C . ASP A 1 225 ? 14.522 22.426 -29.627 1.00 97.25 225 ASP A C 1
ATOM 1873 O O . ASP A 1 225 ? 14.910 22.509 -30.792 1.00 97.25 225 ASP A O 1
ATOM 1877 N N . TYR A 1 226 ? 14.402 21.257 -28.991 1.00 97.75 226 TYR A N 1
ATOM 1878 C CA . TYR A 1 226 ? 14.938 19.982 -29.469 1.00 97.75 226 TYR A CA 1
ATOM 1879 C C . TYR A 1 226 ? 13.867 19.032 -30.014 1.00 97.75 226 TYR A C 1
ATOM 1881 O O . TYR A 1 226 ? 14.150 18.242 -30.915 1.00 97.75 226 TYR A O 1
ATOM 1889 N N . ILE A 1 227 ? 12.639 19.100 -29.495 1.00 97.94 227 ILE A N 1
ATOM 1890 C CA . ILE A 1 227 ? 11.519 18.230 -29.887 1.00 97.94 227 ILE A CA 1
ATOM 1891 C C . ILE A 1 227 ? 10.308 19.108 -30.216 1.00 97.94 227 ILE A C 1
ATOM 1893 O O . ILE A 1 227 ? 9.982 20.014 -29.456 1.00 97.94 227 ILE A O 1
ATOM 1897 N N . GLU A 1 228 ? 9.650 18.865 -31.353 1.00 97.88 228 GLU A N 1
ATOM 1898 C CA . GLU A 1 228 ? 8.432 19.597 -31.744 1.00 97.88 228 GLU A CA 1
ATOM 1899 C C . GLU A 1 228 ? 7.321 19.399 -30.707 1.00 97.88 228 GLU A C 1
ATOM 1901 O O . GLU A 1 228 ? 7.137 18.295 -30.188 1.00 97.88 228 GLU A O 1
ATOM 1906 N N . ILE A 1 229 ? 6.555 20.454 -30.415 1.00 96.88 229 ILE A N 1
ATOM 1907 C CA . ILE A 1 229 ? 5.555 20.420 -29.341 1.00 96.88 229 ILE A CA 1
ATOM 1908 C C . ILE A 1 229 ? 4.455 19.384 -29.630 1.00 96.88 229 ILE A C 1
ATOM 1910 O O . ILE A 1 229 ? 4.001 18.698 -28.716 1.00 96.88 229 ILE A O 1
ATOM 1914 N N . GLU A 1 230 ? 4.119 19.169 -30.903 1.00 97.81 230 GLU A N 1
ATOM 1915 C CA . GLU A 1 230 ? 3.158 18.173 -31.396 1.00 97.81 230 GLU A CA 1
ATOM 1916 C C . GLU A 1 230 ? 3.658 16.728 -31.275 1.00 97.81 230 GLU A C 1
ATOM 1918 O O . GLU A 1 230 ? 2.858 15.790 -31.269 1.00 97.81 230 GLU A O 1
ATOM 1923 N N . LYS A 1 231 ? 4.976 16.543 -31.152 1.00 97.75 231 LYS A N 1
ATOM 1924 C CA . LYS A 1 231 ? 5.652 15.251 -30.952 1.00 97.75 231 LYS A CA 1
ATOM 1925 C C . LYS A 1 231 ? 6.070 15.029 -29.499 1.00 97.75 231 LYS A C 1
ATOM 1927 O O . LYS A 1 231 ? 6.471 13.931 -29.125 1.00 97.75 231 LYS A O 1
ATOM 1932 N N . LEU A 1 232 ? 5.946 16.046 -28.651 1.00 97.38 232 LEU A N 1
ATOM 1933 C CA . LEU A 1 232 ? 6.309 15.975 -27.244 1.00 97.38 232 LEU A CA 1
ATOM 1934 C C . LEU A 1 232 ? 5.123 15.471 -26.388 1.00 97.38 232 LEU A C 1
ATOM 1936 O O . LEU A 1 232 ? 3.979 15.887 -26.601 1.00 97.38 232 LEU A O 1
ATOM 1940 N N . PRO A 1 233 ? 5.347 14.598 -25.387 1.00 96.25 233 PRO A N 1
ATOM 1941 C CA . PRO A 1 233 ? 4.297 14.185 -24.460 1.00 96.25 233 PRO A CA 1
ATOM 1942 C C . PRO A 1 233 ? 3.745 15.340 -23.609 1.00 96.25 233 PRO A C 1
ATOM 1944 O O . PRO A 1 233 ? 4.486 16.210 -23.143 1.00 96.25 233 PRO A O 1
ATOM 1947 N N . LYS A 1 234 ? 2.450 15.278 -23.274 1.00 93.56 234 LYS A N 1
ATOM 1948 C CA . LYS A 1 234 ? 1.760 16.308 -22.468 1.00 93.56 234 LYS A CA 1
ATOM 1949 C C . LYS A 1 234 ? 2.392 16.576 -21.097 1.00 93.56 234 LYS A C 1
ATOM 1951 O O . LYS A 1 234 ? 2.384 17.709 -20.630 1.00 93.56 234 LYS A O 1
ATOM 1956 N N . PHE A 1 235 ? 2.980 15.568 -20.441 1.00 93.00 235 PHE A N 1
ATOM 1957 C CA . PHE A 1 235 ? 3.615 15.761 -19.124 1.00 93.00 235 PHE A CA 1
ATOM 1958 C C . PHE A 1 235 ? 4.906 16.604 -19.171 1.00 93.00 235 PHE A C 1
ATOM 1960 O O . PHE A 1 235 ? 5.362 17.078 -18.126 1.00 93.00 235 PHE A O 1
ATOM 1967 N N . LEU A 1 236 ? 5.467 16.808 -20.368 1.00 95.75 236 LEU A N 1
ATOM 1968 C CA . LEU A 1 236 ? 6.602 17.693 -20.643 1.00 95.75 236 LEU A CA 1
ATOM 1969 C C . LEU A 1 236 ? 6.179 19.016 -21.298 1.00 95.75 236 LEU A C 1
ATOM 1971 O O . LEU A 1 236 ? 7.043 19.774 -21.711 1.00 95.75 236 LEU A O 1
ATOM 1975 N N . GLY A 1 237 ? 4.876 19.311 -21.363 1.00 93.00 237 GLY A N 1
ATOM 1976 C CA . GLY A 1 237 ? 4.355 20.541 -21.971 1.00 93.00 237 GLY A CA 1
ATOM 1977 C C . GLY A 1 237 ? 4.033 20.428 -23.463 1.00 93.00 237 GLY A C 1
ATOM 1978 O O . GLY A 1 237 ? 3.723 21.436 -24.086 1.00 93.00 237 GLY A O 1
ATOM 1979 N N . GLY A 1 238 ? 4.084 19.222 -24.037 1.00 96.06 238 GLY A N 1
ATOM 1980 C CA . GLY A 1 238 ? 3.705 18.982 -25.428 1.00 96.06 238 GLY A CA 1
ATOM 1981 C C . GLY A 1 238 ? 2.199 18.846 -25.671 1.00 96.06 238 GLY A C 1
ATOM 1982 O O . GLY A 1 238 ? 1.389 18.848 -24.742 1.00 96.06 238 GLY A O 1
ATOM 1983 N N . THR A 1 239 ? 1.823 18.664 -26.934 1.00 97.25 239 THR A N 1
ATOM 1984 C CA . THR A 1 239 ? 0.434 18.493 -27.396 1.00 97.25 239 THR A CA 1
ATOM 1985 C C . THR A 1 239 ? 0.174 17.125 -28.034 1.00 97.25 239 THR A C 1
ATOM 1987 O O . THR A 1 239 ? -0.959 16.840 -28.425 1.00 97.25 239 THR A O 1
ATOM 1990 N N . CYS A 1 240 ? 1.178 16.242 -28.084 1.00 96.56 240 CYS A N 1
ATOM 1991 C CA . CYS A 1 240 ? 1.036 14.917 -28.680 1.00 96.56 240 CYS A CA 1
ATOM 1992 C C . CYS A 1 240 ? -0.021 14.069 -27.947 1.00 96.56 240 CYS A C 1
ATOM 1994 O O . CYS A 1 240 ? -0.007 13.957 -26.717 1.00 96.56 240 CYS A O 1
ATOM 1996 N N . ASN A 1 241 ? -0.929 13.450 -28.707 1.00 92.69 241 ASN A N 1
ATOM 1997 C CA . ASN A 1 241 ? -2.011 12.613 -28.172 1.00 92.69 241 ASN A CA 1
ATOM 1998 C C . ASN A 1 241 ? -1.683 11.115 -28.144 1.00 92.69 241 ASN A C 1
ATOM 2000 O O . ASN A 1 241 ? -2.483 10.348 -27.614 1.00 92.69 241 ASN A O 1
ATOM 2004 N N . ARG A 1 242 ? -0.543 10.686 -28.701 1.00 95.81 242 ARG A N 1
ATOM 2005 C CA . ARG A 1 242 ? -0.156 9.274 -28.690 1.00 95.81 242 ARG A CA 1
ATOM 2006 C C . ARG A 1 242 ? -0.018 8.792 -27.233 1.00 95.81 242 ARG A C 1
ATOM 2008 O O . ARG A 1 242 ? 0.642 9.442 -26.418 1.00 95.81 242 ARG A O 1
ATOM 2015 N N . PRO A 1 243 ? -0.644 7.670 -26.857 1.00 90.06 243 PRO A N 1
ATOM 2016 C CA . PRO A 1 243 ? -0.510 7.165 -25.504 1.00 90.06 243 PRO A CA 1
ATOM 2017 C C . PRO A 1 243 ? 0.924 6.661 -25.294 1.00 90.06 243 PRO A C 1
ATOM 2019 O O . PRO A 1 243 ? 1.521 6.025 -26.162 1.00 90.06 243 PRO A O 1
ATOM 2022 N N . TYR A 1 244 ? 1.495 6.976 -24.134 1.00 90.69 244 TYR A N 1
ATOM 2023 C CA . TYR A 1 244 ? 2.828 6.518 -23.711 1.00 90.69 244 TYR A CA 1
ATOM 2024 C C . TYR A 1 244 ? 2.780 5.678 -22.424 1.00 90.69 244 TYR A C 1
ATOM 2026 O O . TYR A 1 244 ? 3.805 5.191 -21.951 1.00 90.69 244 TYR A O 1
ATOM 2034 N N . ARG A 1 245 ? 1.592 5.572 -21.818 1.00 89.44 245 ARG A N 1
ATOM 2035 C CA . ARG A 1 245 ? 1.305 4.881 -20.558 1.00 89.44 245 ARG A CA 1
ATOM 2036 C C . ARG A 1 245 ? -0.181 4.508 -20.503 1.00 89.44 245 ARG A C 1
ATOM 2038 O O . ARG A 1 245 ? -0.956 4.974 -21.334 1.00 89.44 245 ARG A O 1
ATOM 2045 N N . GLY A 1 246 ? -0.587 3.773 -19.473 1.00 78.00 246 GLY A N 1
ATOM 2046 C CA . GLY A 1 246 ? -1.959 3.288 -19.300 1.00 78.00 246 GLY A CA 1
ATOM 2047 C C . GLY A 1 246 ? -2.252 2.004 -20.082 1.00 78.00 246 GLY A C 1
ATOM 2048 O O . GLY A 1 246 ? -1.356 1.408 -20.670 1.00 78.00 246 GLY A O 1
ATOM 2049 N N . ALA A 1 247 ? -3.515 1.571 -20.074 1.00 75.88 247 ALA A N 1
ATOM 2050 C CA . ALA A 1 247 ? -3.928 0.298 -20.673 1.00 75.88 247 ALA A CA 1
ATOM 2051 C C . ALA A 1 247 ? -3.701 0.233 -22.194 1.00 75.88 247 ALA A C 1
ATOM 2053 O O . ALA A 1 247 ? -3.383 -0.824 -22.722 1.00 75.88 247 ALA A O 1
ATOM 2054 N N . GLU A 1 248 ? -3.803 1.371 -22.882 1.00 84.00 248 GLU A N 1
ATOM 2055 C CA . GLU A 1 248 ? -3.704 1.479 -24.345 1.00 84.00 248 GLU A CA 1
ATOM 2056 C C . GLU A 1 248 ? -2.325 1.108 -24.910 1.00 84.00 248 GLU A C 1
ATOM 2058 O O . GLU A 1 248 ? -2.207 0.813 -26.095 1.00 84.00 248 GLU A O 1
ATOM 2063 N N . VAL A 1 249 ? -1.276 1.142 -24.082 1.00 88.69 249 VAL A N 1
ATOM 2064 C CA . VAL A 1 249 ? 0.095 0.807 -24.505 1.00 88.69 249 VAL A CA 1
ATOM 2065 C C . VAL A 1 249 ? 0.539 -0.579 -24.052 1.00 88.69 249 VAL A C 1
ATOM 2067 O O . VAL A 1 249 ? 1.700 -0.930 -24.257 1.00 88.69 249 VAL A O 1
ATOM 2070 N N . ILE A 1 250 ? -0.342 -1.345 -23.403 1.00 89.31 250 ILE A N 1
ATOM 2071 C CA . ILE A 1 250 ? -0.032 -2.692 -22.924 1.00 89.31 250 ILE A CA 1
ATOM 2072 C C . ILE A 1 250 ? -0.159 -3.667 -24.103 1.00 89.31 250 ILE A C 1
ATOM 2074 O O . ILE A 1 250 ? -1.249 -3.795 -24.656 1.00 89.31 250 ILE A O 1
ATOM 2078 N N . PRO A 1 251 ? 0.921 -4.367 -24.493 1.00 93.69 251 PRO A N 1
ATOM 2079 C CA . PRO A 1 251 ? 0.845 -5.404 -25.514 1.00 93.69 251 PRO A CA 1
ATOM 2080 C C . PRO A 1 251 ? -0.058 -6.575 -25.105 1.00 93.69 251 PRO A C 1
ATOM 2082 O O . PRO A 1 251 ? -0.111 -6.967 -23.936 1.00 93.69 251 PRO A O 1
ATOM 2085 N N . ASP A 1 252 ? -0.699 -7.199 -26.092 1.00 91.69 252 ASP A N 1
ATOM 2086 C CA . ASP A 1 252 ? -1.546 -8.367 -25.860 1.00 91.69 252 ASP A CA 1
ATOM 2087 C C . ASP A 1 252 ? -0.767 -9.540 -25.243 1.00 91.69 252 ASP A C 1
ATOM 2089 O O . ASP A 1 252 ? 0.344 -9.895 -25.653 1.00 91.69 252 ASP A O 1
ATOM 2093 N N . GLY A 1 253 ? -1.388 -10.182 -24.252 1.00 89.00 253 GLY A N 1
ATOM 2094 C CA . GLY A 1 253 ? -0.830 -11.349 -23.569 1.00 89.00 253 GLY A CA 1
ATOM 2095 C C . GLY A 1 253 ? 0.244 -11.035 -22.526 1.00 89.00 253 GLY A C 1
ATOM 2096 O O . GLY A 1 253 ? 0.860 -11.972 -22.017 1.00 89.00 253 GLY A O 1
ATOM 2097 N N . CYS A 1 254 ? 0.476 -9.761 -22.189 1.00 86.94 254 CYS A N 1
ATOM 2098 C CA . CYS A 1 254 ? 1.302 -9.398 -21.040 1.00 86.94 254 CYS A CA 1
ATOM 2099 C C . CYS A 1 254 ? 0.745 -10.030 -19.747 1.00 86.94 254 CYS A C 1
ATOM 2101 O O . CYS A 1 254 ? -0.452 -9.900 -19.474 1.00 86.94 254 CYS A O 1
ATOM 2103 N N . PRO A 1 255 ? 1.580 -10.689 -18.921 1.00 86.06 255 PRO A N 1
ATOM 2104 C CA . PRO A 1 255 ? 1.156 -11.136 -17.601 1.00 86.06 255 PRO A CA 1
ATOM 2105 C C . PRO A 1 255 ? 0.861 -9.936 -16.696 1.00 86.06 255 PRO A C 1
ATOM 2107 O O . PRO A 1 255 ? 1.381 -8.838 -16.907 1.00 86.06 255 PRO A O 1
ATOM 2110 N N . SER A 1 256 ? 0.081 -10.158 -15.640 1.00 77.69 256 SER A N 1
ATOM 2111 C CA . SER A 1 256 ? 0.052 -9.207 -14.529 1.00 77.69 256 SER A CA 1
ATOM 2112 C C . SER A 1 256 ? 1.397 -9.212 -13.795 1.00 77.69 256 SER A C 1
ATOM 2114 O O . SER A 1 256 ? 2.129 -10.209 -13.808 1.00 77.69 256 SER A O 1
ATOM 2116 N N . ALA A 1 257 ? 1.723 -8.128 -13.097 1.00 73.00 257 ALA A N 1
ATOM 2117 C CA . ALA A 1 257 ? 2.898 -8.042 -12.235 1.00 73.00 257 ALA A CA 1
ATOM 2118 C C . ALA A 1 257 ? 2.869 -9.150 -11.177 1.00 73.00 257 ALA A C 1
ATOM 2120 O O . ALA A 1 257 ? 3.902 -9.733 -10.856 1.00 73.00 257 ALA A O 1
ATOM 2121 N N . PHE A 1 258 ? 1.674 -9.499 -10.700 1.00 69.44 258 PHE A N 1
ATOM 2122 C CA . PHE A 1 258 ? 1.462 -10.617 -9.794 1.00 69.44 258 PHE A CA 1
ATOM 2123 C C . PHE A 1 258 ? 1.872 -11.959 -10.414 1.00 69.44 258 PHE A C 1
ATOM 2125 O O . PHE A 1 258 ? 2.699 -12.673 -9.844 1.00 69.44 258 PHE A O 1
ATOM 2132 N N . ASP A 1 259 ? 1.351 -12.291 -11.598 1.00 76.25 259 ASP A N 1
ATOM 2133 C CA . ASP A 1 259 ? 1.659 -13.558 -12.272 1.00 76.25 259 ASP A CA 1
ATOM 2134 C C . ASP A 1 259 ? 3.129 -13.641 -12.679 1.00 76.25 259 ASP A C 1
ATOM 2136 O O . ASP A 1 259 ? 3.753 -14.700 -12.591 1.00 76.25 259 ASP A O 1
ATOM 2140 N N . PHE A 1 260 ? 3.697 -12.515 -13.105 1.00 80.44 260 PHE A N 1
ATOM 2141 C CA . PHE A 1 260 ? 5.096 -12.410 -13.482 1.00 80.44 260 PHE A CA 1
ATOM 2142 C C . PHE A 1 260 ? 6.023 -12.665 -12.287 1.00 80.44 260 PHE A C 1
ATOM 2144 O O . PHE A 1 260 ? 6.910 -13.512 -12.359 1.00 80.44 260 PHE A O 1
ATOM 2151 N N . VAL A 1 261 ? 5.786 -11.997 -11.157 1.00 71.69 261 VAL A N 1
ATOM 2152 C CA . VAL A 1 261 ? 6.606 -12.151 -9.946 1.00 71.69 261 VAL A CA 1
ATOM 2153 C C . VAL A 1 261 ? 6.444 -13.543 -9.331 1.00 71.69 261 VAL A C 1
ATOM 2155 O O . VAL A 1 261 ? 7.430 -14.133 -8.884 1.00 71.69 261 VAL A O 1
ATOM 2158 N N . ARG A 1 262 ? 5.240 -14.128 -9.399 1.00 72.12 262 ARG A N 1
ATOM 2159 C CA . ARG A 1 262 ? 5.010 -15.528 -9.020 1.00 72.12 262 ARG A CA 1
ATOM 2160 C C . ARG A 1 262 ? 5.826 -16.492 -9.886 1.00 72.12 262 ARG A C 1
ATOM 2162 O O . ARG A 1 262 ? 6.423 -17.420 -9.346 1.00 72.12 262 ARG A O 1
ATOM 2169 N N . LYS A 1 263 ? 5.886 -16.279 -11.207 1.00 79.19 263 LYS A N 1
ATOM 2170 C CA . LYS A 1 263 ? 6.727 -17.084 -12.118 1.00 79.19 263 LYS A CA 1
ATOM 2171 C C . LYS A 1 263 ? 8.220 -16.955 -11.810 1.00 79.19 263 LYS A C 1
ATOM 2173 O O . LYS A 1 263 ? 8.952 -17.917 -12.011 1.00 79.19 263 LYS A O 1
ATOM 2178 N N . LEU A 1 264 ? 8.659 -15.801 -11.307 1.00 75.19 264 LEU A N 1
ATOM 2179 C CA . LEU A 1 264 ? 10.038 -15.585 -10.859 1.00 75.19 264 LEU A CA 1
ATOM 2180 C C . LEU A 1 264 ? 10.352 -16.218 -9.489 1.00 75.19 264 LEU A C 1
ATOM 2182 O O . LEU A 1 264 ? 11.503 -16.193 -9.066 1.00 75.19 264 LEU A O 1
ATOM 2186 N N . GLY A 1 265 ? 9.366 -16.804 -8.800 1.00 72.38 265 GLY A N 1
ATOM 2187 C CA . GLY A 1 265 ? 9.565 -17.474 -7.511 1.00 72.38 265 GLY A CA 1
ATOM 2188 C C . GLY A 1 265 ? 9.625 -16.532 -6.303 1.00 72.38 265 GLY A C 1
ATOM 2189 O O . GLY A 1 265 ? 10.057 -16.949 -5.231 1.00 72.38 265 GLY A O 1
ATOM 2190 N N . HIS A 1 266 ? 9.194 -15.276 -6.446 1.00 69.81 266 HIS A N 1
ATOM 2191 C CA . HIS A 1 266 ? 9.149 -14.309 -5.344 1.00 69.81 266 HIS A CA 1
ATOM 2192 C C . HIS A 1 266 ? 7.779 -14.301 -4.635 1.00 69.81 266 HIS A C 1
ATOM 2194 O O . HIS A 1 266 ? 6.764 -14.727 -5.190 1.00 69.81 266 HIS A O 1
ATOM 2200 N N . SER A 1 267 ? 7.740 -13.824 -3.384 1.00 58.59 267 SER A N 1
ATOM 2201 C CA . SER A 1 267 ? 6.539 -13.871 -2.538 1.00 58.59 267 SER A CA 1
ATOM 2202 C C . SER A 1 267 ? 5.482 -12.820 -2.921 1.00 58.59 267 SER A C 1
ATOM 2204 O O . SER A 1 267 ? 5.790 -11.708 -3.347 1.00 58.59 267 SER A O 1
ATOM 2206 N N . VAL A 1 268 ? 4.205 -13.156 -2.701 1.00 52.34 268 VAL A N 1
ATOM 2207 C CA . VAL A 1 268 ? 3.032 -12.290 -2.952 1.00 52.34 268 VAL A CA 1
ATOM 2208 C C . VAL A 1 268 ? 3.089 -10.964 -2.173 1.00 52.34 268 VAL A C 1
ATOM 2210 O O . VAL A 1 268 ? 2.612 -9.937 -2.653 1.00 52.34 268 VAL A O 1
ATOM 2213 N N . GLN A 1 269 ? 3.718 -10.963 -0.994 1.00 51.22 269 GLN A N 1
ATOM 2214 C CA . GLN A 1 269 ? 3.897 -9.766 -0.164 1.00 51.22 269 GLN A CA 1
ATOM 2215 C C . GLN A 1 269 ? 4.779 -8.708 -0.827 1.00 51.22 269 GLN A C 1
ATOM 2217 O O . GLN A 1 269 ? 4.516 -7.521 -0.671 1.00 51.22 269 GLN A O 1
ATOM 2222 N N . LEU A 1 270 ? 5.766 -9.125 -1.619 1.00 51.47 270 LEU A N 1
ATOM 2223 C CA . LEU A 1 270 ? 6.633 -8.198 -2.328 1.00 51.47 270 LEU A CA 1
ATOM 2224 C C . LEU A 1 270 ? 5.876 -7.480 -3.455 1.00 51.47 270 LEU A C 1
ATOM 2226 O O . LEU A 1 270 ? 6.016 -6.279 -3.607 1.00 51.47 270 LEU A O 1
ATOM 2230 N N . VAL A 1 271 ? 5.000 -8.168 -4.197 1.00 49.19 271 VAL A N 1
ATOM 2231 C CA . VAL A 1 271 ? 4.160 -7.557 -5.256 1.00 49.19 271 VAL A CA 1
ATOM 2232 C C . VAL A 1 271 ? 3.234 -6.488 -4.686 1.00 49.19 271 VAL A C 1
ATOM 2234 O O . VAL A 1 271 ? 3.086 -5.405 -5.252 1.00 49.19 271 VAL A O 1
ATOM 2237 N N . ALA A 1 272 ? 2.628 -6.803 -3.542 1.00 48.50 272 ALA A N 1
ATOM 2238 C CA . ALA A 1 272 ? 1.738 -5.918 -2.818 1.00 48.50 272 ALA A CA 1
ATOM 2239 C C . ALA A 1 272 ? 2.419 -4.609 -2.424 1.00 48.50 272 ALA A C 1
ATOM 2241 O O . ALA A 1 272 ? 1.740 -3.598 -2.434 1.00 48.50 272 ALA A O 1
ATOM 2242 N N . GLU A 1 273 ? 3.723 -4.607 -2.123 1.00 47.62 273 GLU A N 1
ATOM 2243 C CA . GLU A 1 273 ? 4.513 -3.438 -1.703 1.00 47.62 273 GLU A CA 1
ATOM 2244 C C . GLU A 1 273 ? 4.908 -2.487 -2.857 1.00 47.62 273 GLU A C 1
ATOM 2246 O O . GLU A 1 273 ? 5.336 -1.361 -2.598 1.00 47.62 273 GLU A O 1
ATOM 2251 N N . LEU A 1 274 ? 4.720 -2.891 -4.122 1.00 46.03 274 LEU A N 1
ATOM 2252 C CA . LEU A 1 274 ? 5.350 -2.259 -5.294 1.00 46.03 274 LEU A CA 1
ATOM 2253 C C . LEU A 1 274 ? 4.432 -1.466 -6.232 1.00 46.03 274 LEU A C 1
ATOM 2255 O O . LEU A 1 274 ? 4.934 -0.736 -7.087 1.00 46.03 274 LEU A O 1
ATOM 2259 N N . ALA A 1 275 ? 3.112 -1.585 -6.101 1.00 44.88 275 ALA A N 1
ATOM 2260 C CA . ALA A 1 275 ? 2.162 -0.946 -7.011 1.00 44.88 275 ALA A CA 1
ATOM 2261 C C . ALA A 1 275 ? 1.625 0.394 -6.459 1.00 44.88 275 ALA A C 1
ATOM 2263 O O . ALA A 1 275 ? 0.709 0.370 -5.646 1.00 44.88 275 ALA A O 1
ATOM 2264 N N . ASP A 1 276 ? 2.168 1.527 -6.946 1.00 46.94 276 ASP A N 1
ATOM 2265 C CA . ASP A 1 276 ? 1.656 2.921 -6.816 1.00 46.94 276 ASP A CA 1
ATOM 2266 C C . ASP A 1 276 ? 1.310 3.357 -5.357 1.00 46.94 276 ASP A C 1
ATOM 2268 O O . ASP A 1 276 ? 1.623 2.615 -4.421 1.00 46.94 276 ASP A O 1
ATOM 2272 N N . PRO A 1 277 ? 0.781 4.568 -5.054 1.00 53.00 277 PRO A N 1
ATOM 2273 C CA . PRO A 1 277 ? 0.419 4.885 -3.686 1.00 53.00 277 PRO A CA 1
ATOM 2274 C C . PRO A 1 277 ? -0.684 3.932 -3.242 1.00 53.00 277 PRO A C 1
ATOM 2276 O O . PRO A 1 277 ? -1.816 3.982 -3.722 1.00 53.00 277 PRO A O 1
ATOM 2279 N N . GLN A 1 278 ? -0.347 3.053 -2.307 1.00 68.75 278 GLN A N 1
ATOM 2280 C CA . GLN A 1 278 ? -1.307 2.107 -1.770 1.00 68.75 278 GLN A CA 1
ATOM 2281 C C . GLN A 1 278 ? -2.350 2.803 -0.915 1.00 68.75 278 GLN A C 1
ATOM 2283 O O . GLN A 1 278 ? -3.340 2.177 -0.582 1.00 68.75 278 GLN A O 1
ATOM 2288 N N . TYR A 1 279 ? -2.163 4.077 -0.576 1.00 83.94 279 TYR A N 1
ATOM 2289 C CA . TYR A 1 279 ? -3.143 4.877 0.127 1.00 83.94 279 TYR A CA 1
ATOM 2290 C C . TYR A 1 279 ? -3.623 6.053 -0.714 1.00 83.94 279 TYR A C 1
ATOM 2292 O O . TYR A 1 279 ? -2.833 6.872 -1.193 1.00 83.94 279 TYR A O 1
ATOM 2300 N N . VAL A 1 280 ? -4.945 6.183 -0.794 1.00 88.81 280 VAL A N 1
ATOM 2301 C CA . VAL A 1 280 ? -5.627 7.394 -1.246 1.00 88.81 280 VAL A CA 1
ATOM 2302 C C . VAL A 1 280 ? -6.118 8.132 -0.013 1.00 88.81 280 VAL A C 1
ATOM 2304 O O . VAL A 1 280 ? -6.918 7.598 0.754 1.00 88.81 280 VAL A O 1
ATOM 2307 N N . CYS A 1 281 ? -5.626 9.354 0.175 1.00 91.56 281 CYS A N 1
ATOM 2308 C CA . CYS A 1 281 ? -5.864 10.155 1.368 1.00 91.56 281 CYS A CA 1
ATOM 2309 C C . CYS A 1 281 ? -6.617 11.447 1.061 1.00 91.56 281 CYS A C 1
ATOM 2311 O O . CYS A 1 281 ? -6.499 12.013 -0.023 1.00 91.56 281 CYS A O 1
ATOM 2313 N N . SER A 1 282 ? -7.353 11.949 2.052 1.00 89.38 282 SER A N 1
ATOM 2314 C CA . SER A 1 282 ? -8.042 13.238 1.982 1.00 89.38 282 SER A CA 1
ATOM 2315 C C . SER A 1 282 ? -7.103 14.437 2.167 1.00 89.38 282 SER A C 1
ATOM 2317 O O . SER A 1 282 ? -7.545 15.572 2.033 1.00 89.38 282 SER A O 1
ATOM 2319 N N . SER A 1 283 ? -5.830 14.198 2.498 1.00 83.94 283 SER A N 1
ATOM 2320 C CA . SER A 1 283 ? -4.796 15.212 2.720 1.00 83.94 283 SER A CA 1
ATOM 2321 C C . SER A 1 283 ? -3.540 14.892 1.910 1.00 83.94 283 SER A C 1
ATOM 2323 O O . SER A 1 283 ? -3.224 13.724 1.680 1.00 83.94 283 SER A O 1
ATOM 2325 N N . THR A 1 284 ? -2.808 15.933 1.512 1.00 78.19 284 THR A N 1
ATOM 2326 C CA . THR A 1 284 ? -1.492 15.829 0.862 1.00 78.19 284 THR A CA 1
ATOM 2327 C C . THR A 1 284 ? -0.337 15.725 1.860 1.00 78.19 284 THR A C 1
ATOM 2329 O O . THR A 1 284 ? 0.774 15.397 1.455 1.00 78.19 284 THR A O 1
ATOM 2332 N N . SER A 1 285 ? -0.573 15.980 3.153 1.00 81.25 285 SER A N 1
ATOM 2333 C CA . SER A 1 285 ? 0.435 15.888 4.226 1.00 81.25 285 SER A CA 1
ATOM 2334 C C . SER A 1 285 ? 0.661 14.442 4.684 1.00 81.25 285 SER A C 1
ATOM 2336 O O . SER A 1 285 ? 0.623 14.122 5.872 1.00 81.25 285 SER A O 1
ATOM 2338 N N . VAL A 1 286 ? 0.850 13.543 3.721 1.00 81.94 286 VAL A N 1
ATOM 2339 C CA . VAL A 1 286 ? 1.036 12.111 3.954 1.00 81.94 286 VAL A CA 1
ATOM 2340 C C . VAL A 1 286 ? 2.261 11.614 3.202 1.00 81.94 286 VAL A C 1
ATOM 2342 O O . VAL A 1 286 ? 2.530 12.019 2.071 1.00 81.94 286 VAL A O 1
ATOM 2345 N N . GLN A 1 287 ? 3.009 10.714 3.826 1.00 82.25 287 GLN A N 1
ATOM 2346 C CA . GLN A 1 287 ? 4.106 9.989 3.198 1.00 82.25 287 GLN A CA 1
ATOM 2347 C C . GLN A 1 287 ? 3.785 8.505 3.266 1.00 82.25 287 GLN A C 1
ATOM 2349 O O . GLN A 1 287 ? 3.382 8.001 4.308 1.00 82.25 287 GLN A O 1
ATOM 2354 N N . GLN A 1 288 ? 3.960 7.788 2.165 1.00 78.19 288 GLN A N 1
ATOM 2355 C CA . GLN A 1 288 ? 3.644 6.366 2.106 1.00 78.19 288 GLN A CA 1
ATOM 2356 C C . GLN A 1 288 ? 4.809 5.564 1.545 1.00 78.19 288 GLN A C 1
ATOM 2358 O O . GLN A 1 288 ? 5.544 6.024 0.669 1.00 78.19 288 GLN A O 1
ATOM 2363 N N . ASN A 1 289 ? 4.982 4.362 2.082 1.00 68.00 289 ASN A N 1
ATOM 2364 C CA . ASN A 1 289 ? 6.000 3.413 1.670 1.00 68.00 289 ASN A CA 1
ATOM 2365 C C . ASN A 1 289 ? 5.425 1.997 1.741 1.00 68.00 289 ASN A C 1
ATOM 2367 O O . ASN A 1 289 ? 5.432 1.357 2.793 1.00 68.00 289 ASN A O 1
ATOM 2371 N N . GLY A 1 290 ? 4.896 1.520 0.618 1.00 70.50 290 GLY A N 1
ATOM 2372 C CA . GLY A 1 290 ? 4.204 0.242 0.571 1.00 70.50 290 GLY A CA 1
ATOM 2373 C C . GLY A 1 290 ? 2.946 0.249 1.449 1.00 70.50 290 GLY A C 1
ATOM 2374 O O . GLY A 1 290 ? 2.120 1.157 1.369 1.00 70.50 290 GLY A O 1
ATOM 2375 N N . SER A 1 291 ? 2.841 -0.742 2.336 1.00 77.12 291 SER A N 1
ATOM 2376 C CA . SER A 1 291 ? 1.747 -0.871 3.313 1.00 77.12 291 SER A CA 1
ATOM 2377 C C . SER A 1 291 ? 1.806 0.130 4.471 1.00 77.12 291 SER A C 1
ATOM 2379 O O . SER A 1 291 ? 0.845 0.224 5.240 1.00 77.12 291 SER A O 1
ATOM 2381 N N . LEU A 1 292 ? 2.914 0.863 4.611 1.00 83.38 292 LEU A N 1
ATOM 2382 C CA . LEU A 1 292 ? 3.154 1.836 5.672 1.00 83.38 292 LEU A CA 1
ATOM 2383 C C . LEU A 1 292 ? 2.734 3.243 5.228 1.00 83.38 292 LEU A C 1
ATOM 2385 O O . LEU A 1 292 ? 3.132 3.702 4.155 1.00 83.38 292 LEU A O 1
ATOM 2389 N N . ILE A 1 293 ? 1.999 3.951 6.080 1.00 89.38 293 ILE A N 1
ATOM 2390 C CA . ILE A 1 293 ? 1.632 5.353 5.893 1.00 89.38 293 ILE A CA 1
ATOM 2391 C C . ILE A 1 293 ? 2.007 6.180 7.122 1.00 89.38 293 ILE A C 1
ATOM 2393 O O . ILE A 1 293 ? 1.723 5.795 8.253 1.00 89.38 293 ILE A O 1
ATOM 2397 N N . HIS A 1 294 ? 2.625 7.331 6.875 1.00 90.12 294 HIS A N 1
ATOM 2398 C CA . HIS A 1 294 ? 2.910 8.385 7.837 1.00 90.12 294 HIS A CA 1
ATOM 2399 C C . HIS A 1 294 ? 1.996 9.573 7.540 1.00 90.12 294 HIS A C 1
ATOM 2401 O O . HIS A 1 294 ? 1.999 10.110 6.430 1.00 90.12 294 HIS A O 1
ATOM 2407 N N . ILE A 1 295 ? 1.224 9.986 8.535 1.00 89.50 295 ILE A N 1
ATOM 2408 C CA . ILE A 1 295 ? 0.313 11.123 8.474 1.00 89.50 295 ILE A CA 1
ATOM 2409 C C . ILE A 1 295 ? 0.869 12.192 9.406 1.00 89.50 295 ILE A C 1
ATOM 2411 O O . ILE A 1 295 ? 1.047 11.931 10.594 1.00 89.50 295 ILE A O 1
ATOM 2415 N N . ASN A 1 296 ? 1.140 13.376 8.857 1.00 85.62 296 ASN A N 1
ATOM 2416 C CA . ASN A 1 296 ? 1.559 14.542 9.627 1.00 85.62 296 ASN A CA 1
ATOM 2417 C C . ASN A 1 296 ? 0.447 15.597 9.548 1.00 85.62 296 ASN A C 1
ATOM 2419 O O . ASN A 1 296 ? 0.241 16.230 8.509 1.00 85.62 296 ASN A O 1
ATOM 2423 N N . ALA A 1 297 ? -0.318 15.727 10.626 1.00 71.81 297 ALA A N 1
ATOM 2424 C CA . ALA A 1 297 ? -1.399 16.695 10.753 1.00 71.81 297 ALA A CA 1
ATOM 2425 C C . ALA A 1 297 ? -0.885 18.102 11.124 1.00 71.81 297 ALA A C 1
ATOM 2427 O O . ALA A 1 297 ? -1.610 19.080 10.921 1.00 71.81 297 ALA A O 1
ATOM 2428 N N . GLY A 1 298 ? 0.367 18.213 11.591 1.00 67.12 298 GLY A N 1
ATOM 2429 C CA . GLY A 1 298 ? 1.014 19.458 12.013 1.00 67.12 298 GLY A CA 1
ATOM 2430 C C . GLY A 1 298 ? 0.500 20.007 13.353 1.00 67.12 298 GLY A C 1
ATOM 2431 O O . GLY A 1 298 ? -0.430 19.471 13.949 1.00 67.12 298 GLY A O 1
ATOM 2432 N N . ASP A 1 299 ? 1.075 21.127 13.811 1.00 54.25 299 ASP A N 1
ATOM 2433 C CA . ASP A 1 299 ? 0.831 21.726 15.145 1.00 54.25 299 ASP A CA 1
ATOM 2434 C C . ASP A 1 299 ? -0.583 22.298 15.370 1.00 54.25 299 ASP A C 1
ATOM 2436 O O . ASP A 1 299 ? -0.911 22.787 16.454 1.00 54.25 299 ASP A O 1
ATOM 2440 N N . LYS A 1 300 ? -1.458 22.268 14.360 1.00 50.34 300 LYS A N 1
ATOM 2441 C CA . LYS A 1 300 ? -2.862 22.634 14.552 1.00 50.34 300 LYS A CA 1
ATOM 2442 C C . LYS A 1 300 ? -3.604 21.383 14.987 1.00 50.34 300 LYS A C 1
ATOM 2444 O O . LYS A 1 300 ? -3.648 20.424 14.227 1.00 50.34 300 LYS A O 1
ATOM 2449 N N . LEU A 1 301 ? -4.241 21.425 16.160 1.00 53.44 301 LEU A N 1
ATOM 2450 C CA . LEU A 1 301 ? -5.311 20.500 16.551 1.00 53.44 301 LEU A CA 1
ATOM 2451 C C . LEU A 1 301 ? -6.328 20.418 15.401 1.00 53.44 301 LEU A C 1
ATOM 2453 O O . LEU A 1 301 ? -7.235 21.245 15.291 1.00 53.44 301 LEU A O 1
ATOM 2457 N N . SER A 1 302 ? -6.122 19.475 14.482 1.00 54.19 302 SER A N 1
ATOM 2458 C CA . SER A 1 302 ? -6.977 19.311 13.319 1.00 54.19 302 SER A CA 1
ATOM 2459 C C . SER A 1 302 ? -8.322 18.830 13.828 1.00 54.19 302 SER A C 1
ATOM 2461 O O . SER A 1 302 ? -8.463 17.692 14.267 1.00 54.19 302 SER A O 1
ATOM 2463 N N . VAL A 1 303 ? -9.319 19.712 13.779 1.00 67.38 303 VAL A N 1
ATOM 2464 C CA . VAL A 1 303 ? -10.690 19.401 14.206 1.00 67.38 303 VAL A CA 1
ATOM 2465 C C . VAL A 1 303 ? -11.290 18.278 13.348 1.00 67.38 303 VAL A C 1
ATOM 2467 O O . VAL A 1 303 ? -12.176 17.562 13.798 1.00 67.38 303 VAL A O 1
ATOM 2470 N N . ASN A 1 304 ? -10.791 18.095 12.119 1.00 83.44 304 ASN A N 1
ATOM 2471 C CA . ASN A 1 304 ? -11.250 17.061 11.199 1.00 83.44 304 ASN A CA 1
ATOM 2472 C C . ASN A 1 304 ? -10.229 15.919 11.079 1.00 83.44 304 ASN A C 1
ATOM 2474 O O . ASN A 1 304 ? -9.034 16.198 10.934 1.00 83.44 304 ASN A O 1
ATOM 2478 N N . PRO A 1 305 ? -10.678 14.653 11.053 1.00 89.44 305 PRO A N 1
ATOM 2479 C CA . PRO A 1 305 ? -9.782 13.535 10.813 1.00 89.44 305 PRO A CA 1
ATOM 2480 C C . PRO A 1 305 ? -9.248 13.535 9.376 1.00 89.44 305 PRO A C 1
ATOM 2482 O O . PRO A 1 305 ? -9.942 13.926 8.427 1.00 89.44 305 PRO A O 1
ATOM 2485 N N . ILE A 1 306 ? -8.011 13.065 9.219 1.00 91.81 306 ILE A N 1
ATOM 2486 C CA . ILE A 1 306 ? -7.437 12.717 7.920 1.00 91.81 306 ILE A CA 1
ATOM 2487 C C . ILE A 1 306 ? -7.845 11.280 7.618 1.00 91.81 306 ILE A C 1
ATOM 2489 O O . ILE A 1 306 ? -7.540 10.359 8.378 1.00 91.81 306 ILE A O 1
ATOM 2493 N N . ASN A 1 307 ? -8.521 11.096 6.489 1.00 94.94 307 ASN A N 1
ATOM 2494 C CA . ASN A 1 307 ? -9.006 9.794 6.064 1.00 94.94 307 ASN A CA 1
ATOM 2495 C C . ASN A 1 307 ? -8.117 9.256 4.955 1.00 94.94 307 ASN A C 1
ATOM 2497 O O . ASN A 1 307 ? -7.803 9.983 4.012 1.00 94.94 307 ASN A O 1
ATOM 2501 N N . CYS A 1 308 ? -7.771 7.978 5.028 1.00 94.88 308 CYS A N 1
ATOM 2502 C CA . CYS A 1 308 ? -7.041 7.282 3.979 1.00 94.88 308 CYS A CA 1
ATOM 2503 C C . CYS A 1 308 ? -7.635 5.893 3.768 1.00 94.88 308 CYS A C 1
ATOM 2505 O O . CYS A 1 308 ? -7.867 5.181 4.741 1.00 94.88 308 CYS A O 1
ATOM 2507 N N . TYR A 1 309 ? -7.842 5.476 2.519 1.00 94.62 309 TYR A N 1
ATOM 2508 C CA . TYR A 1 309 ? -8.141 4.079 2.204 1.00 94.62 309 TYR A CA 1
ATOM 2509 C C . TYR A 1 309 ? -6.994 3.421 1.450 1.00 94.62 309 TYR A C 1
ATOM 2511 O O . TYR A 1 309 ? -6.291 4.062 0.671 1.00 94.62 309 TYR A O 1
ATOM 2519 N N . TYR A 1 310 ? -6.832 2.130 1.700 1.00 90.25 310 TYR A N 1
ATOM 2520 C CA . TYR A 1 310 ? -5.795 1.270 1.178 1.00 90.25 310 TYR A CA 1
ATOM 2521 C C . TYR A 1 310 ? -6.277 0.551 -0.086 1.00 90.25 310 TYR A C 1
ATOM 2523 O O . TYR A 1 310 ? -7.297 -0.136 -0.082 1.00 90.25 310 TYR A O 1
ATOM 2531 N N . MET A 1 311 ? -5.545 0.715 -1.180 1.00 83.12 311 MET A N 1
ATOM 2532 C CA . MET A 1 311 ? -5.859 0.262 -2.533 1.00 83.12 311 MET A CA 1
ATOM 2533 C C . MET A 1 311 ? -5.440 -1.185 -2.818 1.00 83.12 311 MET A C 1
ATOM 2535 O O . MET A 1 311 ? -5.286 -1.545 -3.980 1.00 83.12 311 MET A O 1
ATOM 2539 N N . LEU A 1 312 ? -5.243 -2.034 -1.807 1.00 72.44 312 LEU A N 1
ATOM 2540 C CA . LEU A 1 312 ? -4.911 -3.440 -2.037 1.00 72.44 312 LEU A CA 1
ATOM 2541 C C . LEU A 1 312 ? -6.032 -4.382 -1.552 1.00 72.44 312 LEU A C 1
ATOM 2543 O O . LEU A 1 312 ? -6.276 -4.493 -0.342 1.00 72.44 312 LEU A O 1
ATOM 2547 N N . PRO A 1 313 ? -6.685 -5.126 -2.468 1.00 69.06 313 PRO A N 1
ATOM 2548 C CA . PRO A 1 313 ? -6.494 -5.126 -3.928 1.00 69.06 313 PRO A CA 1
ATOM 2549 C C . PRO A 1 313 ? -7.017 -3.841 -4.604 1.00 69.06 313 PRO A C 1
ATOM 2551 O O . PRO A 1 313 ? -7.869 -3.147 -4.053 1.00 69.06 313 PRO A O 1
ATOM 2554 N N . SER A 1 314 ? -6.542 -3.532 -5.819 1.00 69.31 314 SER A N 1
ATOM 2555 C CA . SER A 1 314 ? -6.840 -2.271 -6.539 1.00 69.31 314 SER A CA 1
ATOM 2556 C C . SER A 1 314 ? -8.326 -2.070 -6.860 1.00 69.31 314 SER A C 1
ATOM 2558 O O . SER A 1 314 ? -8.848 -0.947 -6.833 1.00 69.31 314 SER A O 1
ATOM 2560 N N . HIS A 1 315 ? -9.035 -3.169 -7.100 1.00 74.19 315 HIS A N 1
ATOM 2561 C CA . HIS A 1 315 ? -10.482 -3.214 -7.299 1.00 74.19 315 HIS A CA 1
ATOM 2562 C C . HIS A 1 315 ? -11.272 -3.289 -5.983 1.00 74.19 315 HIS A C 1
ATOM 2564 O O . HIS A 1 315 ? -12.489 -3.242 -6.022 1.00 74.19 315 HIS A O 1
ATOM 2570 N N . GLY A 1 316 ? -10.606 -3.319 -4.823 1.00 84.81 316 GLY A N 1
ATOM 2571 C CA . GLY A 1 316 ? -11.237 -3.538 -3.520 1.00 84.81 316 GLY A CA 1
ATOM 2572 C C . GLY A 1 316 ? -11.790 -4.958 -3.376 1.00 84.81 316 GLY A C 1
ATOM 2573 O O . GLY A 1 316 ? -11.609 -5.806 -4.246 1.00 84.81 316 GLY A O 1
ATOM 2574 N N . VAL A 1 317 ? -12.406 -5.259 -2.237 1.00 88.19 317 VAL A N 1
ATOM 2575 C CA . VAL A 1 317 ? -12.980 -6.584 -1.969 1.00 88.19 317 VAL A CA 1
ATOM 2576 C C . VAL A 1 317 ? -14.491 -6.569 -2.189 1.00 88.19 317 VAL A C 1
ATOM 2578 O O . VAL A 1 317 ? -15.195 -5.719 -1.645 1.00 88.19 317 VAL A O 1
ATOM 2581 N N . GLU A 1 318 ? -14.985 -7.501 -3.007 1.00 89.12 318 GLU A N 1
ATOM 2582 C CA . GLU A 1 318 ? -16.381 -7.508 -3.477 1.00 89.12 318 GLU A CA 1
ATOM 2583 C C . GLU A 1 318 ? -17.199 -8.704 -2.970 1.00 89.12 318 GLU A C 1
ATOM 2585 O O . GLU A 1 318 ? -18.401 -8.573 -2.738 1.00 89.12 318 GLU A O 1
ATOM 2590 N N . SER A 1 319 ? -16.568 -9.860 -2.762 1.00 90.81 319 SER A N 1
ATOM 2591 C CA . SER A 1 319 ? -17.237 -11.094 -2.332 1.00 90.81 319 SER A CA 1
ATOM 2592 C C . SER A 1 319 ? -16.289 -12.017 -1.571 1.00 90.81 319 SER A C 1
ATOM 2594 O O . SER A 1 319 ? -15.074 -11.955 -1.766 1.00 90.81 319 SER A O 1
ATOM 2596 N N . GLY A 1 320 ? -16.837 -12.921 -0.763 1.00 92.19 320 GLY A N 1
ATOM 2597 C CA . GLY A 1 320 ? -16.081 -13.929 -0.020 1.00 92.19 320 GLY A CA 1
ATOM 2598 C C . GLY A 1 320 ? -15.534 -13.422 1.313 1.00 92.19 320 GLY A C 1
ATOM 2599 O O . GLY A 1 320 ? -15.970 -12.392 1.831 1.00 92.19 320 GLY A O 1
ATOM 2600 N N . THR A 1 321 ? -14.579 -14.167 1.869 1.00 93.75 321 THR A N 1
ATOM 2601 C CA . THR A 1 321 ? -13.999 -13.895 3.190 1.00 93.75 321 THR A CA 1
ATOM 2602 C C . THR A 1 321 ? -12.613 -13.276 3.059 1.00 93.75 321 THR A C 1
ATOM 2604 O O . THR A 1 321 ? -11.749 -13.825 2.379 1.00 93.75 321 THR A O 1
ATOM 2607 N N . HIS A 1 322 ? -12.388 -12.146 3.729 1.00 93.56 322 HIS A N 1
ATOM 2608 C CA . HIS A 1 322 ? -11.133 -11.393 3.671 1.00 93.56 322 HIS A CA 1
ATOM 2609 C C . HIS A 1 322 ? -10.632 -11.049 5.066 1.00 93.56 322 HIS A C 1
ATOM 2611 O O . HIS A 1 322 ? -11.419 -10.754 5.962 1.00 93.56 322 HIS A O 1
ATOM 2617 N N . PHE A 1 323 ? -9.313 -11.031 5.228 1.00 93.62 323 PHE A N 1
ATOM 2618 C CA . PHE A 1 323 ? -8.666 -10.769 6.507 1.00 93.62 323 PHE A CA 1
ATOM 2619 C C . PHE A 1 323 ? -7.682 -9.614 6.381 1.00 93.62 323 PHE A C 1
ATOM 2621 O O . PHE A 1 323 ? -6.873 -9.580 5.450 1.00 93.62 323 PHE A O 1
ATOM 2628 N N . TYR A 1 324 ? -7.738 -8.684 7.331 1.00 94.62 324 TYR A N 1
ATOM 2629 C CA . TYR A 1 324 ? -6.839 -7.535 7.370 1.00 94.62 324 TYR A CA 1
ATOM 2630 C C . TYR A 1 324 ? -6.291 -7.296 8.771 1.00 94.62 324 TYR A C 1
ATOM 2632 O O . TYR A 1 324 ? -7.023 -7.386 9.753 1.00 94.62 324 TYR A O 1
ATOM 2640 N N . GLU A 1 325 ? -5.010 -6.950 8.834 1.00 94.75 325 GLU A N 1
ATOM 2641 C CA . GLU A 1 325 ? -4.312 -6.461 10.021 1.00 94.75 325 GLU A CA 1
ATOM 2642 C C . GLU A 1 325 ? -4.054 -4.961 9.862 1.00 94.75 325 GLU A C 1
ATOM 2644 O O . GLU A 1 325 ? -3.473 -4.531 8.866 1.00 94.75 325 GLU A O 1
ATOM 2649 N N . PHE A 1 326 ? -4.445 -4.183 10.866 1.00 96.25 326 PHE A N 1
ATOM 2650 C CA . PHE A 1 326 ? -4.126 -2.771 11.027 1.00 96.25 326 PHE A CA 1
ATOM 2651 C C . PHE A 1 326 ? -3.188 -2.636 12.228 1.00 96.25 326 PHE A C 1
ATOM 2653 O O . PHE A 1 326 ? -3.567 -2.973 13.346 1.00 96.25 326 PHE A O 1
ATOM 2660 N N . THR A 1 327 ? -1.968 -2.153 12.013 1.00 95.50 327 THR A N 1
ATOM 2661 C CA . THR A 1 327 ? -0.991 -1.912 13.084 1.00 95.50 327 THR A CA 1
ATOM 2662 C C . THR A 1 327 ? -0.814 -0.414 13.291 1.00 95.50 327 THR A C 1
ATOM 2664 O O . THR A 1 327 ? -0.375 0.284 12.373 1.00 95.50 327 THR A O 1
ATOM 2667 N N . ALA A 1 328 ? -1.121 0.064 14.496 1.00 94.62 328 ALA A N 1
ATOM 2668 C CA . ALA A 1 328 ? -0.946 1.452 14.911 1.00 94.62 328 ALA A CA 1
ATOM 2669 C C . ALA A 1 328 ? 0.464 1.650 15.492 1.00 94.62 328 ALA A C 1
ATOM 2671 O O . ALA A 1 328 ? 0.673 1.543 16.698 1.00 94.62 328 ALA A O 1
ATOM 2672 N N . LEU A 1 329 ? 1.464 1.913 14.647 1.00 90.81 329 LEU A N 1
ATOM 2673 C CA . LEU A 1 329 ? 2.851 2.108 15.101 1.00 90.81 329 LEU A CA 1
ATOM 2674 C C . LEU A 1 329 ? 3.012 3.406 15.895 1.00 90.81 329 LEU A C 1
ATOM 2676 O O . LEU A 1 329 ? 3.750 3.442 16.877 1.00 90.81 329 LEU A O 1
ATOM 2680 N N . GLU A 1 330 ? 2.279 4.442 15.491 1.00 87.62 330 GLU A N 1
ATOM 2681 C CA . GLU A 1 330 ? 2.068 5.681 16.235 1.00 87.62 330 GLU A CA 1
ATOM 2682 C C . GLU A 1 330 ? 0.627 6.135 16.005 1.00 87.62 330 GLU A C 1
ATOM 2684 O O . GLU A 1 330 ? 0.138 6.086 14.880 1.00 87.62 330 GLU A O 1
ATOM 2689 N N . SER A 1 331 ? -0.086 6.533 17.058 1.00 78.00 331 SER A N 1
ATOM 2690 C CA . SER A 1 331 ? -1.468 7.004 16.942 1.00 78.00 331 SER A CA 1
ATOM 2691 C C . SER A 1 331 ? -1.873 7.760 18.200 1.00 78.00 331 SER A C 1
ATOM 2693 O O . SER A 1 331 ? -1.705 7.239 19.302 1.00 78.00 331 SER A O 1
ATOM 2695 N N . GLN A 1 332 ? -2.457 8.948 18.036 1.00 70.38 332 GLN A N 1
ATOM 2696 C CA . GLN A 1 332 ? -3.111 9.673 19.132 1.00 70.38 332 GLN A CA 1
ATOM 2697 C C . GLN A 1 332 ? -4.582 9.259 19.289 1.00 70.38 332 GLN A C 1
ATOM 2699 O O . GLN A 1 332 ? -5.035 8.967 20.392 1.00 70.38 332 GLN A O 1
ATOM 2704 N N . SER A 1 333 ? -5.323 9.205 18.181 1.00 77.56 333 SER A N 1
ATOM 2705 C CA . SER A 1 333 ? -6.696 8.700 18.103 1.00 77.56 333 SER A CA 1
ATOM 2706 C C . SER A 1 333 ? -6.987 8.309 16.658 1.00 77.56 333 SER A C 1
ATOM 2708 O O . SER A 1 333 ? -6.702 9.072 15.732 1.00 77.56 333 SER A O 1
ATOM 2710 N N . SER A 1 334 ? -7.517 7.111 16.442 1.00 89.44 334 SER A N 1
ATOM 2711 C CA . SER A 1 334 ? -7.695 6.581 15.095 1.00 89.44 334 SER A CA 1
ATOM 2712 C C . SER A 1 334 ? -8.784 5.527 15.035 1.00 89.44 334 SER A C 1
ATOM 2714 O O . SER A 1 334 ? -8.922 4.696 15.924 1.00 89.44 334 SER A O 1
ATOM 2716 N N . PHE A 1 335 ? -9.523 5.551 13.936 1.00 95.94 335 PHE A N 1
ATOM 2717 C CA . PHE A 1 335 ? -10.439 4.499 13.540 1.00 95.94 335 PHE A CA 1
ATOM 2718 C C . PHE A 1 335 ? -9.818 3.686 12.418 1.00 95.94 335 PHE A C 1
ATOM 2720 O O . PHE A 1 335 ? -9.209 4.246 11.504 1.00 95.94 335 PHE A O 1
ATOM 2727 N N . VAL A 1 336 ? -10.047 2.379 12.447 1.00 97.62 336 VAL A N 1
ATOM 2728 C CA . VAL A 1 336 ? -9.675 1.447 11.381 1.00 97.62 336 VAL A CA 1
ATOM 2729 C C . VAL A 1 336 ? -10.908 0.689 10.916 1.00 97.62 336 VAL A C 1
ATOM 2731 O O . VAL A 1 336 ? -11.840 0.470 11.691 1.00 97.62 336 VAL A O 1
ATOM 2734 N N . GLY A 1 337 ? -10.962 0.310 9.647 1.00 97.69 337 GLY A N 1
ATOM 2735 C CA . GLY A 1 337 ? -12.174 -0.290 9.117 1.00 97.69 337 GLY A CA 1
ATOM 2736 C C . GLY A 1 337 ? -12.223 -0.337 7.607 1.00 97.69 337 GLY A C 1
ATOM 2737 O O . GLY A 1 337 ? -11.200 -0.550 6.963 1.00 97.69 337 GLY A O 1
ATOM 2738 N N . PHE A 1 338 ? -13.417 -0.151 7.045 1.00 97.62 338 PHE A N 1
ATOM 2739 C CA . PHE A 1 338 ? -13.650 -0.254 5.606 1.00 97.62 338 PHE A CA 1
ATOM 2740 C C . PHE A 1 338 ? -14.569 0.850 5.092 1.00 97.62 338 PHE A C 1
ATOM 2742 O O . PHE A 1 338 ? -15.568 1.197 5.721 1.00 97.62 338 PHE A O 1
ATOM 2749 N N . THR A 1 339 ? -14.260 1.369 3.906 1.00 96.88 339 THR A N 1
ATOM 2750 C CA . THR A 1 339 ? -15.102 2.319 3.167 1.00 96.88 339 THR A CA 1
ATOM 2751 C C . THR A 1 339 ? -15.243 1.887 1.706 1.00 96.88 339 THR A C 1
ATOM 2753 O O . THR A 1 339 ? -14.690 0.872 1.293 1.00 96.88 339 THR A O 1
ATOM 2756 N N . THR A 1 340 ? -15.973 2.655 0.904 1.00 94.38 340 THR A N 1
ATOM 2757 C CA . THR A 1 340 ? -16.032 2.491 -0.557 1.00 94.38 340 THR A CA 1
ATOM 2758 C C . THR A 1 340 ? -15.486 3.750 -1.220 1.00 94.38 340 THR A C 1
ATOM 2760 O O . THR A 1 340 ? -15.499 4.817 -0.607 1.00 94.38 340 THR A O 1
ATOM 2763 N N . LYS A 1 341 ? -15.115 3.679 -2.501 1.00 91.69 341 LYS A N 1
ATOM 2764 C CA . LYS A 1 341 ? -14.714 4.874 -3.267 1.00 91.69 341 LYS A CA 1
ATOM 2765 C C . LYS A 1 341 ? -15.780 5.974 -3.266 1.00 91.69 341 LYS A C 1
ATOM 2767 O O . LYS A 1 341 ? -15.442 7.136 -3.087 1.00 91.69 341 LYS A O 1
ATOM 2772 N N . ASN A 1 342 ? -17.055 5.606 -3.395 1.00 91.19 342 ASN A N 1
ATOM 2773 C CA . ASN A 1 342 ? -18.167 6.565 -3.458 1.00 91.19 342 ASN A CA 1
ATOM 2774 C C . ASN A 1 342 ? -18.481 7.222 -2.105 1.00 91.19 342 ASN A C 1
ATOM 2776 O O . ASN A 1 342 ? -19.105 8.275 -2.063 1.00 91.19 342 ASN A O 1
ATOM 2780 N N . HIS A 1 343 ? -18.054 6.597 -1.008 1.00 93.94 343 HIS A N 1
ATOM 2781 C CA . HIS A 1 343 ? -18.301 7.063 0.357 1.00 93.94 343 HIS A CA 1
ATOM 2782 C C . HIS A 1 343 ? -17.040 7.609 1.038 1.00 93.94 343 HIS A C 1
ATOM 2784 O O . HIS A 1 343 ? -17.089 8.037 2.195 1.00 93.94 343 HIS A O 1
ATOM 2790 N N . PHE A 1 344 ? -15.912 7.608 0.328 1.00 94.88 344 PHE A N 1
ATOM 2791 C CA . PHE A 1 344 ? -14.682 8.223 0.784 1.00 94.88 344 PHE A CA 1
ATOM 2792 C C . PHE A 1 344 ? -14.779 9.745 0.663 1.00 94.88 344 PHE A C 1
ATOM 2794 O O . PHE A 1 344 ? -15.054 10.284 -0.407 1.00 94.88 344 PHE A O 1
ATOM 2801 N N . ALA A 1 345 ? -14.539 10.450 1.766 1.00 91.50 345 ALA A N 1
ATOM 2802 C CA . ALA A 1 345 ? -14.610 11.904 1.816 1.00 91.50 345 ALA A CA 1
ATOM 2803 C C . ALA A 1 345 ? -13.680 12.467 2.898 1.00 91.50 345 ALA A C 1
ATOM 2805 O O . ALA A 1 345 ? -13.177 11.731 3.746 1.00 91.50 345 ALA A O 1
ATOM 2806 N N . HIS A 1 346 ? -13.458 13.782 2.882 1.00 89.25 346 HIS A N 1
ATOM 2807 C CA . HIS A 1 346 ? -12.663 14.480 3.895 1.00 89.25 346 HIS A CA 1
ATOM 2808 C C . HIS A 1 346 ? -13.412 14.601 5.235 1.00 89.25 346 HIS A C 1
ATOM 2810 O O . HIS A 1 346 ? -14.606 14.916 5.259 1.00 89.25 346 HIS A O 1
ATOM 2816 N N . GLY A 1 347 ? -12.697 14.440 6.354 1.00 89.38 347 GLY A N 1
ATOM 2817 C CA . GLY A 1 347 ? -13.234 14.630 7.703 1.00 89.38 347 GLY A CA 1
ATOM 2818 C C . GLY A 1 347 ? -14.410 13.700 8.018 1.00 89.38 347 GLY A C 1
ATOM 2819 O O . GLY A 1 347 ? -14.491 12.582 7.518 1.00 89.38 347 GLY A O 1
ATOM 2820 N N . PHE A 1 348 ? -15.379 14.187 8.791 1.00 89.38 348 PHE A N 1
ATOM 2821 C CA . PHE A 1 348 ? -16.548 13.408 9.240 1.00 89.38 348 PHE A CA 1
ATOM 2822 C C . PHE A 1 348 ? -17.565 13.052 8.142 1.00 89.38 348 PHE A C 1
ATOM 2824 O O . PHE A 1 348 ? -18.610 12.452 8.413 1.00 89.38 348 PHE A O 1
ATOM 2831 N N . ARG A 1 349 ? -17.304 13.456 6.893 1.00 91.50 349 ARG A N 1
ATOM 2832 C CA . ARG A 1 349 ? -18.165 13.131 5.750 1.00 91.50 349 ARG A CA 1
ATOM 2833 C C . ARG A 1 349 ? -17.939 11.716 5.234 1.00 91.50 349 ARG A C 1
ATOM 2835 O O . ARG A 1 349 ? -18.786 11.224 4.496 1.00 91.50 349 ARG A O 1
ATOM 2842 N N . ILE A 1 350 ? -16.827 11.074 5.600 1.00 94.75 350 ILE A N 1
ATOM 2843 C CA . ILE A 1 350 ? -16.599 9.675 5.244 1.00 94.75 350 ILE A CA 1
ATOM 2844 C C . ILE A 1 350 ? -17.725 8.800 5.804 1.00 94.75 350 ILE A C 1
ATOM 2846 O O . ILE A 1 350 ? -18.233 9.038 6.909 1.00 94.75 350 ILE A O 1
ATOM 2850 N N . ARG A 1 351 ? -18.127 7.799 5.016 1.00 95.38 351 ARG A N 1
ATOM 2851 C CA . ARG A 1 351 ? -19.026 6.733 5.463 1.00 95.38 351 ARG A CA 1
ATOM 2852 C C . ARG A 1 351 ? -18.346 5.371 5.380 1.00 95.38 351 ARG A C 1
ATOM 2854 O O . ARG A 1 351 ? -17.654 5.082 4.402 1.00 95.38 351 ARG A O 1
ATOM 2861 N N . GLY A 1 352 ? -18.489 4.554 6.419 1.00 95.75 352 GLY A N 1
ATOM 2862 C CA . GLY A 1 352 ? -17.801 3.269 6.517 1.00 95.75 352 GLY A CA 1
ATOM 2863 C C . GLY A 1 352 ? -18.159 2.434 7.738 1.00 95.75 352 GLY A C 1
ATOM 2864 O O . GLY A 1 352 ? -18.999 2.814 8.549 1.00 95.75 352 GLY A O 1
ATOM 2865 N N . LEU A 1 353 ? -17.500 1.282 7.841 1.00 97.38 353 LEU A N 1
ATOM 2866 C CA . LEU A 1 353 ? -17.561 0.360 8.972 1.00 97.38 353 LEU A CA 1
ATOM 2867 C C . LEU A 1 353 ? -16.280 0.551 9.777 1.00 97.38 353 LEU A C 1
ATOM 2869 O O . LEU A 1 353 ? -15.245 0.009 9.395 1.00 97.38 353 LEU A O 1
ATOM 2873 N N . PHE A 1 354 ? -16.316 1.370 10.824 1.00 97.69 354 PHE A N 1
ATOM 2874 C CA . PHE A 1 354 ? -15.112 1.779 11.546 1.00 97.69 354 PHE A CA 1
ATOM 2875 C C . PHE A 1 354 ? -15.127 1.341 13.004 1.00 97.69 354 PHE A C 1
ATOM 2877 O O . PHE A 1 354 ? -16.166 1.399 13.658 1.00 97.69 354 PHE A O 1
ATOM 2884 N N . TYR A 1 355 ? -13.952 0.962 13.502 1.00 97.56 355 TYR A N 1
ATOM 2885 C CA . TYR A 1 355 ? -13.688 0.582 14.882 1.00 97.56 355 TYR A CA 1
ATOM 2886 C C . TYR A 1 355 ? -12.515 1.392 15.453 1.00 97.56 355 TYR A C 1
ATOM 2888 O O . TYR A 1 355 ? -11.453 1.461 14.835 1.00 97.56 355 TYR A O 1
ATOM 2896 N N . ASP A 1 356 ? -12.696 1.962 16.643 1.00 94.12 356 ASP A N 1
ATOM 2897 C CA . ASP A 1 356 ? -11.625 2.538 17.475 1.00 94.12 356 ASP A CA 1
ATOM 2898 C C . ASP A 1 356 ? -11.757 2.155 18.950 1.00 94.12 356 ASP A C 1
ATOM 2900 O O . ASP A 1 356 ? -11.208 2.846 19.793 1.00 94.12 356 ASP A O 1
ATOM 2904 N N . GLY A 1 357 ? -12.550 1.133 19.270 1.00 91.12 357 GLY A N 1
ATOM 2905 C CA . GLY A 1 357 ? -13.138 0.914 20.595 1.00 91.12 357 GLY A CA 1
ATOM 2906 C C . GLY A 1 357 ? -14.631 1.242 20.625 1.00 91.12 357 GLY A C 1
ATOM 2907 O O . GLY A 1 357 ? -15.419 0.543 21.257 1.00 91.12 357 GLY A O 1
ATOM 2908 N N . SER A 1 358 ? -15.061 2.218 19.838 1.00 93.75 358 SER A N 1
ATOM 2909 C CA . SER A 1 358 ? -16.459 2.384 19.440 1.00 93.75 358 SER A CA 1
ATOM 2910 C C . SER A 1 358 ? -16.645 1.939 17.994 1.00 93.75 358 SER A C 1
ATOM 2912 O O . SER A 1 358 ? -15.684 1.868 17.226 1.00 93.75 358 SER A O 1
ATOM 2914 N N . LEU A 1 359 ? -17.887 1.661 17.608 1.00 96.31 359 LEU A N 1
ATOM 2915 C CA . LEU A 1 359 ? -18.275 1.536 16.210 1.00 96.31 359 LEU A CA 1
ATOM 2916 C C . LEU A 1 359 ? -18.760 2.880 15.697 1.00 96.31 359 LEU A C 1
ATOM 2918 O O . LEU A 1 359 ? -19.500 3.594 16.374 1.00 96.31 359 LEU A O 1
ATOM 2922 N N . SER A 1 360 ? -18.342 3.229 14.489 1.00 94.31 360 SER A N 1
ATOM 2923 C CA . SER A 1 360 ? -18.672 4.502 13.865 1.00 94.31 360 SER A CA 1
ATOM 2924 C C . SER A 1 360 ? -19.005 4.306 12.397 1.00 94.31 360 SER A C 1
ATOM 2926 O O . SER A 1 360 ? -18.470 3.421 11.728 1.00 94.31 360 SER A O 1
ATOM 2928 N N . SER A 1 361 ? -19.864 5.187 11.892 1.00 92.56 361 SER A N 1
ATOM 2929 C CA . SER A 1 361 ? -20.061 5.359 10.454 1.00 92.56 361 SER A CA 1
ATOM 2930 C C . SER A 1 361 ? -18.952 6.194 9.812 1.00 92.56 361 SER A C 1
ATOM 2932 O O . SER A 1 361 ? -18.975 6.382 8.609 1.00 92.56 361 SER A O 1
ATOM 2934 N N . GLY A 1 362 ? -18.011 6.745 10.585 1.00 87.56 362 GLY A N 1
ATOM 2935 C CA . GLY A 1 362 ? -17.017 7.727 10.139 1.00 87.56 362 GLY A CA 1
ATOM 2936 C C . GLY A 1 362 ? -17.393 9.181 10.455 1.00 87.56 362 GLY A C 1
ATOM 2937 O O . GLY A 1 362 ? -16.516 10.035 10.538 1.00 87.56 362 GLY A O 1
ATOM 2938 N N . GLY A 1 363 ? -18.675 9.467 10.708 1.00 84.25 363 GLY A N 1
ATOM 2939 C CA . GLY A 1 363 ? -19.125 10.783 11.187 1.00 84.25 363 GLY A CA 1
ATOM 2940 C C . GLY A 1 363 ? -20.065 10.755 12.388 1.00 84.25 363 GLY A C 1
ATOM 2941 O O . GLY A 1 363 ? -20.372 11.810 12.930 1.00 84.25 363 GLY A O 1
ATOM 2942 N N . ILE A 1 364 ? -20.532 9.573 12.796 1.00 86.50 364 ILE A N 1
ATOM 2943 C CA . ILE A 1 364 ? -21.432 9.387 13.939 1.00 86.50 364 ILE A CA 1
ATOM 2944 C C . ILE A 1 364 ? -21.002 8.126 14.685 1.00 86.50 364 ILE A C 1
ATOM 2946 O O . ILE A 1 364 ? -20.819 7.080 14.055 1.00 86.50 364 ILE A O 1
ATOM 2950 N N . PHE A 1 365 ? -20.884 8.231 16.009 1.00 90.88 365 PHE A N 1
ATOM 2951 C CA . PHE A 1 365 ? -20.724 7.089 16.906 1.00 90.88 365 PHE A CA 1
ATOM 2952 C C . PHE A 1 365 ? -22.012 6.266 16.949 1.00 90.88 365 PHE A C 1
ATOM 2954 O O . PHE A 1 365 ? -23.090 6.803 17.185 1.00 90.88 365 PHE A O 1
ATOM 2961 N N . LEU A 1 366 ? -21.898 4.964 16.711 1.00 91.31 366 LEU A N 1
ATOM 2962 C CA . LEU A 1 366 ? -23.030 4.046 16.614 1.00 91.31 366 LEU A CA 1
ATOM 2963 C C . LEU A 1 366 ? -23.213 3.244 17.903 1.00 91.31 366 LEU A C 1
ATOM 2965 O O . LEU A 1 366 ? -24.334 3.096 18.381 1.00 91.31 366 LEU A O 1
ATOM 2969 N N . SER A 1 367 ? -22.121 2.734 18.473 1.00 89.06 367 SER A N 1
ATOM 2970 C CA . SER A 1 367 ? -22.147 1.975 19.726 1.00 89.06 367 SER A CA 1
ATOM 2971 C C . SER A 1 367 ? -20.758 1.869 20.355 1.00 89.06 367 SER A C 1
ATOM 2973 O O . SER A 1 367 ? -19.742 2.003 19.674 1.00 89.06 367 SER A O 1
ATOM 2975 N N . SER A 1 368 ? -20.710 1.605 21.661 1.00 88.75 368 SER A N 1
ATOM 2976 C CA . SER A 1 368 ? -19.486 1.154 22.335 1.00 88.75 368 SER A CA 1
ATOM 2977 C C . SER A 1 368 ? -19.265 -0.335 22.052 1.00 88.75 368 SER A C 1
ATOM 2979 O O . SER A 1 368 ? -20.235 -1.096 22.029 1.00 88.75 368 SER A O 1
ATOM 2981 N N . PHE A 1 369 ? -18.019 -0.757 21.815 1.00 93.38 369 PHE A N 1
ATOM 2982 C CA . PHE A 1 369 ? -17.727 -2.119 21.344 1.00 93.38 369 PHE A CA 1
ATOM 2983 C C . PHE A 1 369 ? -16.475 -2.764 21.952 1.00 93.38 369 PHE A C 1
ATOM 2985 O O . PHE A 1 369 ? -16.407 -3.981 22.088 1.00 93.38 369 PHE A O 1
ATOM 2992 N N . GLY A 1 370 ? -15.469 -1.984 22.340 1.00 91.06 370 GLY A N 1
ATOM 2993 C CA . GLY A 1 370 ? -14.230 -2.504 22.901 1.00 91.06 370 GLY A CA 1
ATOM 2994 C C . GLY A 1 370 ? -13.234 -1.415 23.312 1.00 91.06 370 GLY A C 1
ATOM 2995 O O . GLY A 1 370 ? -13.590 -0.242 23.415 1.00 91.06 370 GLY A O 1
ATOM 2996 N N . PRO A 1 371 ? -11.969 -1.788 23.562 1.00 89.81 371 PRO A N 1
ATOM 2997 C CA . PRO A 1 371 ? -10.946 -0.847 24.007 1.00 89.81 371 PRO A CA 1
ATOM 2998 C C . PRO A 1 371 ? -10.488 0.088 22.888 1.00 89.81 371 PRO A C 1
ATOM 3000 O O . PRO A 1 371 ? -10.517 -0.281 21.713 1.00 89.81 371 PRO A O 1
ATOM 3003 N N . LYS A 1 372 ? -10.017 1.281 23.275 1.00 92.19 372 LYS A N 1
ATOM 3004 C CA . LYS A 1 372 ? -9.481 2.248 22.316 1.00 92.19 372 LYS A CA 1
ATOM 3005 C C . LYS A 1 372 ? -8.150 1.834 21.711 1.00 92.19 372 LYS A C 1
ATOM 3007 O O . LYS A 1 372 ? -7.323 1.295 22.436 1.00 92.19 372 LYS A O 1
ATOM 3012 N N . ILE A 1 373 ? -7.943 2.137 20.428 1.00 94.31 373 ILE A N 1
ATOM 3013 C CA . ILE A 1 373 ? -6.671 1.892 19.727 1.00 94.31 373 ILE A CA 1
ATOM 3014 C C . ILE A 1 373 ? -5.594 2.850 20.250 1.00 94.31 373 ILE A C 1
ATOM 3016 O O . ILE A 1 373 ? -5.795 4.066 20.298 1.00 94.31 373 ILE A O 1
ATOM 3020 N N . ARG A 1 374 ? -4.440 2.300 20.624 1.00 91.31 374 ARG A N 1
ATOM 3021 C CA . ARG A 1 374 ? -3.263 3.008 21.136 1.00 91.31 374 ARG A CA 1
ATOM 3022 C C . ARG A 1 374 ? -2.022 2.677 20.312 1.00 91.31 374 ARG A C 1
ATOM 3024 O O . ARG A 1 374 ? -2.014 1.802 19.449 1.00 91.31 374 ARG A O 1
ATOM 3031 N N . LYS A 1 375 ? -0.938 3.396 20.600 1.00 91.88 375 LYS A N 1
ATOM 3032 C CA . LYS A 1 375 ? 0.388 3.103 20.053 1.00 91.88 375 LYS A CA 1
ATOM 3033 C C . LYS A 1 375 ? 0.794 1.658 20.373 1.00 91.88 375 LYS A C 1
ATOM 3035 O O . LYS A 1 375 ? 0.800 1.265 21.533 1.00 91.88 375 LYS A O 1
ATOM 3040 N N . GLY A 1 376 ? 1.202 0.919 19.347 1.00 90.38 376 GLY A N 1
ATOM 3041 C CA . GLY A 1 376 ? 1.637 -0.475 19.427 1.00 90.38 376 GLY A CA 1
ATOM 3042 C C . GLY A 1 376 ? 0.524 -1.498 19.196 1.00 90.38 376 GLY A C 1
ATOM 3043 O O . GLY A 1 376 ? 0.837 -2.668 18.971 1.00 90.38 376 GLY A O 1
ATOM 3044 N N . ASP A 1 377 ? -0.743 -1.075 19.196 1.00 94.81 377 ASP A N 1
ATOM 3045 C CA . ASP A 1 377 ? -1.869 -1.990 19.050 1.00 94.81 377 ASP A CA 1
ATOM 3046 C C . ASP A 1 377 ? -1.993 -2.550 17.629 1.00 94.81 377 ASP A C 1
ATOM 3048 O O . ASP A 1 377 ? -1.673 -1.907 16.619 1.00 94.81 377 ASP A O 1
ATOM 3052 N N . LYS A 1 378 ? -2.524 -3.771 17.568 1.00 95.75 378 LYS A N 1
ATOM 3053 C CA . LYS A 1 378 ? -2.906 -4.464 16.341 1.00 95.75 378 LYS A CA 1
ATOM 3054 C C . LYS A 1 378 ? -4.400 -4.736 16.355 1.00 95.75 378 LYS A C 1
ATOM 3056 O O . LYS A 1 378 ? -4.916 -5.372 17.271 1.00 95.75 378 LYS A O 1
ATOM 3061 N N . VAL A 1 379 ? -5.091 -4.321 15.305 1.00 96.94 379 VAL A N 1
ATOM 3062 C CA . VAL A 1 379 ? -6.496 -4.658 15.080 1.00 96.94 379 VAL A CA 1
ATOM 3063 C C . VAL A 1 379 ? -6.587 -5.586 13.884 1.00 96.94 379 VAL A C 1
ATOM 3065 O O . VAL A 1 379 ? -6.134 -5.266 12.790 1.00 96.94 379 VAL A O 1
ATOM 3068 N N . PHE A 1 380 ? -7.200 -6.740 14.088 1.00 96.75 380 PHE A N 1
ATOM 3069 C CA . PHE A 1 380 ? -7.498 -7.703 13.045 1.00 96.75 380 PHE A CA 1
ATOM 3070 C C . PHE A 1 380 ? -8.977 -7.629 12.703 1.00 96.75 380 PHE A C 1
ATOM 3072 O O . PHE A 1 380 ? -9.833 -7.555 13.587 1.00 96.75 380 PHE A O 1
ATOM 3079 N N . SER A 1 381 ? -9.279 -7.689 11.413 1.00 96.06 381 SER A N 1
ATOM 3080 C CA . SER A 1 381 ? -10.645 -7.748 10.914 1.00 96.06 381 SER A CA 1
ATOM 3081 C C . SER A 1 381 ? -10.841 -8.954 10.011 1.00 96.06 381 SER A C 1
ATOM 3083 O O . SER A 1 381 ? -9.965 -9.298 9.214 1.00 96.06 381 SER A O 1
ATOM 3085 N N . LYS A 1 382 ? -12.010 -9.578 10.142 1.00 96.50 382 LYS A N 1
ATOM 3086 C CA . LYS A 1 382 ? -12.527 -10.577 9.209 1.00 96.50 382 LYS A CA 1
ATOM 3087 C C . LYS A 1 382 ? -13.779 -9.993 8.569 1.00 96.50 382 LYS A C 1
ATOM 3089 O O . LYS A 1 382 ? -14.745 -9.705 9.272 1.00 96.50 382 LYS A O 1
ATOM 3094 N N . LEU A 1 383 ? -13.738 -9.817 7.256 1.00 95.81 383 LEU A N 1
ATOM 3095 C CA . LEU A 1 383 ? -14.863 -9.387 6.438 1.00 95.81 383 LEU A CA 1
ATOM 3096 C C . LEU A 1 383 ? -15.474 -10.603 5.755 1.00 95.81 383 LEU A C 1
ATOM 3098 O O . LEU A 1 383 ? -14.756 -11.335 5.079 1.00 95.81 383 LEU A O 1
ATOM 3102 N N . GLU A 1 384 ? -16.780 -10.793 5.883 1.00 95.56 384 GLU A N 1
ATOM 3103 C CA . GLU A 1 384 ? -17.540 -11.759 5.092 1.00 95.56 384 GLU A CA 1
ATOM 3104 C C . GLU A 1 384 ? -18.525 -10.997 4.211 1.00 95.56 384 GLU A C 1
ATOM 3106 O O . GLU A 1 384 ? -19.388 -10.264 4.700 1.00 95.56 384 GLU A O 1
ATOM 3111 N N . LEU A 1 385 ? -18.353 -11.143 2.900 1.00 95.06 385 LEU A N 1
ATOM 3112 C CA . LEU A 1 385 ? -19.124 -10.438 1.888 1.00 95.06 385 LEU A CA 1
ATOM 3113 C C . LEU A 1 385 ? -19.946 -11.437 1.083 1.00 95.06 385 LEU A C 1
ATOM 3115 O O . LEU A 1 385 ? -19.398 -12.233 0.316 1.00 95.06 385 LEU A O 1
ATOM 3119 N N . THR A 1 386 ? -21.263 -11.370 1.241 1.00 94.19 386 THR A N 1
ATOM 3120 C CA . THR A 1 386 ? -22.224 -12.130 0.436 1.00 94.19 386 THR A CA 1
ATOM 3121 C C . THR A 1 386 ? -23.016 -11.185 -0.468 1.00 94.19 386 THR A C 1
ATOM 3123 O O . THR A 1 386 ? -22.834 -9.964 -0.428 1.00 94.19 386 THR A O 1
ATOM 3126 N N . SER A 1 387 ? -23.899 -11.737 -1.304 1.00 90.69 387 SER A N 1
ATOM 3127 C CA . SER A 1 387 ? -24.856 -10.933 -2.077 1.00 90.69 387 SER A CA 1
ATOM 3128 C C . SER A 1 387 ? -25.798 -10.122 -1.180 1.00 90.69 387 SER A C 1
ATOM 3130 O O . SER A 1 387 ? -26.239 -9.048 -1.582 1.00 90.69 387 SER A O 1
ATOM 3132 N N . ASP A 1 388 ? -26.057 -10.602 0.040 1.00 93.81 388 ASP A N 1
ATOM 3133 C CA . ASP A 1 388 ? -27.156 -10.115 0.878 1.00 93.81 388 ASP A CA 1
ATOM 3134 C C . ASP A 1 388 ? -26.666 -9.304 2.084 1.00 93.81 388 ASP A C 1
ATOM 3136 O O . ASP A 1 388 ? -27.340 -8.371 2.525 1.00 93.81 388 ASP A O 1
ATOM 3140 N N . SER A 1 389 ? -25.473 -9.613 2.605 1.00 95.75 389 SER A N 1
ATOM 3141 C CA . SER A 1 389 ? -24.956 -9.038 3.851 1.00 95.75 389 SER A CA 1
ATOM 3142 C C . SER A 1 389 ? -23.463 -8.720 3.806 1.00 95.75 389 SER A C 1
ATOM 3144 O O . SER A 1 389 ? -22.684 -9.369 3.105 1.00 95.75 389 SER A O 1
ATOM 3146 N N . ILE A 1 390 ? -23.068 -7.749 4.627 1.00 97.19 390 ILE A N 1
ATOM 3147 C CA . ILE A 1 390 ? -21.685 -7.454 4.991 1.00 97.19 390 ILE A CA 1
ATOM 3148 C C . ILE A 1 390 ? -21.540 -7.738 6.481 1.00 97.19 390 ILE A C 1
ATOM 3150 O O . ILE A 1 390 ? -22.155 -7.052 7.302 1.00 97.19 390 ILE A O 1
ATOM 3154 N N . LYS A 1 391 ? -20.686 -8.705 6.824 1.00 97.38 391 LYS A N 1
ATOM 3155 C CA . LYS A 1 391 ? -20.305 -8.970 8.212 1.00 97.38 391 LYS A CA 1
ATOM 3156 C C . LYS A 1 391 ? -18.861 -8.578 8.454 1.00 97.38 391 LYS A C 1
ATOM 3158 O O . LYS A 1 391 ? -17.978 -8.916 7.668 1.00 97.38 391 LYS A O 1
ATOM 3163 N N . MET A 1 392 ? -18.616 -7.873 9.550 1.00 97.38 392 MET A N 1
ATOM 3164 C CA . MET A 1 392 ? -17.271 -7.504 9.982 1.00 97.38 392 MET A CA 1
ATOM 3165 C C . MET A 1 392 ? -17.068 -7.937 11.425 1.00 97.38 392 MET A C 1
ATOM 3167 O O . MET A 1 392 ? -17.770 -7.469 12.318 1.00 97.38 392 MET A O 1
ATOM 3171 N N . TYR A 1 393 ? -16.074 -8.789 11.646 1.00 97.44 393 TYR A N 1
ATOM 3172 C CA . TYR A 1 393 ? -15.626 -9.208 12.969 1.00 97.44 393 TYR A CA 1
ATOM 3173 C C . TYR A 1 393 ? -14.325 -8.501 13.325 1.00 97.44 393 TYR A C 1
ATOM 3175 O O . TYR A 1 393 ? -13.496 -8.256 12.444 1.00 97.44 393 TYR A O 1
ATOM 3183 N N . VAL A 1 394 ? -14.121 -8.221 14.612 1.00 97.31 394 VAL A N 1
ATOM 3184 C CA . VAL A 1 394 ? -12.944 -7.506 15.115 1.00 97.31 394 VAL A CA 1
ATOM 3185 C C . VAL A 1 394 ? -12.248 -8.318 16.205 1.00 97.31 394 VAL A C 1
ATOM 3187 O O . VAL A 1 394 ? -12.879 -8.841 17.122 1.00 97.31 394 VAL A O 1
ATOM 3190 N N . LYS A 1 395 ? -10.920 -8.382 16.132 1.00 95.31 395 LYS A N 1
ATOM 3191 C CA . LYS A 1 395 ? -10.038 -8.817 17.218 1.00 95.31 395 LYS A CA 1
ATOM 3192 C C . LYS A 1 395 ? -9.034 -7.700 17.473 1.00 95.31 395 LYS A C 1
ATOM 3194 O O . LYS A 1 395 ? -8.426 -7.194 16.536 1.00 95.31 395 LYS A O 1
ATOM 3199 N N . HIS A 1 396 ? -8.878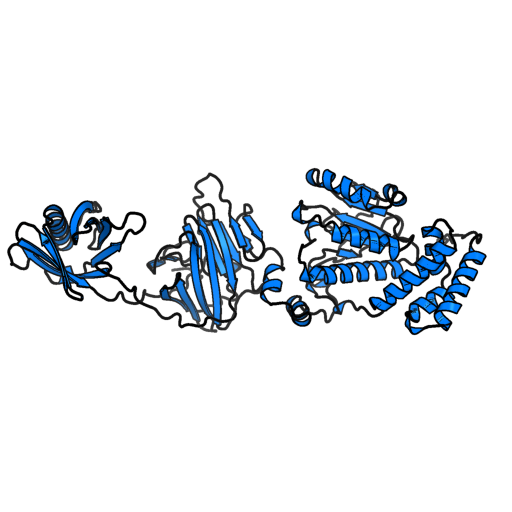 -7.303 18.727 1.00 94.56 396 HIS A N 1
ATOM 3200 C CA . HIS A 1 396 ? -7.959 -6.246 19.133 1.00 94.56 396 HIS A CA 1
ATOM 3201 C C . HIS A 1 396 ? -6.869 -6.861 20.012 1.00 94.56 396 HIS A C 1
ATOM 3203 O O . HIS A 1 396 ? -7.151 -7.401 21.083 1.00 94.56 396 HIS A O 1
ATOM 3209 N N . ASN A 1 397 ? -5.626 -6.801 19.534 1.00 92.94 397 ASN A N 1
ATOM 3210 C CA . ASN A 1 397 ? -4.479 -7.525 20.064 1.00 92.94 397 ASN A CA 1
ATOM 3211 C C . ASN A 1 397 ? -4.825 -9.011 20.153 1.00 92.94 397 ASN A C 1
ATOM 3213 O O . ASN A 1 397 ? -5.190 -9.594 19.136 1.00 92.94 397 ASN A O 1
ATOM 3217 N N . GLU A 1 398 ? -4.784 -9.615 21.338 1.00 89.38 398 GLU A N 1
ATOM 3218 C CA . GLU A 1 398 ? -5.170 -11.017 21.513 1.00 89.38 398 GLU A CA 1
ATOM 3219 C C . GLU A 1 398 ? -6.669 -11.226 21.777 1.00 89.38 398 GLU A C 1
ATOM 3221 O O . GLU A 1 398 ? -7.162 -12.341 21.625 1.00 89.38 398 GLU A O 1
ATOM 3226 N N . ARG A 1 399 ? -7.431 -10.168 22.089 1.00 90.00 399 ARG A N 1
ATOM 3227 C CA . ARG A 1 399 ? -8.840 -10.281 22.490 1.00 90.00 399 ARG A CA 1
ATOM 3228 C C . ARG A 1 399 ? -9.784 -10.260 21.289 1.00 90.00 399 ARG A C 1
ATOM 3230 O O . ARG A 1 399 ? -9.864 -9.265 20.564 1.00 90.00 399 ARG A O 1
ATOM 3237 N N . LYS A 1 400 ? -10.561 -11.330 21.109 1.00 94.12 400 LYS A N 1
ATOM 3238 C CA . LYS A 1 400 ? -11.616 -11.411 20.086 1.00 94.12 400 LYS A CA 1
ATOM 3239 C C . LYS A 1 400 ? -12.855 -10.653 20.560 1.00 94.12 400 LYS A C 1
ATOM 3241 O O . LYS A 1 400 ? -13.471 -11.026 21.552 1.00 94.12 400 LYS A O 1
ATOM 3246 N N . LEU A 1 401 ? -13.220 -9.587 19.858 1.00 94.94 401 LEU A N 1
ATOM 3247 C CA . LEU A 1 401 ? -14.374 -8.754 20.208 1.00 94.94 401 LEU A CA 1
ATOM 3248 C C . LEU A 1 401 ? -15.662 -9.210 19.512 1.00 94.94 401 LEU A C 1
ATOM 3250 O O . LEU A 1 401 ? -16.744 -8.789 19.904 1.00 94.94 401 LEU A O 1
ATOM 3254 N N . GLY A 1 402 ? -15.563 -10.110 18.533 1.00 95.62 402 GLY A N 1
ATOM 3255 C CA . GLY A 1 402 ? -16.722 -10.690 17.866 1.00 95.62 402 GLY A CA 1
ATOM 3256 C C . GLY A 1 402 ? -17.242 -9.846 16.706 1.00 95.62 402 GLY A C 1
ATOM 3257 O O . GLY A 1 402 ? -16.506 -9.076 16.082 1.00 95.62 402 GLY A O 1
ATOM 3258 N N . LEU A 1 403 ? -18.522 -10.044 16.399 1.00 97.31 403 LEU A N 1
ATOM 3259 C CA . LEU A 1 403 ? -19.234 -9.429 15.282 1.00 97.31 403 LEU A CA 1
ATOM 3260 C C . LEU A 1 403 ? -19.537 -7.952 15.569 1.00 97.31 403 LEU A C 1
ATOM 3262 O O . LEU A 1 403 ? -20.348 -7.633 16.432 1.00 97.31 403 LEU A O 1
ATOM 3266 N N . ALA A 1 404 ? -18.895 -7.054 14.826 1.00 97.50 404 ALA A N 1
ATOM 3267 C CA . ALA A 1 404 ? -19.068 -5.608 14.939 1.00 97.50 404 ALA A CA 1
ATOM 3268 C C . ALA A 1 404 ? -20.199 -5.081 14.054 1.00 97.50 404 ALA A C 1
ATOM 3270 O O . ALA A 1 404 ? -21.036 -4.300 14.503 1.00 97.50 404 ALA A O 1
ATOM 3271 N N . PHE A 1 405 ? -20.250 -5.523 12.801 1.00 97.81 405 PHE A N 1
ATOM 3272 C CA . PHE A 1 405 ? -21.276 -5.111 11.846 1.00 97.81 405 PHE A CA 1
ATOM 3273 C C . PHE A 1 405 ? -21.910 -6.342 11.218 1.00 97.81 405 PHE A C 1
ATOM 3275 O O . PHE A 1 405 ? -21.184 -7.244 10.809 1.00 97.81 405 PHE A O 1
ATOM 3282 N N . ASP A 1 406 ? -23.236 -6.345 11.116 1.00 97.31 406 ASP A N 1
ATOM 3283 C CA . ASP A 1 406 ? -24.029 -7.310 10.351 1.00 97.31 406 ASP A CA 1
ATOM 3284 C C . ASP A 1 406 ? -25.106 -6.541 9.587 1.00 97.31 406 ASP A C 1
ATOM 3286 O O . ASP A 1 406 ? -26.207 -6.310 10.086 1.00 97.31 406 ASP A O 1
ATOM 3290 N N . VAL A 1 407 ? -24.732 -6.017 8.420 1.00 96.00 407 VAL A N 1
ATOM 3291 C CA . VAL A 1 407 ? -25.529 -5.010 7.708 1.00 96.00 407 VAL A CA 1
ATOM 3292 C C . VAL A 1 407 ? -25.937 -5.495 6.315 1.00 96.00 407 VAL A C 1
ATOM 3294 O O . VAL A 1 407 ? -25.169 -6.213 5.673 1.00 96.00 407 VAL A O 1
ATOM 3297 N N . PRO A 1 408 ? -27.105 -5.079 5.789 1.00 95.06 408 PRO A N 1
ATOM 3298 C CA . PRO A 1 408 ? -27.522 -5.419 4.427 1.00 95.06 408 PRO A CA 1
ATOM 3299 C C . PRO A 1 408 ? -26.534 -4.927 3.360 1.00 95.06 408 PRO A C 1
ATOM 3301 O O . PRO A 1 408 ? -25.994 -3.827 3.488 1.00 95.06 408 PRO A O 1
ATOM 3304 N N . ARG A 1 409 ? -26.330 -5.689 2.276 1.00 89.94 409 ARG A N 1
ATOM 3305 C CA . ARG A 1 409 ? -25.377 -5.353 1.198 1.00 89.94 409 ARG A CA 1
ATOM 3306 C C . ARG A 1 409 ? -25.784 -4.124 0.381 1.00 89.94 409 ARG A C 1
ATOM 3308 O O . ARG A 1 409 ? -24.915 -3.333 0.026 1.00 89.94 409 ARG A O 1
ATOM 3315 N N . SER A 1 410 ? -27.078 -3.969 0.090 1.00 79.44 410 SER A N 1
ATOM 3316 C CA . SER A 1 410 ? -27.715 -2.786 -0.524 1.00 79.44 410 SER A CA 1
ATOM 3317 C C . SER A 1 410 ? -26.897 -2.085 -1.627 1.00 79.44 410 SER A C 1
ATOM 3319 O O . SER A 1 410 ? -26.665 -0.880 -1.558 1.00 79.44 410 SER A O 1
ATOM 3321 N N . ASN A 1 411 ? -26.451 -2.833 -2.644 1.00 77.62 411 ASN A N 1
ATOM 3322 C CA . ASN A 1 411 ? -25.669 -2.354 -3.802 1.00 77.62 411 ASN A CA 1
ATOM 3323 C C . ASN A 1 411 ? -24.272 -1.780 -3.501 1.00 77.62 411 ASN A C 1
ATOM 3325 O O . ASN A 1 411 ? -23.653 -1.163 -4.370 1.00 77.62 411 ASN A O 1
ATOM 3329 N N . ILE A 1 412 ? -23.736 -1.983 -2.300 1.00 85.69 412 ILE A N 1
ATOM 3330 C CA . ILE A 1 412 ? -22.334 -1.677 -2.015 1.00 85.69 412 ILE A CA 1
ATOM 3331 C C . ILE A 1 412 ? -21.482 -2.634 -2.850 1.00 85.69 412 ILE A C 1
ATOM 3333 O O . ILE A 1 412 ? -21.635 -3.844 -2.736 1.00 85.69 412 ILE A O 1
ATOM 3337 N N . SER A 1 413 ? -20.594 -2.103 -3.688 1.00 78.81 413 SER A N 1
ATOM 3338 C CA . SER A 1 413 ? -19.685 -2.904 -4.511 1.00 78.81 413 SER A CA 1
ATOM 3339 C C . SER A 1 413 ? -18.394 -3.200 -3.744 1.00 78.81 413 SER A C 1
ATOM 3341 O O . SER A 1 413 ? -18.374 -4.011 -2.822 1.00 78.81 413 SER A O 1
ATOM 3343 N N . ALA A 1 414 ? -17.307 -2.514 -4.057 1.00 91.12 414 ALA A N 1
ATOM 3344 C CA . ALA A 1 414 ? -16.001 -2.793 -3.495 1.00 91.12 414 ALA A CA 1
ATOM 3345 C C . ALA A 1 414 ? -15.763 -2.064 -2.167 1.00 91.12 414 ALA A C 1
ATOM 3347 O O . ALA A 1 414 ? -15.909 -0.839 -2.074 1.00 91.12 414 ALA A O 1
ATOM 3348 N N . LEU A 1 415 ? -15.336 -2.820 -1.153 1.00 95.88 415 LEU A N 1
ATOM 3349 C CA . LEU A 1 415 ? -14.832 -2.272 0.102 1.00 95.88 415 LEU A CA 1
ATOM 3350 C C . LEU A 1 415 ? -13.306 -2.177 0.080 1.00 95.88 415 LEU A C 1
ATOM 3352 O O . LEU A 1 415 ? -12.611 -3.052 -0.433 1.00 95.88 415 LEU A O 1
ATOM 3356 N N . TYR A 1 416 ? -12.794 -1.108 0.672 1.00 95.56 416 TYR A N 1
ATOM 3357 C CA . TYR A 1 416 ? -11.374 -0.819 0.803 1.00 95.56 416 TYR A CA 1
ATOM 3358 C C . TYR A 1 416 ? -11.045 -0.654 2.286 1.00 95.56 416 TYR A C 1
ATOM 3360 O O . TYR A 1 416 ? -11.767 0.089 2.963 1.00 95.56 416 TYR A O 1
ATOM 3368 N N . PRO A 1 417 ? -9.986 -1.304 2.805 1.00 96.19 417 PRO A N 1
ATOM 3369 C CA . PRO A 1 417 ? -9.510 -1.051 4.159 1.00 96.19 417 PRO A CA 1
ATOM 3370 C C . PRO A 1 417 ? -9.198 0.431 4.317 1.00 96.19 417 PRO A C 1
ATOM 3372 O O . PRO A 1 417 ? -8.645 1.041 3.409 1.00 96.19 417 PRO A O 1
ATOM 3375 N N . ALA A 1 418 ? -9.546 1.031 5.441 1.00 96.69 418 ALA A N 1
ATOM 3376 C CA . ALA A 1 418 ? -9.412 2.460 5.643 1.00 96.69 418 ALA A CA 1
ATOM 3377 C C . ALA A 1 418 ? -9.029 2.795 7.077 1.00 96.69 418 ALA A C 1
ATOM 3379 O O . ALA A 1 418 ? -9.355 2.067 8.015 1.00 96.69 418 ALA A O 1
ATOM 3380 N N . ILE A 1 419 ? -8.363 3.935 7.216 1.00 96.12 419 ILE A N 1
ATOM 3381 C CA . ILE A 1 419 ? -8.080 4.593 8.481 1.00 96.12 419 ILE A CA 1
ATOM 3382 C C . ILE A 1 419 ? -8.649 6.010 8.478 1.00 96.12 419 ILE A C 1
ATOM 3384 O O . ILE A 1 419 ? -8.691 6.682 7.446 1.00 96.12 419 ILE A O 1
ATOM 3388 N N . SER A 1 420 ? -9.063 6.460 9.654 1.00 94.50 420 SER A N 1
ATOM 3389 C CA . SER A 1 420 ? -9.487 7.831 9.933 1.00 94.50 420 SER A CA 1
ATOM 3390 C C . SER A 1 420 ? -8.769 8.286 11.194 1.00 94.50 420 SER A C 1
ATOM 3392 O O . SER A 1 420 ? -9.045 7.774 12.277 1.00 94.50 420 SER A O 1
ATOM 3394 N N . VAL A 1 421 ? -7.833 9.220 11.057 1.00 91.38 421 VAL A N 1
ATOM 3395 C CA . VAL A 1 421 ? -6.866 9.570 12.105 1.00 91.38 421 VAL A CA 1
ATOM 3396 C C . VAL A 1 421 ? -7.039 11.016 12.556 1.00 91.38 421 VAL A C 1
ATOM 3398 O O . VAL A 1 421 ? -7.189 11.914 11.727 1.00 91.38 421 VAL A O 1
ATOM 3401 N N . TYR A 1 422 ? -6.951 11.241 13.866 1.00 86.94 422 TYR A N 1
ATOM 3402 C CA . TYR A 1 422 ? -6.836 12.563 14.477 1.00 86.94 422 TYR A CA 1
ATOM 3403 C C . TYR A 1 422 ? -5.387 12.805 14.900 1.00 86.94 422 TYR A C 1
ATOM 3405 O O . TYR A 1 422 ? -4.840 12.054 15.709 1.00 86.94 422 TYR A O 1
ATOM 3413 N N . GLY A 1 423 ? -4.787 13.871 14.373 1.00 84.88 423 GLY A N 1
ATOM 3414 C CA . GLY A 1 423 ? -3.388 14.198 14.640 1.00 84.88 423 GLY A CA 1
ATOM 3415 C C . GLY A 1 423 ? -2.407 13.329 13.852 1.00 84.88 423 GLY A C 1
ATOM 3416 O O . GLY A 1 423 ? -2.756 12.726 12.834 1.00 84.88 423 GLY A O 1
ATOM 3417 N N . ASP A 1 424 ? -1.166 13.301 14.328 1.00 88.19 424 ASP A N 1
ATOM 3418 C CA . ASP A 1 424 ? -0.092 12.525 13.716 1.00 88.19 424 ASP A CA 1
ATOM 3419 C C . ASP A 1 424 ? -0.280 11.026 13.966 1.00 88.19 424 ASP A C 1
ATOM 3421 O O . ASP A 1 424 ? -0.640 10.593 15.069 1.00 88.19 424 ASP A O 1
ATOM 3425 N N . ALA A 1 425 ? -0.006 10.222 12.939 1.00 91.44 425 ALA A N 1
ATOM 3426 C CA . ALA A 1 425 ? -0.005 8.773 13.070 1.00 91.44 425 ALA A CA 1
ATOM 3427 C C . ALA A 1 425 ? 0.891 8.076 12.054 1.00 91.44 425 ALA A C 1
ATOM 3429 O O . ALA A 1 425 ? 1.139 8.561 10.950 1.00 91.44 425 ALA A O 1
ATOM 3430 N N . VAL A 1 426 ? 1.293 6.864 12.419 1.00 93.06 426 VAL A N 1
ATOM 3431 C CA . VAL A 1 426 ? 1.986 5.919 11.556 1.00 93.06 426 VAL A CA 1
ATOM 3432 C C . VAL A 1 426 ? 1.232 4.597 11.601 1.00 93.06 426 VAL A C 1
ATOM 3434 O O . VAL A 1 426 ? 1.123 3.965 12.653 1.00 93.06 426 VAL A O 1
ATOM 3437 N N . PHE A 1 427 ? 0.719 4.172 10.450 1.00 93.94 427 PHE A N 1
ATOM 3438 C CA . PHE A 1 427 ? -0.090 2.963 10.313 1.00 93.94 427 PHE A CA 1
ATOM 3439 C C . PHE A 1 427 ? 0.485 2.005 9.283 1.00 93.94 427 PHE A C 1
ATOM 3441 O O . PHE A 1 427 ? 1.036 2.420 8.265 1.00 93.94 427 PHE A O 1
ATOM 3448 N N . LYS A 1 428 ? 0.293 0.708 9.522 1.00 91.31 428 LYS A N 1
ATOM 3449 C CA . LYS A 1 428 ? 0.540 -0.347 8.537 1.00 91.31 428 LYS A CA 1
ATOM 3450 C C . LYS A 1 428 ? -0.722 -1.183 8.343 1.00 91.31 428 LYS A C 1
ATOM 3452 O O . LYS A 1 428 ? -1.256 -1.687 9.327 1.00 91.31 428 LYS A O 1
ATOM 3457 N N . ILE A 1 429 ? -1.167 -1.363 7.098 1.00 92.69 429 ILE A N 1
ATOM 3458 C CA . ILE A 1 429 ? -2.286 -2.255 6.752 1.00 92.69 429 ILE A CA 1
ATOM 3459 C C . ILE A 1 429 ? -1.766 -3.436 5.946 1.00 92.69 429 ILE A C 1
ATOM 3461 O O . ILE A 1 429 ? -1.065 -3.258 4.954 1.00 92.69 429 ILE A O 1
ATOM 3465 N N . ARG A 1 430 ? -2.128 -4.655 6.340 1.00 88.75 430 ARG A N 1
ATOM 3466 C CA . ARG A 1 430 ? -1.777 -5.878 5.611 1.00 88.75 430 ARG A CA 1
ATOM 3467 C C . ARG A 1 430 ? -3.021 -6.691 5.318 1.00 88.75 430 ARG A C 1
ATOM 3469 O O . ARG A 1 430 ? -3.813 -6.945 6.220 1.00 88.75 430 ARG A O 1
ATOM 3476 N N . LYS A 1 431 ? -3.153 -7.154 4.076 1.00 88.75 431 LYS A N 1
ATOM 3477 C CA . LYS A 1 431 ? -4.066 -8.251 3.747 1.00 88.75 431 LYS A CA 1
ATOM 3478 C C . LYS A 1 431 ? -3.422 -9.569 4.185 1.00 88.75 431 LYS A C 1
ATOM 3480 O O . LYS A 1 431 ? -2.228 -9.765 3.960 1.00 88.75 431 LYS A O 1
ATOM 3485 N N . LEU A 1 432 ? -4.195 -10.439 4.822 1.00 85.88 432 LEU A N 1
ATOM 3486 C CA . LEU A 1 432 ? -3.753 -11.760 5.265 1.00 85.88 432 LEU A CA 1
ATOM 3487 C C . LEU A 1 432 ? -4.406 -12.837 4.390 1.00 85.88 432 LEU A C 1
ATOM 3489 O O . LEU A 1 432 ? -5.585 -12.724 4.054 1.00 85.88 432 LEU A O 1
ATOM 3493 N N . ASP A 1 433 ? -3.651 -13.883 4.050 1.00 79.50 433 ASP A N 1
ATOM 3494 C CA . ASP A 1 433 ? -4.145 -14.987 3.211 1.00 79.50 433 ASP A CA 1
ATOM 3495 C C . ASP A 1 433 ? -5.127 -15.894 3.970 1.00 79.50 433 ASP A C 1
ATOM 3497 O O . ASP A 1 433 ? -6.078 -16.420 3.397 1.00 79.50 433 ASP A O 1
ATOM 3501 N N . ALA A 1 434 ? -4.915 -16.053 5.278 1.00 78.62 434 ALA A N 1
ATOM 3502 C CA . ALA A 1 434 ? -5.782 -16.799 6.178 1.00 78.62 434 ALA A CA 1
ATOM 3503 C C . ALA A 1 434 ? -5.649 -16.267 7.611 1.00 78.62 434 ALA A C 1
ATOM 3505 O O . ALA A 1 434 ? -4.623 -15.685 7.973 1.00 78.62 434 ALA A O 1
ATOM 3506 N N . TYR A 1 435 ? -6.669 -16.509 8.437 1.00 77.50 435 TYR A N 1
ATOM 3507 C CA . TYR A 1 435 ? -6.605 -16.275 9.879 1.00 77.50 435 TYR A CA 1
ATOM 3508 C C . TYR A 1 435 ? -6.758 -17.607 10.631 1.00 77.50 435 TYR A C 1
ATOM 3510 O O . TYR A 1 435 ? -7.760 -18.293 10.431 1.00 77.50 435 TYR A O 1
ATOM 3518 N N . PRO A 1 436 ? -5.791 -18.007 11.477 1.00 57.59 436 PRO A N 1
ATOM 3519 C CA . PRO A 1 436 ? -5.699 -19.378 11.990 1.00 57.59 436 PRO A CA 1
ATOM 3520 C C . PRO A 1 436 ? -6.629 -19.691 13.177 1.00 57.59 436 PRO A C 1
ATOM 3522 O O . PRO A 1 436 ? -6.597 -20.803 13.693 1.00 57.59 436 PRO A O 1
ATOM 3525 N N . SER A 1 437 ? -7.437 -18.735 13.646 1.00 69.56 437 SER A N 1
ATOM 3526 C CA . SER A 1 437 ? -8.302 -18.894 14.827 1.00 69.56 437 SER A CA 1
ATOM 3527 C C . SER A 1 437 ? -9.688 -18.289 14.598 1.00 69.56 437 SER A C 1
ATOM 3529 O O . SER A 1 437 ? -9.868 -17.469 13.696 1.00 69.56 437 SER A O 1
ATOM 3531 N N . SER A 1 438 ? -10.689 -18.705 15.385 1.00 83.31 438 SER A N 1
ATOM 3532 C CA . SER A 1 438 ? -12.024 -18.097 15.306 1.00 83.31 438 SER A CA 1
ATOM 3533 C C . SER A 1 438 ? -11.962 -16.608 15.666 1.00 83.31 438 SER A C 1
ATOM 3535 O O . SER A 1 438 ? -11.064 -16.169 16.382 1.00 83.31 438 SER A O 1
ATOM 3537 N N . MET A 1 439 ? -12.924 -15.831 15.168 1.00 87.56 439 MET A N 1
ATOM 3538 C CA . MET A 1 439 ? -13.101 -14.410 15.506 1.00 87.56 439 MET A CA 1
ATOM 3539 C C . MET A 1 439 ? -14.314 -14.197 16.421 1.00 87.56 439 MET A C 1
ATOM 3541 O O . MET A 1 439 ? -14.772 -13.069 16.584 1.00 87.56 439 MET A O 1
ATOM 3545 N N . GLU A 1 440 ? -14.842 -15.283 16.991 1.00 91.31 440 GLU A N 1
ATOM 3546 C CA . GLU A 1 440 ? -15.979 -15.244 17.908 1.00 91.31 440 GLU A CA 1
ATOM 3547 C C . GLU A 1 440 ? -15.599 -14.561 19.216 1.00 91.31 440 GLU A C 1
ATOM 3549 O O . GLU A 1 440 ? -14.454 -14.660 19.663 1.00 91.31 440 GLU A O 1
ATOM 3554 N N . TYR A 1 441 ? -16.568 -13.861 19.808 1.00 93.19 441 TYR A N 1
ATOM 3555 C CA . TYR A 1 441 ? -16.362 -13.071 21.016 1.00 93.19 441 TYR A CA 1
ATOM 3556 C C . TYR A 1 441 ? -15.725 -13.906 22.131 1.00 93.19 441 TYR A C 1
ATOM 3558 O O . TYR A 1 441 ? -16.181 -15.005 22.448 1.00 93.19 441 TYR A O 1
ATOM 3566 N N . GLU A 1 442 ? -14.681 -13.352 22.738 1.00 90.56 442 GLU A N 1
ATOM 3567 C CA . GLU A 1 442 ? -14.053 -13.892 23.932 1.00 90.56 442 GLU A CA 1
ATOM 3568 C C . GLU A 1 442 ? -14.144 -12.854 25.055 1.00 90.56 442 GLU A C 1
ATOM 3570 O O . GLU A 1 442 ? -13.661 -11.719 24.897 1.00 90.56 442 GLU A O 1
ATOM 3575 N N . PRO A 1 443 ? -14.780 -13.208 26.185 1.00 86.88 443 PRO A N 1
ATOM 3576 C CA . PRO A 1 443 ? -14.885 -12.298 27.307 1.00 86.88 443 PRO A CA 1
ATOM 3577 C C . PRO A 1 443 ? -13.503 -11.985 27.891 1.00 86.88 443 PRO A C 1
ATOM 3579 O O . PRO A 1 443 ? -12.573 -12.786 27.771 1.00 86.88 443 PRO A O 1
ATOM 3582 N N . PRO A 1 444 ? -13.341 -10.809 28.518 1.00 84.06 444 PRO A N 1
ATOM 3583 C CA . PRO A 1 444 ? -12.092 -10.476 29.175 1.00 84.06 444 PRO A CA 1
ATOM 3584 C C . PRO A 1 444 ? -11.823 -11.461 30.319 1.00 84.06 444 PRO A C 1
ATOM 3586 O O . PRO A 1 444 ? -12.715 -11.797 31.097 1.00 84.06 444 PRO A O 1
ATOM 3589 N N . VAL A 1 445 ? -10.575 -11.920 30.412 1.00 81.88 445 VAL A N 1
ATOM 3590 C CA . VAL A 1 445 ? -10.113 -12.786 31.499 1.00 81.88 445 VAL A CA 1
ATOM 3591 C C . VAL A 1 445 ? -9.398 -11.919 32.523 1.00 81.88 445 VAL A C 1
ATOM 3593 O O . VAL A 1 445 ? -8.369 -11.311 32.224 1.00 81.88 445 VAL A O 1
ATOM 3596 N N . TYR A 1 446 ? -9.940 -11.872 33.733 1.00 82.56 446 TYR A N 1
ATOM 3597 C CA . TYR A 1 446 ? -9.407 -11.059 34.818 1.00 82.56 446 TYR A CA 1
ATOM 3598 C C . TYR A 1 446 ? -8.558 -11.896 35.781 1.00 82.56 446 TYR A C 1
ATOM 3600 O O . TYR A 1 446 ? -8.935 -13.014 36.139 1.00 82.56 446 TYR A O 1
ATOM 3608 N N . LYS A 1 447 ? -7.405 -11.358 36.201 1.00 75.50 447 LYS A N 1
ATOM 3609 C CA . LYS A 1 447 ? -6.455 -12.007 37.119 1.00 75.50 447 LYS A CA 1
ATOM 3610 C C . LYS A 1 447 ? -6.366 -11.227 38.430 1.00 75.50 447 LYS A C 1
ATOM 3612 O O . LYS A 1 447 ? -5.465 -10.420 38.587 1.00 75.50 447 LYS A O 1
ATOM 3617 N N . GLY A 1 448 ? -7.253 -11.521 39.376 1.00 86.69 448 GLY A N 1
ATOM 3618 C CA . GLY A 1 448 ? -7.284 -10.835 40.667 1.00 86.69 448 GLY A CA 1
ATOM 3619 C C . GLY A 1 448 ? -8.639 -10.200 40.924 1.00 86.69 448 GLY A C 1
ATOM 3620 O O . GLY A 1 448 ? -9.663 -10.860 40.738 1.00 86.69 448 GLY A O 1
ATOM 3621 N N . ILE A 1 449 ? -8.636 -8.949 41.384 1.00 90.94 449 ILE A N 1
ATOM 3622 C CA . ILE A 1 449 ? -9.851 -8.192 41.726 1.00 90.94 449 ILE A CA 1
ATOM 3623 C C . ILE A 1 449 ? -10.430 -7.423 40.537 1.00 90.94 449 ILE A C 1
ATOM 3625 O O . ILE A 1 449 ? -11.548 -6.923 40.619 1.00 90.94 449 ILE A O 1
ATOM 3629 N N . GLU A 1 450 ? -9.700 -7.337 39.430 1.00 93.00 450 GLU A N 1
ATOM 3630 C CA . GLU A 1 450 ? -10.186 -6.777 38.178 1.00 93.00 450 GLU A CA 1
ATOM 3631 C C . GLU A 1 450 ? -11.443 -7.522 37.727 1.00 93.00 450 GLU A C 1
ATOM 3633 O O . GLU A 1 450 ? -11.616 -8.719 37.986 1.00 93.00 450 GLU A O 1
ATOM 3638 N N . GLY A 1 451 ? -12.346 -6.809 37.070 1.00 93.00 451 GLY A N 1
ATOM 3639 C CA . GLY A 1 451 ? -13.596 -7.409 36.643 1.00 93.00 451 GLY A CA 1
ATOM 3640 C C . GLY A 1 451 ? -14.704 -6.416 36.389 1.00 93.00 451 GLY A C 1
ATOM 3641 O O . GLY A 1 451 ? -14.619 -5.248 36.770 1.00 93.00 451 GLY A O 1
ATOM 3642 N N . ASP A 1 452 ? -15.758 -6.941 35.781 1.00 92.88 452 ASP A N 1
ATOM 3643 C CA . ASP A 1 452 ? -17.053 -6.295 35.667 1.00 92.88 452 ASP A CA 1
ATOM 3644 C C . ASP A 1 452 ? -17.990 -6.945 36.684 1.00 92.88 452 ASP A C 1
ATOM 3646 O O . ASP A 1 452 ? -18.140 -8.171 36.723 1.00 92.88 452 ASP A O 1
ATOM 3650 N N . TYR A 1 453 ? -18.591 -6.124 37.534 1.00 95.88 453 TYR A N 1
ATOM 3651 C CA . TYR A 1 453 ? -19.403 -6.571 38.652 1.00 95.88 453 TYR A CA 1
ATOM 3652 C C . TYR A 1 453 ? -20.784 -5.932 38.604 1.00 95.88 453 TYR A C 1
ATOM 3654 O O . TYR A 1 453 ? -20.913 -4.743 38.324 1.00 95.88 453 TYR A O 1
ATOM 3662 N N . LYS A 1 454 ? -21.813 -6.717 38.913 1.00 96.44 454 LYS A N 1
ATOM 3663 C CA . LYS A 1 454 ? -23.181 -6.249 39.143 1.00 96.44 454 LYS A CA 1
ATOM 3664 C C . LYS A 1 454 ? -23.406 -6.051 40.632 1.00 96.44 454 LYS A C 1
ATOM 3666 O O . LYS A 1 454 ? -22.863 -6.798 41.445 1.00 96.44 454 LYS A O 1
ATOM 3671 N N . PHE A 1 455 ? -24.198 -5.048 40.985 1.00 96.88 455 PHE A N 1
ATOM 3672 C CA . PHE A 1 455 ? -24.652 -4.865 42.360 1.00 96.88 455 PHE A CA 1
ATOM 3673 C C . PHE A 1 455 ? -25.618 -6.001 42.700 1.00 96.88 455 PHE A C 1
ATOM 3675 O O . PHE A 1 455 ? -26.556 -6.256 41.952 1.00 96.88 455 PHE A O 1
ATOM 3682 N N . GLU A 1 456 ? -25.407 -6.669 43.828 1.00 96.50 456 GLU A N 1
ATOM 3683 C CA . GLU A 1 456 ? -26.325 -7.703 44.315 1.00 96.50 456 GLU A CA 1
ATOM 3684 C C . GLU A 1 456 ? -27.179 -7.166 45.460 1.00 96.50 456 GLU A C 1
ATOM 3686 O O . GLU A 1 456 ? -28.406 -7.290 45.452 1.00 96.50 456 GLU A O 1
ATOM 3691 N N . GLU A 1 457 ? -26.523 -6.553 46.447 1.00 96.56 457 GLU A N 1
ATOM 3692 C CA . GLU A 1 457 ? -27.165 -6.111 47.678 1.00 96.56 457 GLU A CA 1
ATOM 3693 C C . GLU A 1 457 ? -26.357 -4.996 48.349 1.00 96.56 457 GLU A C 1
ATOM 3695 O O . GLU A 1 457 ? -25.141 -5.098 48.497 1.00 96.56 457 GLU A O 1
ATOM 3700 N N . ALA A 1 458 ? -27.045 -3.947 48.797 1.00 96.81 458 ALA A N 1
ATOM 3701 C CA . ALA A 1 458 ? -26.486 -2.901 49.643 1.00 96.81 458 ALA A CA 1
ATOM 3702 C C . ALA A 1 458 ? -27.093 -2.986 51.047 1.00 96.81 458 ALA A C 1
ATOM 3704 O O . ALA A 1 458 ? -28.321 -3.002 51.199 1.00 96.81 458 ALA A O 1
ATOM 3705 N N . LEU A 1 459 ? -26.230 -3.031 52.060 1.00 96.38 459 LEU A N 1
ATOM 3706 C CA . LEU A 1 459 ? -26.584 -3.159 53.469 1.00 96.38 459 LEU A CA 1
ATOM 3707 C C . LEU A 1 459 ? -26.076 -1.948 54.256 1.00 96.38 459 LEU A C 1
ATOM 3709 O O . LEU A 1 459 ? -24.904 -1.596 54.158 1.00 96.38 459 LEU A O 1
ATOM 3713 N N . GLU A 1 460 ? -26.932 -1.379 55.098 1.00 94.06 460 GLU A N 1
ATOM 3714 C CA . GLU A 1 460 ? -26.564 -0.428 56.152 1.00 94.06 460 GLU A CA 1
ATOM 3715 C C . GLU A 1 460 ? -26.911 -1.055 57.499 1.00 94.06 460 GLU A C 1
ATOM 3717 O O . GLU A 1 460 ? -28.062 -1.430 57.737 1.00 94.06 460 GLU A O 1
ATOM 3722 N N . ASN A 1 461 ? -25.921 -1.213 58.382 1.00 90.69 461 ASN A N 1
ATOM 3723 C CA . ASN A 1 461 ? -26.104 -1.843 59.693 1.00 90.69 461 ASN A CA 1
ATOM 3724 C C . ASN A 1 461 ? -26.792 -3.222 59.616 1.00 90.69 461 ASN A C 1
ATOM 3726 O O . ASN A 1 461 ? -27.630 -3.567 60.449 1.00 90.69 461 ASN A O 1
ATOM 3730 N N . GLY A 1 462 ? -26.470 -4.002 58.580 1.00 88.38 462 GLY A N 1
ATOM 3731 C CA . GLY A 1 462 ? -27.058 -5.322 58.322 1.00 88.38 462 GLY A CA 1
ATOM 3732 C C . GLY A 1 462 ? -28.473 -5.314 57.726 1.00 88.38 462 GLY A C 1
ATOM 3733 O O . GLY A 1 462 ? -29.009 -6.386 57.459 1.00 88.38 462 GLY A O 1
ATOM 3734 N N . THR A 1 463 ? -29.074 -4.147 57.477 1.00 93.44 463 THR A N 1
ATOM 3735 C CA . THR A 1 463 ? -30.400 -4.027 56.850 1.00 93.44 463 THR A CA 1
ATOM 3736 C C . THR A 1 463 ? -30.266 -3.677 55.370 1.00 93.44 463 THR A C 1
ATOM 3738 O O . THR A 1 463 ? -29.530 -2.760 55.008 1.00 93.44 463 THR A O 1
ATOM 3741 N N . ARG A 1 464 ? -30.990 -4.392 54.498 1.00 95.38 464 ARG A N 1
ATOM 3742 C CA . ARG A 1 464 ? -30.992 -4.132 53.050 1.00 95.38 464 ARG A CA 1
ATOM 3743 C C . ARG A 1 464 ? -31.633 -2.779 52.736 1.00 95.38 464 ARG A C 1
ATOM 3745 O O . ARG A 1 464 ? -32.813 -2.582 53.007 1.00 95.38 464 ARG A O 1
ATOM 3752 N N . THR A 1 465 ? -30.857 -1.881 52.126 1.00 95.00 465 THR A N 1
ATOM 3753 C CA . THR A 1 465 ? -31.310 -0.546 51.682 1.00 95.00 465 THR A CA 1
ATOM 3754 C C . THR A 1 465 ? -31.586 -0.492 50.173 1.00 95.00 465 THR A C 1
ATOM 3756 O O . THR A 1 465 ? -32.485 0.227 49.729 1.00 95.00 465 THR A O 1
ATOM 3759 N N . SER A 1 466 ? -30.862 -1.300 49.384 1.00 95.75 466 SER A N 1
ATOM 3760 C CA . SER A 1 466 ? -31.065 -1.443 47.933 1.00 95.75 466 SER A CA 1
ATOM 3761 C C . SER A 1 466 ? -32.368 -2.167 47.594 1.00 95.75 466 SER A C 1
ATOM 3763 O O . SER A 1 466 ? -32.675 -3.190 48.214 1.00 95.75 466 SER A O 1
ATOM 3765 N N . ASN A 1 467 ? -33.046 -1.745 46.528 1.00 94.69 467 ASN A N 1
ATOM 3766 C CA . ASN A 1 467 ? -34.098 -2.530 45.879 1.00 94.69 467 ASN A CA 1
ATOM 3767 C C . ASN A 1 467 ? -33.537 -3.337 44.684 1.00 94.69 467 ASN A C 1
ATOM 3769 O O . ASN A 1 467 ? -32.323 -3.438 44.501 1.00 94.69 467 ASN A O 1
ATOM 3773 N N . ASP A 1 468 ? -34.406 -3.950 43.877 1.00 93.75 468 ASP A N 1
ATOM 3774 C CA . ASP A 1 468 ? -33.973 -4.726 42.707 1.00 93.75 468 ASP A CA 1
ATOM 3775 C C . ASP A 1 468 ? -33.509 -3.864 41.519 1.00 93.75 468 ASP A C 1
ATOM 3777 O O . ASP A 1 468 ? -32.791 -4.375 40.661 1.00 93.75 468 ASP A O 1
ATOM 3781 N N . GLU A 1 469 ? -33.832 -2.565 41.471 1.00 93.44 469 GLU A N 1
ATOM 3782 C CA . GLU A 1 469 ? -33.330 -1.666 40.419 1.00 93.44 469 GLU A CA 1
ATOM 3783 C C . GLU A 1 469 ? -31.813 -1.505 40.493 1.00 93.44 469 GLU A C 1
ATOM 3785 O O . GLU A 1 469 ? -31.160 -1.354 39.458 1.00 93.44 469 GLU A O 1
ATOM 3790 N N . TRP A 1 470 ? -31.242 -1.605 41.700 1.00 95.88 470 TRP A N 1
ATOM 3791 C CA . TRP A 1 470 ? -29.805 -1.459 41.911 1.00 95.88 470 TRP A CA 1
ATOM 3792 C C . TRP A 1 470 ? -29.005 -2.541 41.193 1.00 95.88 470 TRP A C 1
ATOM 3794 O O . TRP A 1 470 ? -27.876 -2.276 40.800 1.00 95.88 470 TRP A O 1
ATOM 3804 N N . LYS A 1 471 ? -29.601 -3.708 40.909 1.00 94.69 471 LYS A N 1
ATOM 3805 C CA . LYS A 1 471 ? -28.969 -4.778 40.118 1.00 94.69 471 LYS A CA 1
ATOM 3806 C C . LYS A 1 471 ? -28.645 -4.360 38.683 1.00 94.69 471 LYS A C 1
ATOM 3808 O O . LYS A 1 471 ? -27.892 -5.045 37.998 1.00 94.69 471 LYS A O 1
ATOM 3813 N N . ASN A 1 472 ? -29.182 -3.237 38.204 1.00 93.38 472 ASN A N 1
ATOM 3814 C CA . ASN A 1 472 ? -28.795 -2.674 36.914 1.00 93.38 472 ASN A CA 1
ATOM 3815 C C . ASN A 1 472 ? -27.457 -1.924 36.971 1.00 93.38 472 ASN A C 1
ATOM 3817 O O . ASN A 1 472 ? -26.820 -1.788 35.927 1.00 93.38 472 ASN A O 1
ATOM 3821 N N . PHE A 1 473 ? -27.010 -1.496 38.154 1.00 95.31 473 PHE A N 1
ATOM 3822 C CA . PHE A 1 473 ? -25.758 -0.769 38.341 1.00 95.31 473 PHE A CA 1
ATOM 3823 C C . PHE A 1 473 ? -24.547 -1.698 38.324 1.00 95.31 473 PHE A C 1
ATOM 3825 O O . PHE A 1 473 ? -24.624 -2.884 38.664 1.00 95.31 473 PHE A O 1
ATOM 3832 N N . GLU A 1 474 ? -23.420 -1.143 37.893 1.00 96.12 474 GLU A N 1
ATOM 3833 C CA . GLU A 1 474 ? -22.198 -1.897 37.640 1.00 96.12 474 GLU A CA 1
ATOM 3834 C C . GLU A 1 474 ? -20.989 -1.247 38.311 1.00 96.12 474 GLU A C 1
ATOM 3836 O O . GLU A 1 474 ? -20.935 -0.034 38.509 1.00 96.12 474 GLU A O 1
ATOM 3841 N N . LEU A 1 475 ? -19.993 -2.063 38.638 1.00 96.19 475 LEU A N 1
ATOM 3842 C CA . LEU A 1 475 ? -18.649 -1.634 38.996 1.00 96.19 475 LEU A CA 1
ATOM 3843 C C . LEU A 1 475 ? -17.668 -2.284 38.026 1.00 96.19 475 LEU A C 1
ATOM 3845 O O . LEU A 1 475 ? -17.615 -3.506 37.919 1.00 96.19 475 LEU A O 1
ATOM 3849 N N . GLN A 1 476 ? -16.853 -1.468 37.370 1.00 94.69 476 GLN A N 1
ATOM 3850 C CA . GLN A 1 476 ? -15.711 -1.928 36.597 1.00 94.69 476 GLN A CA 1
ATOM 3851 C C . GLN A 1 476 ? -14.417 -1.650 37.366 1.00 94.69 476 GLN A C 1
ATOM 3853 O O . GLN A 1 476 ? -14.140 -0.504 37.731 1.00 94.69 476 GLN A O 1
ATOM 3858 N N . ILE A 1 477 ? -13.611 -2.690 37.582 1.00 94.25 477 ILE A N 1
ATOM 3859 C CA . ILE A 1 477 ? -12.301 -2.597 38.233 1.00 94.25 477 ILE A CA 1
ATOM 3860 C C . ILE A 1 477 ? -11.201 -2.829 37.196 1.00 94.25 477 ILE A C 1
ATOM 3862 O O . ILE A 1 477 ? -11.106 -3.907 36.608 1.00 94.25 477 ILE A O 1
ATOM 3866 N N . GLU A 1 478 ? -10.340 -1.829 37.003 1.00 91.12 478 GLU A N 1
ATOM 3867 C CA . GLU A 1 478 ? -9.206 -1.885 36.074 1.00 91.12 478 GLU A CA 1
ATOM 3868 C C . GLU A 1 478 ? -7.874 -1.669 36.798 1.00 91.12 478 GLU A C 1
ATOM 3870 O O . GLU A 1 478 ? -7.688 -0.641 37.450 1.00 91.12 478 GLU A O 1
ATOM 3875 N N . ASN A 1 479 ? -6.901 -2.558 36.598 1.00 90.00 479 ASN A N 1
ATOM 3876 C CA . ASN A 1 479 ? -5.516 -2.324 37.017 1.00 90.00 479 ASN A CA 1
ATOM 3877 C C . ASN A 1 479 ? -4.866 -1.191 36.192 1.00 90.00 479 ASN A C 1
ATOM 3879 O O . ASN A 1 479 ? -5.152 -1.011 35.000 1.00 90.00 479 ASN A O 1
ATOM 3883 N N . LYS A 1 480 ? -3.978 -0.414 36.820 1.00 87.94 480 LYS A N 1
ATOM 3884 C CA . LYS A 1 480 ? -3.109 0.577 36.175 1.00 87.94 480 LYS A CA 1
ATOM 3885 C C . LYS A 1 480 ? -1.647 0.129 36.263 1.00 87.94 480 LYS A C 1
ATOM 3887 O O . LYS A 1 480 ? -0.921 0.637 37.119 1.00 87.94 480 LYS A O 1
ATOM 3892 N N . PRO A 1 481 ? -1.182 -0.749 35.354 1.00 81.38 481 PRO A N 1
ATOM 3893 C CA . PRO A 1 481 ? 0.153 -1.340 35.452 1.00 81.38 481 PRO A CA 1
ATOM 3894 C C . PRO A 1 481 ? 1.260 -0.286 35.337 1.00 81.38 481 PRO A C 1
ATOM 3896 O O . PRO A 1 481 ? 2.223 -0.327 36.082 1.00 81.38 481 PRO A O 1
ATOM 3899 N N . GLU A 1 482 ? 1.059 0.737 34.503 1.00 81.56 482 GLU A N 1
ATOM 3900 C CA . GLU A 1 482 ? 1.963 1.891 34.325 1.00 81.56 482 GLU A CA 1
ATOM 3901 C C . GLU A 1 482 ? 2.229 2.678 35.625 1.00 81.56 482 GLU A C 1
ATOM 3903 O O . GLU A 1 482 ? 3.175 3.456 35.718 1.00 81.56 482 GLU A O 1
ATOM 3908 N N . ARG A 1 483 ? 1.336 2.546 36.613 1.00 82.62 483 ARG A N 1
ATOM 3909 C CA . ARG A 1 483 ? 1.394 3.232 37.913 1.00 82.62 483 ARG A CA 1
ATOM 3910 C C . ARG A 1 483 ? 1.449 2.248 39.081 1.00 82.62 483 ARG A C 1
ATOM 3912 O O . ARG A 1 483 ? 1.319 2.677 40.224 1.00 82.62 483 ARG A O 1
ATOM 3919 N N . SER A 1 484 ? 1.605 0.961 38.782 1.00 84.62 484 SER A N 1
ATOM 3920 C CA . SER A 1 484 ? 1.740 -0.115 39.757 1.00 84.62 484 SER A CA 1
ATOM 3921 C C . SER A 1 484 ? 3.189 -0.593 39.778 1.00 84.62 484 SER A C 1
ATOM 3923 O O . SER A 1 484 ? 3.894 -0.515 38.774 1.00 84.62 484 SER A O 1
ATOM 3925 N N . ASN A 1 485 ? 3.642 -1.085 40.923 1.00 87.06 485 ASN A N 1
ATOM 3926 C CA . ASN A 1 485 ? 4.956 -1.697 41.097 1.00 87.06 485 ASN A CA 1
ATOM 3927 C C . ASN A 1 485 ? 4.866 -2.850 42.110 1.00 87.06 485 ASN A C 1
ATOM 3929 O O . ASN A 1 485 ? 3.784 -3.168 42.609 1.00 87.06 485 ASN A O 1
ATOM 3933 N N . ASP A 1 486 ? 5.999 -3.476 42.418 1.00 82.25 486 ASP A N 1
ATOM 3934 C CA . ASP A 1 486 ? 6.044 -4.653 43.293 1.00 82.25 486 ASP A CA 1
ATOM 3935 C C . ASP A 1 486 ? 5.535 -4.378 44.719 1.00 82.25 486 ASP A C 1
ATOM 3937 O O . ASP A 1 486 ? 5.080 -5.301 45.389 1.00 82.25 486 ASP A O 1
ATOM 3941 N N . THR A 1 487 ? 5.563 -3.121 45.174 1.00 86.81 487 THR A N 1
ATOM 3942 C CA . THR A 1 487 ? 5.174 -2.738 46.539 1.00 86.81 487 THR A CA 1
ATOM 3943 C C . THR A 1 487 ? 3.785 -2.105 46.634 1.00 86.81 487 THR A C 1
ATOM 3945 O O . THR A 1 487 ? 3.229 -2.003 47.728 1.00 86.81 487 THR A O 1
ATOM 3948 N N . CYS A 1 488 ? 3.208 -1.667 45.511 1.00 89.75 488 CYS A N 1
ATOM 3949 C CA . CYS A 1 488 ? 1.901 -1.026 45.457 1.00 89.75 488 CYS A CA 1
ATOM 3950 C C . CYS A 1 488 ? 1.223 -1.235 44.096 1.00 89.75 488 CYS A C 1
ATOM 3952 O O . CYS A 1 488 ? 1.712 -0.797 43.052 1.00 89.75 488 CYS A O 1
ATOM 3954 N N . GLN A 1 489 ? 0.050 -1.862 44.115 1.00 92.94 489 GLN A N 1
ATOM 3955 C CA . GLN A 1 489 ? -0.821 -2.026 42.955 1.00 92.94 489 GLN A CA 1
ATOM 3956 C C . GLN A 1 489 ? -1.913 -0.955 42.964 1.00 92.94 489 GLN A C 1
ATOM 3958 O O . GLN A 1 489 ? -2.551 -0.727 43.992 1.00 92.94 489 GLN A O 1
ATOM 3963 N N . LEU A 1 490 ? -2.157 -0.318 41.818 1.00 93.81 490 LEU A N 1
ATOM 3964 C CA . LEU A 1 490 ? -3.177 0.716 41.657 1.00 93.81 490 LEU A CA 1
ATOM 3965 C C . LEU A 1 490 ? -4.320 0.220 40.767 1.00 93.81 490 LEU A C 1
ATOM 3967 O O . LEU A 1 490 ? -4.102 -0.195 39.628 1.00 93.81 490 LEU A O 1
ATOM 3971 N N . TYR A 1 491 ? -5.549 0.371 41.252 1.00 94.94 491 TYR A N 1
ATOM 3972 C CA . TYR A 1 491 ? -6.774 0.037 40.534 1.00 94.94 491 TYR A CA 1
ATOM 3973 C C . TYR A 1 491 ? -7.684 1.259 40.416 1.00 94.94 491 TYR A C 1
ATOM 3975 O O . TYR A 1 491 ? -7.825 2.046 41.352 1.00 94.94 491 TYR A O 1
ATOM 3983 N N . ASN A 1 492 ? -8.345 1.397 39.271 1.00 95.31 492 ASN A N 1
ATOM 3984 C CA . ASN A 1 492 ? -9.482 2.294 39.112 1.00 95.31 492 ASN A CA 1
ATOM 3985 C C . ASN A 1 492 ? -10.773 1.518 39.369 1.00 95.31 492 ASN A C 1
ATOM 3987 O O . ASN A 1 492 ? -10.984 0.466 38.770 1.00 95.31 492 ASN A O 1
ATOM 3991 N N . LEU A 1 493 ? -11.641 2.077 40.206 1.00 96.38 493 LEU A N 1
ATOM 3992 C CA . LEU A 1 493 ? -12.997 1.607 40.454 1.00 96.38 493 LEU A CA 1
ATOM 3993 C C . LEU A 1 493 ? -13.950 2.575 39.752 1.00 96.38 493 LEU A C 1
ATOM 3995 O O . LEU A 1 493 ? -14.049 3.738 40.142 1.00 96.38 493 LEU A O 1
ATOM 3999 N N . ASN A 1 494 ? -14.623 2.113 38.703 1.00 95.38 494 ASN A N 1
ATOM 4000 C CA . ASN A 1 494 ? -15.579 2.904 37.937 1.00 95.38 494 ASN A CA 1
ATOM 4001 C C . ASN A 1 494 ? -16.988 2.353 38.171 1.00 95.38 494 ASN A C 1
ATOM 4003 O O . ASN A 1 494 ? -17.359 1.333 37.595 1.00 95.38 494 ASN A O 1
ATOM 4007 N N . PHE A 1 495 ? -17.773 3.026 39.004 1.00 95.69 495 PHE A N 1
ATOM 4008 C CA . PHE A 1 495 ? -19.176 2.686 39.208 1.00 95.69 495 PHE A CA 1
ATOM 4009 C C . PHE A 1 495 ? -20.026 3.347 38.124 1.00 95.69 495 PHE A C 1
ATOM 4011 O O . PHE A 1 495 ? -19.928 4.558 37.907 1.00 95.69 495 PHE A O 1
ATOM 4018 N N . VAL A 1 496 ? -20.855 2.547 37.458 1.00 92.12 496 VAL A N 1
ATOM 4019 C CA . VAL A 1 496 ? -21.782 2.952 36.401 1.00 92.12 496 VAL A CA 1
ATOM 4020 C C . VAL A 1 496 ? -23.195 2.802 36.948 1.00 92.12 496 VAL A C 1
ATOM 4022 O O . VAL A 1 496 ? -23.732 1.696 37.014 1.00 92.12 496 VAL A O 1
ATOM 4025 N N . LEU A 1 497 ? -23.774 3.920 37.387 1.00 88.25 497 LEU A N 1
ATOM 4026 C CA . LEU A 1 497 ? -25.153 3.971 37.866 1.00 88.25 497 LEU A CA 1
ATOM 4027 C C . LEU A 1 497 ? -26.027 4.641 36.793 1.00 88.25 497 LEU A C 1
ATOM 4029 O O . LEU A 1 497 ? -26.383 4.031 35.790 1.00 88.25 497 LEU A O 1
ATOM 4033 N N . VAL A 1 498 ? -26.278 5.936 36.976 1.00 85.62 498 VAL A N 1
ATOM 4034 C CA . VAL A 1 498 ? -26.673 6.904 35.937 1.00 85.62 498 VAL A CA 1
ATOM 4035 C C . VAL A 1 498 ? -25.537 7.912 35.759 1.00 85.62 498 VAL A C 1
ATOM 4037 O O . VAL A 1 498 ? -25.114 8.209 34.643 1.00 85.62 498 VAL A O 1
ATOM 4040 N N . ASN A 1 499 ? -24.994 8.371 36.887 1.00 86.06 499 ASN A N 1
ATOM 4041 C CA . ASN A 1 499 ? -23.709 9.042 36.979 1.00 86.06 499 ASN A CA 1
ATOM 4042 C C . ASN A 1 499 ? -22.554 8.036 37.058 1.00 86.06 499 ASN A C 1
ATOM 4044 O O . ASN A 1 499 ? -22.734 6.862 37.395 1.00 86.06 499 ASN A O 1
ATOM 4048 N N . PHE A 1 500 ? -21.350 8.530 36.774 1.00 88.94 500 PHE A N 1
ATOM 4049 C CA . PHE A 1 500 ? -20.114 7.784 36.967 1.00 88.94 500 PHE A CA 1
ATOM 4050 C C . PHE A 1 500 ? -19.453 8.218 38.270 1.00 88.94 500 PHE A C 1
ATOM 4052 O O . PHE A 1 500 ? -19.020 9.368 38.367 1.00 88.94 500 PHE A O 1
ATOM 4059 N N . ILE A 1 501 ? -19.293 7.296 39.223 1.00 93.50 501 ILE A N 1
ATOM 4060 C CA . ILE A 1 501 ? -18.386 7.498 40.362 1.00 93.50 501 ILE A CA 1
ATOM 4061 C C . ILE A 1 501 ? -17.058 6.833 40.017 1.00 93.50 501 ILE A C 1
ATOM 4063 O O . ILE A 1 501 ? -17.009 5.645 39.703 1.00 93.50 501 ILE A O 1
ATOM 4067 N N . ARG A 1 502 ? -15.967 7.593 40.082 1.00 94.81 502 ARG A N 1
ATOM 4068 C CA . ARG A 1 502 ? -14.610 7.079 39.893 1.00 94.81 502 ARG A CA 1
ATOM 4069 C C . ARG A 1 502 ? -13.847 7.160 41.194 1.00 94.81 502 ARG A C 1
ATOM 4071 O O . ARG A 1 502 ? -13.735 8.246 41.767 1.00 94.81 502 ARG A O 1
ATOM 4078 N N . ALA A 1 503 ? -13.270 6.037 41.597 1.00 95.50 503 ALA A N 1
ATOM 4079 C CA . ALA A 1 503 ? -12.361 5.960 42.719 1.00 95.50 503 ALA A CA 1
ATOM 4080 C C . ALA A 1 503 ? -11.043 5.267 42.360 1.00 95.50 503 ALA A C 1
ATOM 4082 O O . ALA A 1 503 ? -10.945 4.571 41.348 1.00 95.50 503 ALA A O 1
ATOM 4083 N N . GLN A 1 504 ? -10.019 5.483 43.183 1.00 95.88 504 GLN A N 1
ATOM 4084 C CA . GLN A 1 504 ? -8.739 4.783 43.075 1.00 95.88 504 GLN A CA 1
ATOM 4085 C C . GLN A 1 504 ? -8.471 3.968 44.328 1.00 95.88 504 GLN A C 1
ATOM 4087 O O . GLN A 1 504 ? -8.518 4.513 45.430 1.00 95.88 504 GLN A O 1
ATOM 4092 N N . LEU A 1 505 ? -8.169 2.688 44.130 1.00 95.44 505 LEU A N 1
ATOM 4093 C CA . LEU A 1 505 ? -7.796 1.742 45.169 1.00 95.44 505 LEU A CA 1
ATOM 4094 C C . LEU A 1 505 ? -6.311 1.414 45.038 1.00 95.44 505 LEU A C 1
ATOM 4096 O O . LEU A 1 505 ? -5.857 1.003 43.971 1.00 95.44 505 LEU A O 1
ATOM 4100 N N . THR A 1 506 ? -5.564 1.576 46.120 1.00 94.69 506 THR A N 1
ATOM 4101 C CA . THR A 1 506 ? -4.182 1.105 46.236 1.00 94.69 506 THR A CA 1
ATOM 4102 C C . THR A 1 506 ? -4.132 -0.123 47.119 1.00 94.69 506 THR A C 1
ATOM 4104 O O . THR A 1 506 ? -4.718 -0.103 48.203 1.00 94.69 506 THR A O 1
ATOM 4107 N N . ARG A 1 507 ? -3.387 -1.136 46.688 1.00 93.12 507 ARG A N 1
ATOM 4108 C CA . ARG A 1 507 ? -3.080 -2.333 47.467 1.00 93.12 507 ARG A CA 1
ATOM 4109 C C . ARG A 1 507 ? -1.582 -2.413 47.704 1.00 93.12 507 ARG A C 1
ATOM 4111 O O . ARG A 1 507 ? -0.834 -2.458 46.730 1.00 93.12 507 ARG A O 1
ATOM 4118 N N . ASP A 1 508 ? -1.162 -2.427 48.962 1.00 91.69 508 ASP A N 1
ATOM 4119 C CA . ASP A 1 508 ? 0.253 -2.586 49.312 1.00 91.69 508 ASP A CA 1
ATOM 4120 C C . ASP A 1 508 ? 0.721 -4.054 49.262 1.00 91.69 508 ASP A C 1
ATOM 4122 O O . ASP A 1 508 ? -0.066 -4.979 49.040 1.00 91.69 508 ASP A O 1
ATOM 4126 N N . GLU A 1 509 ? 2.022 -4.267 49.466 1.00 88.75 509 GLU A N 1
ATOM 4127 C CA . GLU A 1 509 ? 2.669 -5.589 49.484 1.00 88.75 509 GLU A CA 1
ATOM 4128 C C . GLU A 1 509 ? 2.125 -6.550 50.557 1.00 88.75 509 GLU A C 1
ATOM 4130 O O . GLU A 1 509 ? 2.258 -7.766 50.419 1.00 88.75 509 GLU A O 1
ATOM 4135 N N . PHE A 1 510 ? 1.462 -6.031 51.595 1.00 88.50 510 PHE A N 1
ATOM 4136 C CA . PHE A 1 510 ? 0.823 -6.823 52.649 1.00 88.50 510 PHE A CA 1
ATOM 4137 C C . PHE A 1 510 ? -0.653 -7.118 52.350 1.00 88.50 510 PHE A C 1
ATOM 4139 O O . PHE A 1 510 ? -1.341 -7.735 53.165 1.00 88.50 510 PHE A O 1
ATOM 4146 N N . GLY A 1 511 ? -1.152 -6.688 51.187 1.00 85.00 511 GLY A N 1
ATOM 4147 C CA . GLY A 1 511 ? -2.540 -6.860 50.774 1.00 85.00 511 GLY A CA 1
ATOM 4148 C C . GLY A 1 511 ? -3.503 -5.864 51.420 1.00 85.00 511 GLY A C 1
ATOM 4149 O O . GLY A 1 511 ? -4.712 -6.073 51.344 1.00 85.00 511 GLY A O 1
ATOM 4150 N N .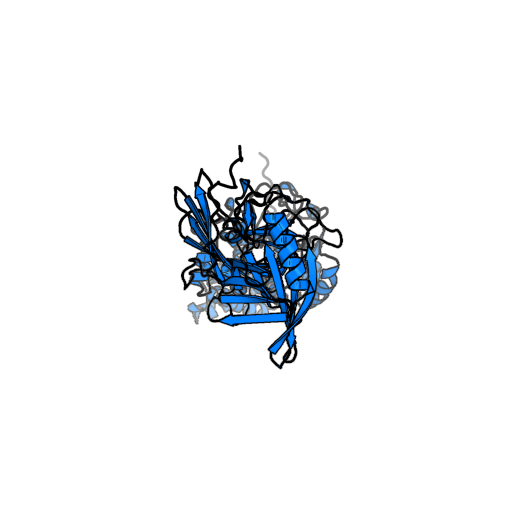 LYS A 1 512 ? -3.008 -4.791 52.051 1.00 90.44 512 LYS A N 1
ATOM 4151 C CA . LYS A 1 512 ? -3.866 -3.763 52.639 1.00 90.44 512 LYS A CA 1
ATOM 4152 C C . LYS A 1 512 ? -4.362 -2.811 51.560 1.00 90.44 512 LYS A C 1
ATOM 4154 O O . LYS A 1 512 ? -3.590 -2.162 50.853 1.00 90.44 512 LYS A O 1
ATOM 4159 N N . ASP A 1 513 ? -5.678 -2.701 51.500 1.00 93.44 513 ASP A N 1
ATOM 4160 C CA . ASP A 1 513 ? -6.403 -1.881 50.544 1.00 93.44 513 ASP A CA 1
ATOM 4161 C C . ASP A 1 513 ? -6.717 -0.492 51.119 1.00 93.44 513 ASP A C 1
ATOM 4163 O O . ASP A 1 513 ? -7.116 -0.364 52.276 1.00 93.44 513 ASP A O 1
ATOM 4167 N N . ASN A 1 514 ? -6.560 0.560 50.312 1.00 92.69 514 ASN A N 1
ATOM 4168 C CA . ASN A 1 514 ? -6.945 1.930 50.668 1.00 92.69 514 ASN A CA 1
ATOM 4169 C C . ASN A 1 514 ? -7.562 2.650 49.463 1.00 92.69 514 ASN A C 1
ATOM 4171 O O . ASN A 1 514 ? -7.066 2.516 48.345 1.00 92.69 514 ASN A O 1
ATOM 4175 N N . VAL A 1 515 ? -8.600 3.457 49.693 1.00 94.06 515 VAL A N 1
ATOM 4176 C CA . VAL A 1 515 ? -9.190 4.343 48.677 1.00 94.06 515 VAL A CA 1
ATOM 4177 C C . VAL A 1 515 ? -8.606 5.748 48.835 1.00 94.06 515 VAL A C 1
ATOM 4179 O O . VAL A 1 515 ? -8.651 6.312 49.925 1.00 94.06 515 VAL A O 1
ATOM 4182 N N . ILE A 1 516 ? -8.042 6.315 47.764 1.00 87.00 516 ILE A N 1
ATOM 4183 C CA . ILE A 1 516 ? -7.270 7.578 47.827 1.00 87.00 516 ILE A CA 1
ATOM 4184 C C . ILE A 1 516 ? -7.841 8.723 46.980 1.00 87.00 516 ILE A C 1
ATOM 4186 O O . ILE A 1 516 ? -7.419 9.869 47.119 1.00 87.00 516 ILE A O 1
ATOM 4190 N N . LEU A 1 517 ? -8.797 8.439 46.097 1.00 86.88 517 LEU A N 1
ATOM 4191 C CA . LEU A 1 517 ? -9.455 9.433 45.250 1.00 86.88 517 LEU A CA 1
ATOM 4192 C C . LEU A 1 517 ? -10.901 9.004 45.049 1.00 86.88 517 LEU A C 1
ATOM 4194 O O . LEU A 1 517 ? -11.128 7.835 44.756 1.00 86.88 517 LEU A O 1
ATOM 4198 N N . ILE A 1 518 ? -11.848 9.933 45.170 1.00 89.81 518 ILE A N 1
ATOM 4199 C CA . ILE A 1 518 ? -13.265 9.719 44.859 1.00 89.81 518 ILE A CA 1
ATOM 4200 C C . ILE A 1 518 ? -13.760 10.947 44.098 1.00 89.81 518 ILE A C 1
ATOM 4202 O O . ILE A 1 518 ? -13.526 12.084 44.502 1.00 89.81 518 ILE A O 1
ATOM 4206 N N . SER A 1 519 ? -14.434 10.723 42.979 1.00 89.75 519 SER A N 1
ATOM 4207 C CA . SER A 1 519 ? -15.031 11.774 42.154 1.00 89.75 519 SER A CA 1
ATOM 4208 C C . SER A 1 519 ? -16.328 11.271 41.528 1.00 89.75 519 SER A C 1
ATOM 4210 O O . SER A 1 519 ? -16.479 10.069 41.327 1.00 89.75 519 SER A O 1
ATOM 4212 N N . SER A 1 520 ? -17.262 12.172 41.221 1.00 85.75 520 SER A N 1
ATOM 4213 C CA . SER A 1 520 ? -18.520 11.835 40.542 1.00 85.75 520 SER A CA 1
ATOM 4214 C C . SER A 1 520 ? -18.846 12.841 39.439 1.00 85.75 520 SER A C 1
ATOM 4216 O O . SER A 1 520 ? -18.419 13.997 39.511 1.00 85.75 520 SER A O 1
ATOM 4218 N N . SER A 1 521 ? -19.605 12.421 38.425 1.00 80.94 521 SER A N 1
ATOM 4219 C CA . SER A 1 521 ? -20.218 13.337 37.461 1.00 80.94 521 SER A CA 1
ATOM 4220 C C . SER A 1 521 ? -21.348 14.142 38.115 1.00 80.94 521 SER A C 1
ATOM 4222 O O . SER A 1 521 ? -22.207 13.590 38.790 1.00 80.94 521 SER A O 1
ATOM 4224 N N . ALA A 1 522 ? -21.360 15.461 37.913 1.00 67.75 522 ALA A N 1
ATOM 4225 C CA . ALA A 1 522 ? -22.285 16.384 38.578 1.00 67.75 522 ALA A CA 1
ATOM 4226 C C . ALA A 1 522 ? -23.609 16.586 37.810 1.00 67.75 522 ALA A C 1
ATOM 4228 O O . ALA A 1 522 ? -24.014 17.721 37.563 1.00 67.75 522 ALA A O 1
ATOM 4229 N N . ILE A 1 523 ? -24.265 15.501 37.385 1.00 72.12 523 ILE A N 1
ATOM 4230 C CA . ILE A 1 523 ? -25.604 15.581 36.775 1.00 72.12 523 ILE A CA 1
ATOM 4231 C C . ILE A 1 523 ? -26.643 15.393 37.882 1.00 72.12 523 ILE A C 1
ATOM 4233 O O . ILE A 1 523 ? -26.509 14.478 38.693 1.00 72.12 523 ILE A O 1
ATOM 4237 N N . GLY A 1 524 ? -27.668 16.252 37.915 1.00 74.62 524 GLY A N 1
ATOM 4238 C CA . GLY A 1 524 ? -28.808 16.085 38.815 1.00 74.62 524 GLY A CA 1
ATOM 4239 C C . GLY A 1 524 ? -29.543 14.787 38.495 1.00 74.62 524 GLY A C 1
ATOM 4240 O O . GLY A 1 524 ? -30.022 14.613 37.374 1.00 74.62 524 GLY A O 1
ATOM 4241 N N . ILE A 1 525 ? -29.584 13.874 39.461 1.00 79.62 525 ILE A N 1
ATOM 4242 C CA . ILE A 1 525 ? -30.282 12.595 39.363 1.00 79.62 525 ILE A CA 1
ATOM 4243 C C . ILE A 1 525 ? -31.234 12.455 40.549 1.00 79.62 525 ILE A C 1
ATOM 4245 O O . ILE A 1 525 ? -30.904 12.879 41.654 1.00 79.62 525 ILE A O 1
ATOM 4249 N N . ASP A 1 526 ? -32.387 11.835 40.308 1.00 81.38 526 ASP A N 1
ATOM 4250 C CA . ASP A 1 526 ? -33.431 11.594 41.305 1.00 81.38 526 ASP A CA 1
ATOM 4251 C C . ASP A 1 526 ? -33.699 10.085 41.458 1.00 81.38 526 ASP A C 1
ATOM 4253 O O . ASP A 1 526 ? -33.254 9.263 40.652 1.00 81.38 526 ASP A O 1
ATOM 4257 N N . GLY A 1 527 ? -34.440 9.707 42.502 1.00 89.88 527 GLY A N 1
ATOM 4258 C CA . GLY A 1 527 ? -34.867 8.324 42.734 1.00 89.88 527 GLY A CA 1
ATOM 4259 C C . GLY A 1 527 ? -33.749 7.389 43.211 1.00 89.88 527 GLY A C 1
ATOM 4260 O O . GLY A 1 527 ? -32.829 7.791 43.926 1.00 89.88 527 GLY A O 1
ATOM 4261 N N . GLU A 1 528 ? -33.837 6.112 42.837 1.00 92.12 528 GLU A N 1
ATOM 4262 C CA . GLU A 1 528 ? -32.937 5.061 43.334 1.00 92.12 528 GLU A CA 1
ATOM 4263 C C . GLU A 1 528 ? -31.489 5.220 42.870 1.00 92.12 528 GLU A C 1
ATOM 4265 O O . GLU A 1 528 ? -30.569 4.901 43.619 1.00 92.12 528 GLU A O 1
ATOM 4270 N N . ALA A 1 529 ? -31.263 5.784 41.680 1.00 89.56 529 ALA A N 1
ATOM 4271 C CA . ALA A 1 529 ? -29.915 6.094 41.214 1.00 89.56 529 ALA A CA 1
ATOM 4272 C C . ALA A 1 529 ? -29.227 7.138 42.109 1.00 89.56 529 ALA A C 1
ATOM 4274 O O . ALA A 1 529 ? -28.040 7.002 42.402 1.00 89.56 529 ALA A O 1
ATOM 4275 N N . ALA A 1 530 ? -29.971 8.144 42.587 1.00 90.25 530 ALA A N 1
ATOM 4276 C CA . ALA A 1 530 ? -29.460 9.149 43.518 1.00 90.25 530 ALA A CA 1
ATOM 4277 C C . ALA A 1 530 ? -29.122 8.533 44.882 1.00 90.25 530 ALA A C 1
ATOM 4279 O O . ALA A 1 530 ? -28.049 8.790 45.430 1.00 90.25 530 ALA A O 1
ATOM 4280 N N . ARG A 1 531 ? -30.004 7.662 45.397 1.00 93.69 531 ARG A N 1
ATOM 4281 C CA . ARG A 1 531 ? -29.765 6.911 46.641 1.00 93.69 531 ARG A CA 1
ATOM 4282 C C . ARG A 1 531 ? -28.526 6.021 46.537 1.00 93.69 531 ARG A C 1
ATOM 4284 O O . ARG A 1 531 ? -27.697 6.035 47.441 1.00 93.69 531 ARG A O 1
ATOM 4291 N N . ALA A 1 532 ? -28.369 5.301 45.428 1.00 94.00 532 ALA A N 1
ATOM 4292 C CA . ALA A 1 532 ? -27.202 4.461 45.185 1.00 94.00 532 ALA A CA 1
ATOM 4293 C C . ALA A 1 532 ? -25.909 5.278 45.051 1.00 94.00 532 ALA A C 1
ATOM 4295 O O . ALA A 1 532 ? -24.867 4.862 45.555 1.00 94.00 532 ALA A O 1
ATOM 4296 N N . GLU A 1 533 ? -25.961 6.460 44.426 1.00 92.62 533 GLU A N 1
ATOM 4297 C CA . GLU A 1 533 ? -24.793 7.337 44.314 1.00 92.62 533 GLU A CA 1
ATOM 4298 C C . GLU A 1 533 ? -24.322 7.846 45.687 1.00 92.62 533 GLU A C 1
ATOM 4300 O O . GLU A 1 533 ? -23.121 7.826 45.969 1.00 92.62 533 GLU A O 1
ATOM 4305 N N . ILE A 1 534 ? -25.256 8.274 46.546 1.00 91.12 534 ILE A N 1
ATOM 4306 C CA . ILE A 1 534 ? -24.966 8.698 47.927 1.00 91.12 534 ILE A CA 1
ATOM 4307 C C . ILE A 1 534 ? -24.356 7.533 48.708 1.00 91.12 534 ILE A C 1
ATOM 4309 O O . ILE A 1 534 ? -23.259 7.673 49.248 1.00 91.12 534 ILE A O 1
ATOM 4313 N N . PHE A 1 535 ? -25.005 6.368 48.665 1.00 94.94 535 PHE A N 1
ATOM 4314 C CA . PHE A 1 535 ? -24.546 5.160 49.343 1.00 94.94 535 PHE A CA 1
ATOM 4315 C C . PHE A 1 535 ? -23.108 4.785 48.954 1.00 94.94 535 PHE A C 1
ATOM 4317 O O . PHE A 1 535 ? -22.262 4.564 49.817 1.00 94.94 535 PHE A O 1
ATOM 4324 N N . VAL A 1 536 ? -22.792 4.750 47.653 1.00 95.19 536 VAL A N 1
ATOM 4325 C CA . VAL A 1 536 ? -21.442 4.398 47.178 1.00 95.19 536 VAL A CA 1
ATOM 4326 C C . VAL A 1 536 ? -20.411 5.442 47.611 1.00 95.19 536 VAL A C 1
ATOM 4328 O O . VAL A 1 536 ? -19.304 5.077 48.005 1.00 95.19 536 VAL A O 1
ATOM 4331 N N . LYS A 1 537 ? -20.741 6.740 47.574 1.00 92.75 537 LYS A N 1
ATOM 4332 C CA . LYS A 1 537 ? -19.826 7.795 48.041 1.00 92.75 537 LYS A CA 1
ATOM 4333 C C . LYS A 1 537 ? -19.524 7.670 49.530 1.00 92.75 537 LYS A C 1
ATOM 4335 O O . LYS A 1 537 ? -18.361 7.799 49.910 1.00 92.75 537 LYS A O 1
ATOM 4340 N N . GLU A 1 538 ? -20.537 7.421 50.353 1.00 92.75 538 GLU A N 1
ATOM 4341 C CA . GLU A 1 538 ? -20.378 7.233 51.798 1.00 92.75 538 GLU A CA 1
ATOM 4342 C C . GLU A 1 538 ? -19.565 5.973 52.103 1.00 92.75 538 GLU A C 1
ATOM 4344 O O . GLU A 1 538 ? -18.581 6.044 52.838 1.00 92.75 538 GLU A O 1
ATOM 4349 N N . LEU A 1 539 ? -19.885 4.856 51.443 1.00 95.50 539 LEU A N 1
ATOM 4350 C CA . LEU A 1 539 ? -19.150 3.596 51.546 1.00 95.50 539 LEU A CA 1
ATOM 4351 C C . LEU A 1 539 ? -17.658 3.759 51.220 1.00 95.50 539 LEU A C 1
ATOM 4353 O O . LEU A 1 539 ? -16.806 3.244 51.941 1.00 95.50 539 LEU A O 1
ATOM 4357 N N . LEU A 1 540 ? -17.332 4.465 50.133 1.00 95.38 540 LEU A N 1
ATOM 4358 C CA . LEU A 1 540 ? -15.945 4.695 49.721 1.00 95.38 540 LEU A CA 1
ATOM 4359 C C . LEU A 1 540 ? -15.229 5.711 50.622 1.00 95.38 540 LEU A C 1
ATOM 4361 O O . LEU A 1 540 ? -14.023 5.594 50.827 1.00 95.38 540 LEU A O 1
ATOM 4365 N N . SER A 1 541 ? -15.947 6.700 51.159 1.00 93.25 541 SER A N 1
ATOM 4366 C CA . SER A 1 541 ? -15.376 7.697 52.077 1.00 93.25 541 SER A CA 1
ATOM 4367 C C . SER A 1 541 ? -15.065 7.095 53.450 1.00 93.25 541 SER A C 1
ATOM 4369 O O . SER A 1 541 ? -14.083 7.478 54.085 1.00 93.25 541 SER A O 1
ATOM 4371 N N . ASP A 1 542 ? -15.861 6.116 53.883 1.00 94.38 542 ASP A N 1
ATOM 4372 C CA . ASP A 1 542 ? -15.658 5.340 55.108 1.00 94.38 542 ASP A CA 1
ATOM 4373 C C . ASP A 1 542 ? -15.054 3.948 54.837 1.00 94.38 542 ASP A C 1
ATOM 4375 O O . ASP A 1 542 ? -15.295 2.990 55.570 1.00 94.38 542 ASP A O 1
ATOM 4379 N N . PHE A 1 543 ? -14.263 3.807 53.771 1.00 96.31 543 PHE A N 1
ATOM 4380 C CA . PHE A 1 543 ? -13.731 2.518 53.328 1.00 96.31 543 PHE A CA 1
ATOM 4381 C C . PHE A 1 543 ? -12.972 1.771 54.443 1.00 96.31 543 PHE A C 1
ATOM 4383 O O . PHE A 1 543 ? -12.011 2.289 55.025 1.00 96.31 543 PHE A O 1
ATOM 4390 N N . GLY A 1 544 ? -13.403 0.542 54.732 1.00 93.69 544 GLY A N 1
ATOM 4391 C CA . GLY A 1 544 ? -12.819 -0.363 55.725 1.00 93.69 544 GLY A CA 1
ATOM 4392 C C . GLY A 1 544 ? -12.032 -1.521 55.106 1.00 93.69 544 GLY A C 1
ATOM 4393 O O . GLY A 1 544 ? -11.053 -1.971 55.697 1.00 93.69 544 GLY A O 1
ATOM 4394 N N . GLY A 1 545 ? -12.414 -1.973 53.911 1.00 94.19 545 GLY A N 1
ATOM 4395 C CA . GLY A 1 545 ? -11.697 -3.005 53.167 1.00 94.19 545 GLY A CA 1
ATOM 4396 C C . GLY A 1 545 ? -12.537 -3.632 52.059 1.00 94.19 545 GLY A C 1
ATOM 4397 O O . GLY A 1 545 ? -13.690 -3.254 51.835 1.00 94.19 545 GLY A O 1
ATOM 4398 N N . ILE A 1 546 ? -11.953 -4.622 51.384 1.00 95.12 546 ILE A N 1
ATOM 4399 C CA . ILE A 1 546 ? -12.665 -5.481 50.435 1.00 95.12 546 ILE A CA 1
ATOM 4400 C C . ILE A 1 546 ? -12.525 -6.952 50.808 1.00 95.12 546 ILE A C 1
ATOM 4402 O O . ILE A 1 546 ? -11.507 -7.380 51.348 1.00 95.12 546 ILE A O 1
ATOM 4406 N N . SER A 1 547 ? -13.554 -7.730 50.491 1.00 92.56 547 SER A N 1
ATOM 4407 C CA . SER A 1 547 ? -13.561 -9.186 50.623 1.00 92.56 547 SER A CA 1
ATOM 4408 C C . SER A 1 547 ? -13.870 -9.807 49.268 1.00 92.56 547 SER A C 1
ATOM 4410 O O . SER A 1 547 ? -14.787 -9.367 48.577 1.00 92.56 547 SER A O 1
ATOM 4412 N N . VAL A 1 548 ? -13.094 -10.813 48.865 1.00 91.19 548 VAL A N 1
ATOM 4413 C CA . VAL A 1 548 ? -13.238 -11.466 47.557 1.00 91.19 548 VAL A CA 1
ATOM 4414 C C . VAL A 1 548 ? -13.319 -12.971 47.751 1.00 91.19 548 VAL A C 1
ATOM 4416 O O . VAL A 1 548 ? -12.417 -13.576 48.327 1.00 91.19 548 VAL A O 1
ATOM 4419 N N . SER A 1 549 ? -14.397 -13.579 47.259 1.00 90.25 549 SER A N 1
ATOM 4420 C CA . SER A 1 549 ? -14.625 -15.023 47.337 1.00 90.25 549 SER A CA 1
ATOM 4421 C C . SER A 1 549 ? -15.267 -15.530 46.049 1.00 90.25 549 SER A C 1
ATOM 4423 O O . SER A 1 549 ? -16.464 -15.350 45.809 1.00 90.25 549 SER A O 1
ATOM 4425 N N . GLY A 1 550 ? -14.451 -16.153 45.195 1.00 87.88 550 GLY A N 1
ATOM 4426 C CA . GLY A 1 550 ? -14.866 -16.581 43.861 1.00 87.88 550 GLY A CA 1
ATOM 4427 C C . GLY A 1 550 ? -15.290 -15.388 43.002 1.00 87.88 550 GLY A C 1
ATOM 4428 O O . GLY A 1 550 ? -14.481 -14.515 42.703 1.00 87.88 550 GLY A O 1
ATOM 4429 N N . GLU A 1 551 ? -16.562 -15.360 42.609 1.00 91.00 551 GLU A N 1
ATOM 4430 C CA . GLU A 1 551 ? -17.160 -14.254 41.850 1.00 91.00 551 GLU A CA 1
ATOM 4431 C C . GLU A 1 551 ? -17.686 -13.127 42.747 1.00 91.00 551 GLU A C 1
ATOM 4433 O O . GLU A 1 551 ? -18.003 -12.054 42.243 1.00 91.00 551 GLU A O 1
ATOM 4438 N N . ASN A 1 552 ? -17.788 -13.342 44.059 1.00 94.38 552 ASN A N 1
ATOM 4439 C CA . ASN A 1 552 ? -18.313 -12.336 44.973 1.00 94.38 552 ASN A CA 1
ATOM 4440 C C . ASN A 1 552 ? -17.219 -11.333 45.342 1.00 94.38 552 ASN A C 1
ATOM 4442 O O . ASN A 1 552 ? -16.089 -11.719 45.661 1.00 94.38 552 ASN A O 1
ATOM 4446 N N . PHE A 1 553 ? -17.578 -10.057 45.314 1.00 95.69 553 PHE A N 1
ATOM 4447 C CA . PHE A 1 553 ? -16.719 -8.939 45.661 1.00 95.69 553 PHE A CA 1
ATOM 4448 C C . PHE A 1 553 ? -17.498 -7.984 46.554 1.00 95.69 553 PHE A C 1
ATOM 4450 O O . PHE A 1 553 ? -18.464 -7.365 46.118 1.00 95.69 553 PHE A O 1
ATOM 4457 N N . ASP A 1 554 ? -17.054 -7.848 47.794 1.00 95.94 554 ASP A N 1
ATOM 4458 C CA . ASP A 1 554 ? -17.718 -7.016 48.782 1.00 95.94 554 ASP A CA 1
ATOM 4459 C C . ASP A 1 554 ? -16.832 -5.827 49.132 1.00 95.94 554 ASP A C 1
ATOM 4461 O O . ASP A 1 554 ? -15.645 -5.991 49.419 1.00 95.94 554 ASP A O 1
ATOM 4465 N N . ILE A 1 555 ? -17.422 -4.635 49.157 1.00 96.75 555 ILE A N 1
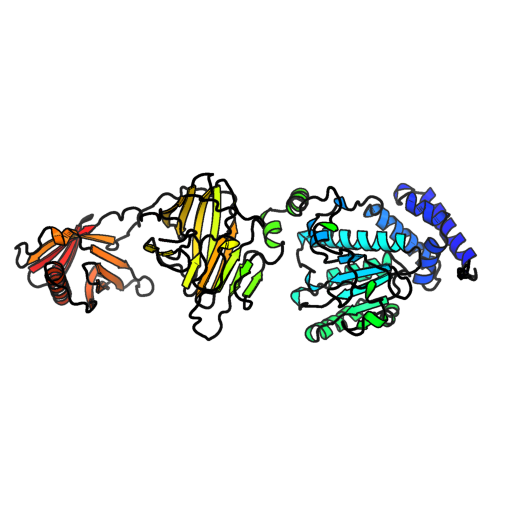ATOM 4466 C CA . ILE A 1 555 ? -16.805 -3.430 49.712 1.00 96.75 555 ILE A CA 1
ATOM 4467 C C . ILE A 1 555 ? -17.437 -3.178 51.074 1.00 96.75 555 ILE A C 1
ATOM 4469 O O . ILE A 1 555 ? -18.662 -3.140 51.187 1.00 96.75 555 ILE A O 1
ATOM 4473 N N . ILE A 1 556 ? -16.606 -3.012 52.100 1.00 95.25 556 ILE A N 1
ATOM 4474 C CA . ILE A 1 556 ? -17.034 -2.914 53.496 1.00 95.25 556 ILE A CA 1
ATOM 4475 C C . ILE A 1 556 ? -16.525 -1.589 54.063 1.00 95.25 556 ILE A C 1
ATOM 4477 O O . ILE A 1 556 ? -15.348 -1.258 53.897 1.00 95.25 556 ILE A O 1
ATOM 4481 N N . SER A 1 557 ? -17.396 -0.825 54.722 1.00 94.94 557 SER A N 1
ATOM 4482 C CA . SER A 1 557 ? -17.011 0.377 55.463 1.00 94.94 557 SER A CA 1
ATOM 4483 C C . SER A 1 557 ? -16.534 0.048 56.879 1.00 94.94 557 SER A C 1
ATOM 4485 O O . SER A 1 557 ? -16.719 -1.061 57.383 1.00 94.94 557 SER A O 1
ATOM 4487 N N . LYS A 1 558 ? -15.939 1.023 57.568 1.00 92.06 558 LYS A N 1
ATOM 4488 C CA . LYS A 1 558 ? -15.573 0.880 58.987 1.00 92.06 558 LYS A CA 1
ATOM 4489 C C . LYS A 1 558 ? -16.806 0.807 59.892 1.00 92.06 558 LYS A C 1
ATOM 4491 O O . LYS A 1 558 ? -16.737 0.183 60.948 1.00 92.06 558 LYS A O 1
ATOM 4496 N N . HIS A 1 559 ? -17.923 1.405 59.475 1.00 88.44 559 HIS A N 1
ATOM 4497 C CA . HIS A 1 559 ? -19.156 1.515 60.260 1.00 88.44 559 HIS A CA 1
ATOM 4498 C C . HIS A 1 559 ? -20.304 0.628 59.742 1.00 88.44 559 HIS A C 1
ATOM 4500 O O . HIS A 1 559 ? -21.458 1.042 59.731 1.00 88.44 559 HIS A O 1
ATOM 4506 N N . ASN A 1 560 ? -20.002 -0.622 59.374 1.00 86.19 560 ASN A N 1
ATOM 4507 C CA . ASN A 1 560 ? -20.994 -1.676 59.101 1.00 86.19 560 ASN A CA 1
ATOM 4508 C C . ASN A 1 560 ? -21.937 -1.412 57.900 1.00 86.19 560 ASN A C 1
ATOM 4510 O O . ASN A 1 560 ? -23.059 -1.927 57.852 1.00 86.19 560 ASN A O 1
ATOM 4514 N N . THR A 1 561 ? -21.470 -0.638 56.918 1.00 94.69 561 THR A N 1
ATOM 4515 C CA . THR A 1 561 ? -22.082 -0.510 55.588 1.00 94.69 561 THR A CA 1
ATOM 4516 C C . THR A 1 561 ? -21.369 -1.453 54.625 1.00 94.69 561 THR A C 1
ATOM 4518 O O . THR A 1 561 ? -20.141 -1.548 54.633 1.00 94.69 561 THR A O 1
ATOM 4521 N N . GLN A 1 562 ? -22.117 -2.165 53.786 1.00 96.56 562 GLN A N 1
ATOM 4522 C CA . GLN A 1 562 ? -21.560 -3.151 52.863 1.00 96.56 562 GLN A CA 1
ATOM 4523 C C . GLN A 1 562 ? -22.243 -3.080 51.500 1.00 96.56 562 GLN A C 1
ATOM 4525 O O . GLN A 1 562 ? -23.470 -3.085 51.412 1.00 96.56 562 GLN A O 1
ATOM 4530 N N . LEU A 1 563 ? -21.445 -3.089 50.435 1.00 97.75 563 LEU A N 1
ATOM 4531 C CA . LEU A 1 563 ? -21.914 -3.326 49.075 1.00 97.75 563 LEU A CA 1
ATOM 4532 C C . LEU A 1 563 ? -21.437 -4.692 48.613 1.00 97.75 563 LEU A C 1
ATOM 4534 O O . LEU A 1 563 ? -20.236 -4.892 48.437 1.00 97.75 563 LEU A O 1
ATOM 4538 N N . LYS A 1 564 ? -22.378 -5.605 48.394 1.00 97.50 564 LYS A N 1
ATOM 4539 C CA . LYS A 1 564 ? -22.111 -6.910 47.802 1.00 97.50 564 LYS A CA 1
ATOM 4540 C C . LYS A 1 564 ? -22.263 -6.823 46.300 1.00 97.50 564 LYS A C 1
ATOM 4542 O O . LYS A 1 564 ? -23.286 -6.352 45.789 1.00 97.50 564 LYS A O 1
ATOM 4547 N N . LEU A 1 565 ? -21.249 -7.298 45.597 1.00 97.69 565 LEU A N 1
ATOM 4548 C CA . LEU A 1 565 ? -21.215 -7.328 44.149 1.00 97.69 565 LEU A CA 1
ATOM 4549 C C . LEU A 1 565 ? -20.878 -8.730 43.662 1.00 97.69 565 LEU A C 1
ATOM 4551 O O . LEU A 1 565 ? -20.192 -9.501 44.334 1.00 97.69 565 LEU A O 1
ATOM 4555 N N . LYS A 1 566 ? -21.320 -9.041 42.449 1.00 95.94 566 LYS A N 1
ATOM 4556 C CA . LYS A 1 566 ? -21.008 -10.306 41.795 1.00 95.94 566 LYS A CA 1
ATOM 4557 C C . LYS A 1 566 ? -20.398 -10.067 40.430 1.00 95.94 566 LYS A C 1
ATOM 4559 O O . LYS A 1 566 ? -20.959 -9.352 39.599 1.00 95.94 566 LYS A O 1
ATOM 4564 N N . ARG A 1 567 ? -19.232 -10.667 40.205 1.00 94.00 567 ARG A N 1
ATOM 4565 C CA . ARG A 1 567 ? -18.548 -10.657 38.919 1.00 94.00 567 ARG A CA 1
ATOM 4566 C C . ARG A 1 567 ? -19.441 -11.344 37.903 1.00 94.00 567 ARG A C 1
ATOM 4568 O O . ARG A 1 567 ? -19.952 -12.430 38.163 1.00 94.00 567 ARG A O 1
ATOM 4575 N N . PHE A 1 568 ? -19.600 -10.730 36.744 1.00 91.50 568 PHE A N 1
ATOM 4576 C CA . PHE A 1 568 ? -20.314 -11.341 35.637 1.00 91.50 568 PHE A CA 1
ATOM 4577 C C . PHE A 1 568 ? -19.418 -11.403 34.409 1.00 91.50 568 PHE A C 1
ATOM 4579 O O . PHE A 1 568 ? -18.490 -10.615 34.225 1.00 91.50 568 PHE A O 1
ATOM 4586 N N . VAL A 1 569 ? -19.701 -12.374 33.549 1.00 88.50 569 VAL A N 1
ATOM 4587 C CA . VAL A 1 569 ? -19.040 -12.467 32.254 1.00 88.50 569 VAL A CA 1
ATOM 4588 C C . VAL A 1 569 ? -19.701 -11.454 31.335 1.00 88.50 569 VAL A C 1
ATOM 4590 O O . VAL A 1 569 ? -20.881 -11.587 31.006 1.00 88.50 569 VAL A O 1
ATOM 4593 N N . MET A 1 570 ? -18.941 -10.440 30.924 1.00 85.44 570 MET A N 1
ATOM 4594 C CA . MET A 1 570 ? -19.435 -9.423 30.004 1.00 85.44 570 MET A CA 1
ATOM 4595 C C . MET A 1 570 ? -19.954 -10.097 28.722 1.00 85.44 570 MET A C 1
ATOM 4597 O O . MET A 1 570 ? -19.191 -10.832 28.083 1.00 85.44 570 MET A O 1
ATOM 4601 N N . PRO A 1 571 ? -21.227 -9.885 28.340 1.00 88.50 571 PRO A N 1
ATOM 4602 C CA . PRO A 1 571 ? -21.787 -10.480 27.135 1.00 88.50 571 PRO A CA 1
ATOM 4603 C C . PRO A 1 571 ? -21.112 -9.912 25.882 1.00 88.50 571 PRO A C 1
ATOM 4605 O O . PRO A 1 571 ? -20.485 -8.852 25.921 1.00 88.50 571 PRO A O 1
ATOM 4608 N N . ALA A 1 572 ? -21.268 -10.608 24.755 1.00 88.69 572 ALA A N 1
ATOM 4609 C CA . ALA A 1 572 ? -20.782 -10.108 23.475 1.00 88.69 572 ALA A CA 1
ATOM 4610 C C . ALA A 1 572 ? -21.384 -8.720 23.172 1.00 88.69 572 ALA A C 1
ATOM 4612 O O . ALA A 1 572 ? -22.598 -8.534 23.334 1.00 88.69 572 ALA A O 1
ATOM 4613 N N . PRO A 1 573 ? -20.573 -7.748 22.718 1.00 89.81 573 PRO A N 1
ATOM 4614 C CA . PRO A 1 573 ? -21.079 -6.458 22.278 1.00 89.81 573 PRO A CA 1
ATOM 4615 C C . PRO A 1 573 ? -22.114 -6.620 21.162 1.00 89.81 573 PRO A C 1
ATOM 4617 O O . PRO A 1 573 ? -22.009 -7.503 20.308 1.00 89.81 573 PRO A O 1
ATOM 4620 N N . LYS A 1 574 ? -23.121 -5.743 21.145 1.00 91.94 574 LYS A N 1
ATOM 4621 C CA . LYS A 1 574 ? -24.147 -5.772 20.098 1.00 91.94 574 LYS A CA 1
ATOM 4622 C C . LYS A 1 574 ? -23.569 -5.264 18.778 1.00 91.94 574 LYS A C 1
ATOM 4624 O O . LYS A 1 574 ? -23.054 -4.146 18.714 1.00 91.94 574 LYS A O 1
ATOM 4629 N N . ALA A 1 575 ? -23.729 -6.067 17.730 1.00 95.50 575 ALA A N 1
ATOM 4630 C CA . ALA A 1 575 ? -23.392 -5.672 16.371 1.00 95.50 575 ALA A CA 1
ATOM 4631 C C . ALA A 1 575 ? -24.309 -4.544 15.874 1.00 95.50 575 ALA A C 1
ATOM 4633 O O . ALA A 1 575 ? -25.498 -4.482 16.202 1.00 95.50 575 ALA A O 1
ATOM 4634 N N . VAL A 1 576 ? -23.768 -3.674 15.027 1.00 96.56 576 VAL A N 1
ATOM 4635 C CA . VAL A 1 576 ? -24.551 -2.695 14.274 1.00 96.56 576 VAL A CA 1
ATOM 4636 C C . VAL A 1 576 ? -25.247 -3.402 13.115 1.00 96.56 576 VAL A C 1
ATOM 4638 O O . VAL A 1 576 ? -24.586 -4.003 12.269 1.00 96.56 576 VAL A O 1
ATOM 4641 N N . THR A 1 577 ? -26.573 -3.275 13.052 1.00 95.50 577 THR A N 1
ATOM 4642 C CA . THR A 1 577 ? -27.404 -3.888 12.000 1.00 95.50 577 THR A CA 1
ATOM 4643 C C . THR A 1 577 ? -27.916 -2.900 10.953 1.00 95.50 577 THR A C 1
ATOM 4645 O O . THR A 1 577 ? -28.259 -3.278 9.833 1.00 95.50 577 THR A O 1
ATOM 4648 N N . LYS A 1 578 ? -27.933 -1.602 11.277 1.00 92.06 578 LYS A N 1
ATOM 4649 C CA . LYS A 1 578 ? -28.264 -0.543 10.315 1.00 92.06 578 LYS A CA 1
ATOM 4650 C C . LYS A 1 578 ? -27.063 -0.263 9.416 1.00 92.06 578 LYS A C 1
ATOM 4652 O O . LYS A 1 578 ? -25.976 0.002 9.920 1.00 92.06 578 LYS A O 1
ATOM 4657 N N . ASN A 1 579 ? -27.269 -0.266 8.100 1.00 91.44 579 ASN A N 1
ATOM 4658 C CA . ASN A 1 579 ? -26.204 -0.029 7.125 1.00 91.44 579 ASN A CA 1
ATOM 4659 C C . ASN A 1 579 ? -25.669 1.426 7.207 1.00 91.44 579 ASN A C 1
ATOM 4661 O O . ASN A 1 579 ? -26.408 2.352 6.870 1.00 91.44 579 ASN A O 1
ATOM 4665 N N . PRO A 1 580 ? -24.395 1.651 7.599 1.00 91.19 580 PRO A N 1
ATOM 4666 C CA . PRO A 1 580 ? -23.825 2.992 7.764 1.00 91.19 580 PRO A CA 1
ATOM 4667 C C . PRO A 1 580 ? -23.544 3.745 6.458 1.00 91.19 580 PRO A C 1
ATOM 4669 O O . PRO A 1 580 ? -23.263 4.942 6.498 1.00 91.19 580 PRO A O 1
ATOM 4672 N N . PHE A 1 581 ? -23.570 3.059 5.314 1.00 91.56 581 PHE A N 1
ATOM 4673 C CA . PHE A 1 581 ? -23.369 3.669 3.999 1.00 91.56 581 PHE A CA 1
ATOM 4674 C C . PHE A 1 581 ? -24.649 4.284 3.434 1.00 91.56 581 PHE A C 1
ATOM 4676 O O . PHE A 1 581 ? -24.585 5.111 2.531 1.00 91.56 581 PHE A O 1
ATOM 4683 N N . LEU A 1 582 ? -25.812 3.890 3.952 1.00 85.31 582 LEU A N 1
ATOM 4684 C CA . LEU A 1 582 ? -27.092 4.419 3.505 1.00 85.31 582 LEU A CA 1
ATOM 4685 C C . LEU A 1 582 ? -27.495 5.650 4.330 1.00 85.31 582 LEU A C 1
ATOM 4687 O O . LEU A 1 582 ? -27.113 5.759 5.500 1.00 85.31 582 LEU A O 1
ATOM 4691 N N . PRO A 1 583 ? -28.288 6.571 3.752 1.00 74.06 583 PRO A N 1
ATOM 4692 C CA . PRO A 1 583 ? -28.912 7.643 4.514 1.00 74.06 583 PRO A CA 1
ATOM 4693 C C . PRO A 1 583 ? -29.697 7.065 5.697 1.00 74.06 583 PRO A C 1
ATOM 4695 O O . PRO A 1 583 ? -30.452 6.104 5.538 1.00 74.06 583 PRO A O 1
ATOM 4698 N N . GLN A 1 584 ? -29.505 7.638 6.883 1.00 64.25 584 GLN A N 1
ATOM 4699 C CA . GLN A 1 584 ? -30.312 7.299 8.053 1.00 64.25 584 GLN A CA 1
ATOM 4700 C C . GLN A 1 584 ? -31.503 8.257 8.063 1.00 64.25 584 GLN A C 1
ATOM 4702 O O . GLN A 1 584 ? -31.301 9.458 8.238 1.00 64.25 584 GLN A O 1
ATOM 4707 N N . ASN A 1 585 ? -32.698 7.728 7.784 1.00 49.78 585 ASN A N 1
ATOM 4708 C CA . ASN A 1 585 ? -33.961 8.458 7.929 1.00 49.78 585 ASN A CA 1
ATOM 4709 C C . ASN A 1 585 ? -34.330 8.643 9.398 1.00 49.78 585 ASN A C 1
ATOM 4711 O O . ASN A 1 585 ? -34.070 7.699 10.187 1.00 49.78 585 ASN A O 1
#

Organism: NCBI:txid1965070

pLDDT: mean 87.18, std 12.18, range [31.33, 97.94]

Radius of gyration: 36.24 Å; chains: 1; bounding box: 76×47×118 Å